Protein AF-0000000078669403 (afdb_homodimer)

Nearest PDB structures (foldseek):
  7bi7-assembly2_B  TM=6.760E-01  e=1.179E-06  Methanothermobacter thermautotrophicus str. Delta H
  7jma-assembly1_A  TM=7.023E-01  e=1.765E-05  Methanothermobacter thermautotrophicus
  6y1x-assembly2_B  TM=6.524E-01  e=2.808E-04  Methanothrix thermoacetophila PT
  8ai6-assembly1_A  TM=6.939E-01  e=4.028E-04  Bacillus subtilis
  8ai4-assembly2_B  TM=6.771E-01  e=5.123E-04  Bacillus subtilis

Foldseek 3Di:
DFQWFQFAEWAWDFAQKDFDAWQDRHPFIEIETAGAAAPWDFPQDPQNVRNDSVNRQKHWYAPEHQPPDIDIDGPGHTLVRVVVRRVRHDPPRHQAYEYHHHAVLVSLVSSQVNLVVCVVVPGAYEYEHCQQCLVSLLVRLLSHAGYEHEQEAVNRPRDPPSVNSNLSSLSSLQSNVVSPHRYAYEYEDAQPGDLVVLLVSLQSCAPRAAYEYEYRPVHHDDPVVVVSSQVSNCVRNNPNRYYYIYRVCVVVVGD/DFDWFQFAEWAWDFAQKDFDAWQDRHPFIEIETAGAAAPWDFPQDPQNVRNDSVPRQKHWYAPEHQPPDIDIDGPGHTLV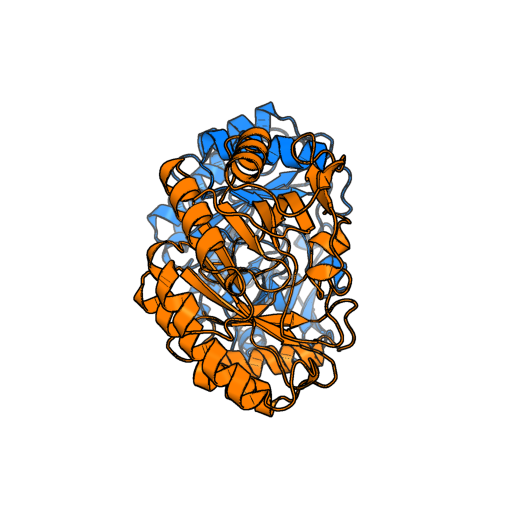RVVVRRVRHDPPRHQAYEYHHHAVLVSLVSSQVNLVVCVVVPGAYEYEHCQQCLVSLLVRLLSHAGYEHEQEAVNRPGDPPSVNSNVSSLSSLQSNVVSPHRYAYEYEDAPPGDLVVLLVSLQSCAPRAAYEYEYRPVHHDDPVVVVSSQVSNCVRNNPNRYYYIYRVCVVVVGD

Radius of gyration: 23.21 Å; Cα contacts (8 Å, |Δi|>4): 1235; chains: 2; bounding box: 50×73×51 Å

InterPro domains:
  IPR007197 Radical SAM [PF04055] (35-192)
  IPR007197 Radical SAM [PS51918] (25-255)
  IPR007197 Radical SAM [SFLDS00029] (33-204)
  IPR013785 Aldolase-type TIM barrel [G3DSA:3.20.20.70] (6-254)
  IPR024924 7-carboxy-7-deazaguanine synthase-like [MF_00917] (5-255)
  IPR058240 Radical SAM superfamily [SSF102114] (34-206)

Structure (mmCIF, N/CA/C/O backbone):
data_AF-0000000078669403-model_v1
#
loop_
_entity.id
_entity.type
_entity.pdbx_description
1 polymer '7-carboxy-7-deazaguanine synthase'
#
loop_
_atom_site.group_PDB
_atom_site.id
_atom_site.type_symbol
_atom_site.label_atom_id
_atom_site.label_alt_id
_atom_site.label_comp_id
_atom_site.label_asym_id
_atom_site.label_entity_id
_atom_site.label_seq_id
_atom_site.pdbx_PDB_ins_code
_atom_site.Cartn_x
_atom_site.Cartn_y
_atom_site.Cartn_z
_atom_site.occupancy
_atom_site.B_iso_or_equiv
_atom_site.auth_seq_id
_atom_site.auth_comp_id
_atom_site.auth_asym_id
_atom_site.auth_atom_id
_atom_site.pdbx_PDB_model_num
ATOM 1 N N . MET A 1 1 ? -7.531 29.266 27.594 1 49.31 1 MET A N 1
ATOM 2 C CA . MET A 1 1 ? -7.254 30 26.359 1 49.31 1 MET A CA 1
ATOM 3 C C . MET A 1 1 ? -7.559 29.141 25.141 1 49.31 1 MET A C 1
ATOM 5 O O . MET A 1 1 ? -7.117 27.984 25.062 1 49.31 1 MET A O 1
ATOM 9 N N . SER A 1 2 ? -8.555 29.5 24.297 1 77.75 2 SER A N 1
ATOM 10 C CA . SER A 1 2 ? -9.07 28.703 23.203 1 77.75 2 SER A CA 1
ATOM 11 C C . SER A 1 2 ? -8.062 28.594 22.062 1 77.75 2 SER A C 1
ATOM 13 O O . SER A 1 2 ? -7.566 29.609 21.578 1 77.75 2 SER A O 1
ATOM 15 N N . TYR A 1 3 ? -7.316 27.438 21.922 1 89.56 3 TYR A N 1
ATOM 16 C CA . TYR A 1 3 ? -6.324 27.234 20.875 1 89.56 3 TYR A CA 1
ATOM 17 C C . TYR A 1 3 ? -6.918 27.531 19.5 1 89.56 3 TYR A C 1
ATOM 19 O O . TYR A 1 3 ? -8.094 27.25 19.25 1 89.56 3 TYR A O 1
ATOM 27 N N . ARG A 1 4 ? -6.148 28.312 18.766 1 96.31 4 ARG A N 1
ATOM 28 C CA . ARG A 1 4 ? -6.523 28.625 17.391 1 96.31 4 ARG A CA 1
ATOM 29 C C . ARG A 1 4 ? -5.523 28.031 16.406 1 96.31 4 ARG A C 1
ATOM 31 O O . ARG A 1 4 ? -4.332 27.938 16.703 1 96.31 4 ARG A O 1
ATOM 38 N N . LEU A 1 5 ? -6.051 27.562 15.328 1 97.75 5 LEU A N 1
ATOM 39 C CA . LEU A 1 5 ? -5.254 26.906 14.297 1 97.75 5 LEU A CA 1
ATOM 40 C C . LEU A 1 5 ? -5.375 27.656 12.969 1 97.75 5 LEU A C 1
ATOM 42 O O . LEU A 1 5 ? -6.457 28.125 12.617 1 97.75 5 LEU A O 1
ATOM 46 N N . ILE A 1 6 ? -4.305 27.781 12.289 1 98.56 6 ILE A N 1
ATOM 47 C CA . ILE A 1 6 ? -4.352 28.219 10.898 1 98.56 6 ILE A CA 1
ATOM 48 C C . ILE A 1 6 ? -4.363 27 9.977 1 98.56 6 ILE A C 1
ATOM 50 O O . ILE A 1 6 ? -3.391 26.234 9.922 1 98.56 6 ILE A O 1
ATOM 54 N N . LEU A 1 7 ? -5.492 26.828 9.273 1 98.69 7 LEU A N 1
ATOM 55 C CA . LEU A 1 7 ? -5.719 25.625 8.484 1 98.69 7 LEU A CA 1
ATOM 56 C C . LEU A 1 7 ? -5.914 25.969 7.012 1 98.69 7 LEU A C 1
ATOM 58 O O . LEU A 1 7 ? -6.238 27.109 6.676 1 98.69 7 LEU A O 1
ATOM 62 N N . ALA A 1 8 ? -5.605 24.953 6.195 1 98.31 8 ALA A N 1
ATOM 63 C CA . ALA A 1 8 ? -5.969 25.031 4.785 1 98.31 8 ALA A CA 1
ATOM 64 C C . ALA A 1 8 ? -7.32 24.375 4.527 1 98.31 8 ALA A C 1
ATOM 66 O O . ALA A 1 8 ? -8.195 24.969 3.879 1 98.31 8 ALA A O 1
ATOM 67 N N . GLU A 1 9 ? -7.52 23.172 5.078 1 98.38 9 GLU A N 1
ATOM 68 C CA . GLU A 1 9 ? -8.742 22.453 4.766 1 98.38 9 GLU A CA 1
ATOM 69 C C . GLU A 1 9 ? -8.906 21.234 5.664 1 98.38 9 GLU A C 1
ATOM 71 O O . GLU A 1 9 ? -7.93 20.75 6.246 1 98.38 9 GLU A O 1
ATOM 76 N N . ILE A 1 10 ? -10.062 20.719 5.824 1 98.81 10 ILE A N 1
ATOM 77 C CA . ILE A 1 10 ? -10.414 19.453 6.457 1 98.81 10 ILE A CA 1
ATOM 78 C C . ILE A 1 10 ? -11.344 18.656 5.543 1 98.81 10 ILE A C 1
ATOM 80 O O . ILE A 1 10 ? -12.344 19.188 5.047 1 98.81 10 ILE A O 1
ATOM 84 N N . PHE A 1 11 ? -11.039 17.391 5.289 1 98.5 11 PHE A N 1
ATOM 85 C CA . PHE A 1 11 ? -11.891 16.594 4.426 1 98.5 11 PHE A CA 1
ATOM 86 C C . PHE A 1 11 ? -11.734 15.102 4.75 1 98.5 11 PHE A C 1
ATOM 88 O O . PHE A 1 11 ? -10.789 14.711 5.438 1 98.5 11 PHE A O 1
ATOM 95 N N . ASN A 1 12 ? -12.695 14.305 4.414 1 98.19 12 ASN A N 1
ATOM 96 C CA . ASN A 1 12 ? -12.719 12.844 4.531 1 98.19 12 ASN A CA 1
ATOM 97 C C . ASN A 1 12 ? -12.32 12.172 3.223 1 98.19 12 ASN A C 1
ATOM 99 O O . ASN A 1 12 ? -12.93 12.414 2.18 1 98.19 12 ASN A O 1
ATOM 103 N N . SER A 1 13 ? -11.281 11.383 3.221 1 97.69 13 SER A N 1
ATOM 104 C CA . SER A 1 13 ? -10.773 10.672 2.053 1 97.69 13 SER A CA 1
ATOM 105 C C . SER A 1 13 ? -10.031 9.406 2.459 1 97.69 13 SER A C 1
ATOM 107 O O . SER A 1 13 ? -10.398 8.758 3.443 1 97.69 13 SER A O 1
ATOM 109 N N . TRP A 1 14 ? -9.227 8.875 1.646 1 97.56 14 TRP A N 1
ATOM 110 C CA . TRP A 1 14 ? -8.352 7.762 1.974 1 97.56 14 TRP A CA 1
ATOM 111 C C . TRP A 1 14 ? -6.898 8.094 1.637 1 97.56 14 TRP A C 1
ATOM 113 O O . TRP A 1 14 ? -6.633 8.938 0.78 1 97.56 14 TRP A O 1
ATOM 123 N N . GLN A 1 15 ? -5.992 7.531 2.377 1 98.06 15 GLN A N 1
ATOM 124 C CA . GLN A 1 15 ? -4.562 7.785 2.229 1 98.06 15 GLN A CA 1
ATOM 125 C C . GLN A 1 15 ? -4.031 7.184 0.93 1 98.06 15 GLN A C 1
ATOM 127 O O . GLN A 1 15 ? -4.035 5.961 0.758 1 98.06 15 GLN A O 1
ATOM 132 N N . GLY A 1 16 ? -3.512 8.016 0.072 1 97.75 16 GLY A N 1
ATOM 133 C CA . GLY A 1 16 ? -3.068 7.574 -1.241 1 97.75 16 GLY A CA 1
ATOM 134 C C . GLY A 1 16 ? -1.573 7.332 -1.315 1 97.75 16 GLY A C 1
ATOM 135 O O . GLY A 1 16 ? -1.044 7.012 -2.381 1 97.75 16 GLY A O 1
ATOM 136 N N . GLU A 1 17 ? -0.861 7.473 -0.162 1 97.75 17 GLU A N 1
ATOM 137 C CA . GLU A 1 17 ? 0.591 7.34 -0.111 1 97.75 17 GLU A CA 1
ATOM 138 C C . GLU A 1 17 ? 1.02 6.383 0.997 1 97.75 17 GLU A C 1
ATOM 140 O O . GLU A 1 17 ? 0.198 5.961 1.812 1 97.75 17 GLU A O 1
ATOM 145 N N . GLY A 1 18 ? 2.365 5.984 1.064 1 96.12 18 GLY A N 1
ATOM 146 C CA . GLY A 1 18 ? 2.951 5.305 2.211 1 96.12 18 GLY A CA 1
ATOM 147 C C . GLY A 1 18 ? 3.389 3.887 1.905 1 96.12 18 GLY A C 1
ATOM 148 O O . GLY A 1 18 ? 4.227 3.322 2.613 1 96.12 18 GLY A O 1
ATOM 149 N N . GLY A 1 19 ? 2.807 3.154 0.898 1 94.38 19 GLY A N 1
ATOM 150 C CA . GLY A 1 19 ? 3.158 1.777 0.588 1 94.38 19 GLY A CA 1
ATOM 151 C C . GLY A 1 19 ? 2.59 0.779 1.578 1 94.38 19 GLY A C 1
ATOM 152 O O . GLY A 1 19 ? 1.473 0.952 2.07 1 94.38 19 GLY A O 1
ATOM 153 N N . SER A 1 20 ? 3.48 -0.38 1.919 1 96.62 20 SER A N 1
ATOM 154 C CA . SER A 1 20 ? 2.979 -1.456 2.768 1 96.62 20 SER A CA 1
ATOM 155 C C . SER A 1 20 ? 3.855 -1.642 4 1 96.62 20 SER A C 1
ATOM 157 O O . SER A 1 20 ? 3.801 -2.684 4.656 1 96.62 20 SER A O 1
ATOM 159 N N . VAL A 1 21 ? 4.734 -0.729 4.355 1 97.12 21 VAL A N 1
ATOM 160 C CA . VAL A 1 21 ? 5.594 -0.851 5.531 1 97.12 21 VAL A CA 1
ATOM 161 C C . VAL A 1 21 ? 4.777 -0.601 6.797 1 97.12 21 VAL A C 1
ATOM 163 O O . VAL A 1 21 ? 3.662 -0.079 6.73 1 97.12 21 VAL A O 1
ATOM 166 N N . GLU A 1 22 ? 5.359 -1.01 7.902 1 95.5 22 GLU A N 1
ATOM 167 C CA . GLU A 1 22 ? 4.695 -0.736 9.18 1 95.5 22 GLU A CA 1
ATOM 168 C C . GLU A 1 22 ? 4.461 0.759 9.367 1 95.5 22 GLU A C 1
ATOM 170 O O . GLU A 1 22 ? 5.352 1.571 9.117 1 95.5 22 GLU A O 1
ATOM 175 N N . GLY A 1 23 ? 3.262 1.128 9.719 1 96.5 23 GLY A N 1
ATOM 176 C CA . GLY A 1 23 ? 2.918 2.52 9.953 1 96.5 23 GLY A CA 1
ATOM 177 C C . GLY A 1 23 ? 2.156 3.156 8.812 1 96.5 23 GLY A C 1
ATOM 178 O O . GLY A 1 23 ? 1.53 4.203 8.977 1 96.5 23 GLY A O 1
ATOM 179 N N . SER A 1 24 ? 2.252 2.486 7.621 1 97.88 24 SER A N 1
ATOM 180 C CA . SER A 1 24 ? 1.552 3.018 6.457 1 97.88 24 SER A CA 1
ATOM 181 C C . SER A 1 24 ? 0.04 2.896 6.617 1 97.88 24 SER A C 1
ATOM 183 O O . SER A 1 24 ? -0.454 1.911 7.168 1 97.88 24 SER A O 1
ATOM 185 N N . ALA A 1 25 ? -0.675 3.879 6.113 1 98.12 25 ALA A N 1
ATOM 186 C CA . ALA A 1 25 ? -2.135 3.863 6.078 1 98.12 25 ALA A CA 1
ATOM 187 C C . ALA A 1 25 ? -2.652 3.904 4.645 1 98.12 25 ALA A C 1
ATOM 189 O O . ALA A 1 25 ? -3.762 4.375 4.391 1 98.12 25 ALA A O 1
ATOM 190 N N . PHE A 1 26 ? -1.798 3.455 3.725 1 98.62 26 PHE A N 1
ATOM 191 C CA . PHE A 1 26 ? -2.221 3.432 2.33 1 98.62 26 PHE A CA 1
ATOM 192 C C . PHE A 1 26 ? -3.535 2.678 2.176 1 98.62 26 PHE A C 1
ATOM 194 O O . PHE A 1 26 ? -3.689 1.573 2.701 1 98.62 26 PHE A O 1
ATOM 201 N N . GLY A 1 27 ? -4.453 3.359 1.527 1 97.81 27 GLY A N 1
ATOM 202 C CA . GLY A 1 27 ? -5.723 2.717 1.226 1 97.81 27 GLY A CA 1
ATOM 203 C C . GLY A 1 27 ? -6.719 2.793 2.369 1 97.81 27 GLY A C 1
ATOM 204 O O . GLY A 1 27 ? -7.844 2.301 2.256 1 97.81 27 GLY A O 1
ATOM 205 N N . ARG A 1 28 ? -6.328 3.408 3.473 1 98.19 28 ARG A N 1
ATOM 206 C CA . ARG A 1 28 ? -7.219 3.518 4.625 1 98.19 28 ARG A CA 1
ATOM 207 C C . ARG A 1 28 ? -7.977 4.84 4.609 1 98.19 28 ARG A C 1
ATOM 209 O O . ARG A 1 28 ? -7.441 5.863 4.176 1 98.19 28 ARG A O 1
ATOM 216 N N . ARG A 1 29 ? -9.188 4.816 5.129 1 97.44 29 ARG A N 1
ATOM 217 C CA . ARG A 1 29 ? -9.969 6.043 5.25 1 97.44 29 ARG A CA 1
ATOM 218 C C . ARG A 1 29 ? -9.422 6.93 6.363 1 97.44 29 ARG A C 1
ATOM 220 O O . ARG A 1 29 ? -9.117 6.449 7.461 1 97.44 29 ARG A O 1
ATOM 227 N N . GLN A 1 30 ? -9.25 8.156 6.066 1 98.38 30 GLN A N 1
ATOM 228 C CA . GLN A 1 30 ? -8.789 9.141 7.043 1 98.38 30 GLN A CA 1
ATOM 229 C C . GLN A 1 30 ? -9.547 10.453 6.902 1 98.38 30 GLN A C 1
ATOM 231 O O . GLN A 1 30 ? -10.094 10.75 5.836 1 98.38 30 GLN A O 1
ATOM 236 N N . ILE A 1 31 ? -9.664 11.156 7.949 1 98.81 31 ILE A N 1
ATOM 237 C CA . ILE A 1 31 ? -9.961 12.586 7.902 1 98.81 31 ILE A CA 1
ATOM 238 C C . ILE A 1 31 ? -8.664 13.383 7.926 1 98.81 31 ILE A C 1
ATOM 240 O O . ILE A 1 31 ? -7.832 13.203 8.82 1 98.81 31 ILE A O 1
ATOM 244 N N . PHE A 1 32 ? -8.508 14.188 6.938 1 98.81 32 PHE A N 1
ATOM 245 C CA . PHE A 1 32 ? -7.301 14.992 6.793 1 98.81 32 PHE A CA 1
ATOM 246 C C . PHE A 1 32 ? -7.504 16.391 7.363 1 98.81 32 PHE A C 1
ATOM 248 O O . PHE A 1 32 ? -8.445 17.094 6.984 1 98.81 32 PHE A O 1
ATOM 255 N N . VAL A 1 33 ? -6.684 16.703 8.281 1 98.88 33 VAL A N 1
ATOM 256 C CA . VAL A 1 33 ? -6.566 18.078 8.766 1 98.88 33 VAL A CA 1
ATOM 257 C C . VAL A 1 33 ? -5.293 18.703 8.227 1 98.88 33 VAL A C 1
ATOM 259 O O . VAL A 1 33 ? -4.191 18.406 8.695 1 98.88 33 VAL A O 1
ATOM 262 N N . ARG A 1 34 ? -5.469 19.547 7.297 1 98.5 34 ARG A N 1
ATOM 263 C CA . ARG A 1 34 ? -4.316 20.156 6.641 1 98.5 34 ARG A CA 1
ATOM 264 C C . ARG A 1 34 ? -4.027 21.547 7.215 1 98.5 34 ARG A C 1
ATOM 266 O O . ARG A 1 34 ? -4.852 22.453 7.098 1 98.5 34 ARG A O 1
ATOM 273 N N . PHE A 1 35 ? -2.893 21.656 7.758 1 98.62 35 PHE A N 1
ATOM 274 C CA . PHE A 1 35 ? -2.439 22.922 8.328 1 98.62 35 PHE A CA 1
ATOM 275 C C . PHE A 1 35 ? -1.879 23.828 7.242 1 98.62 35 PHE A C 1
ATOM 277 O O . PHE A 1 35 ? -1.538 23.375 6.152 1 98.62 35 PHE A O 1
ATOM 284 N N . ALA A 1 36 ? -1.857 25.109 7.59 1 98.25 36 ALA A N 1
ATOM 285 C CA . ALA A 1 36 ? -1.219 26.094 6.715 1 98.25 36 ALA A CA 1
ATOM 286 C C . ALA A 1 36 ? 0.084 26.609 7.328 1 98.25 36 ALA A C 1
ATOM 288 O O . ALA A 1 36 ? 0.214 26.688 8.547 1 98.25 36 ALA A O 1
ATOM 289 N N . GLY A 1 37 ? 1.01 26.906 6.422 1 98.25 37 GLY A N 1
ATOM 290 C CA . GLY A 1 37 ? 2.301 27.422 6.852 1 98.25 37 GLY A CA 1
ATOM 291 C C . GLY A 1 37 ? 3.387 26.359 6.883 1 98.25 37 GLY A C 1
ATOM 292 O O . GLY A 1 37 ? 3.172 25.25 7.387 1 98.25 37 GLY A O 1
ATOM 293 N N . CYS A 1 38 ? 4.438 26.672 6.309 1 98.12 38 CYS A N 1
ATOM 294 C CA . CYS A 1 38 ? 5.617 25.812 6.328 1 98.12 38 CYS A CA 1
ATOM 295 C C . CYS A 1 38 ? 6.898 26.641 6.309 1 98.12 38 CYS A C 1
ATOM 297 O O . CYS A 1 38 ? 6.949 27.688 5.676 1 98.12 38 CYS A O 1
ATOM 299 N N . ASP A 1 39 ? 7.875 26.172 7.016 1 97.56 39 ASP A N 1
ATOM 300 C CA . ASP A 1 39 ? 9.133 26.906 7.059 1 97.56 39 ASP A CA 1
ATOM 301 C C . ASP A 1 39 ? 10.07 26.438 5.945 1 97.56 39 ASP A C 1
ATOM 303 O O . ASP A 1 39 ? 11.086 27.094 5.672 1 97.56 39 ASP A O 1
ATOM 307 N N . LEU A 1 40 ? 9.781 25.281 5.297 1 97.75 40 LEU A N 1
ATOM 308 C CA . LEU A 1 40 ? 10.578 24.781 4.176 1 97.75 40 LEU A CA 1
ATOM 309 C C . LEU A 1 40 ? 10.023 25.297 2.852 1 97.75 40 LEU A C 1
ATOM 311 O O . LEU A 1 40 ? 8.852 25.672 2.766 1 97.75 40 LEU A O 1
ATOM 315 N N . ARG A 1 41 ? 10.844 25.406 1.891 1 95.06 41 ARG A N 1
ATOM 316 C CA . ARG A 1 41 ? 10.469 25.875 0.563 1 95.06 41 ARG A CA 1
ATOM 317 C C . ARG A 1 41 ? 10.844 24.859 -0.51 1 95.06 41 ARG A C 1
ATOM 319 O O . ARG A 1 41 ? 11.594 25.172 -1.436 1 95.06 41 ARG A O 1
ATOM 326 N N . CYS A 1 42 ? 10.234 23.75 -0.437 1 96.19 42 CYS A N 1
ATOM 327 C CA . CYS A 1 42 ? 10.555 22.672 -1.38 1 96.19 42 CYS A CA 1
ATOM 328 C C . CYS A 1 42 ? 10.109 23.047 -2.791 1 96.19 42 CYS A C 1
ATOM 330 O O . CYS A 1 42 ? 9.008 23.578 -2.984 1 96.19 42 CYS A O 1
ATOM 332 N N . VAL A 1 43 ? 10.82 22.719 -3.816 1 93.88 43 VAL A N 1
ATOM 333 C CA . VAL A 1 43 ? 10.586 23.156 -5.191 1 93.88 43 VAL A CA 1
ATOM 334 C C . VAL A 1 43 ? 9.375 22.422 -5.77 1 93.88 43 VAL A C 1
ATOM 336 O O . VAL A 1 43 ? 8.656 22.984 -6.602 1 93.88 43 VAL A O 1
ATOM 339 N N . TRP A 1 44 ? 9.023 21.297 -5.312 1 88.44 44 TRP A N 1
ATOM 340 C CA . TRP A 1 44 ? 7.926 20.516 -5.879 1 88.44 44 TRP A CA 1
ATOM 341 C C . TRP A 1 44 ? 6.801 20.344 -4.863 1 88.44 44 TRP A C 1
ATOM 343 O O . TRP A 1 44 ? 6.117 19.328 -4.855 1 88.44 44 TRP A O 1
ATOM 353 N N . CYS A 1 45 ? 6.715 21.297 -4.027 1 91 45 CYS A N 1
ATOM 354 C CA . CYS A 1 45 ? 5.676 21.219 -3.008 1 91 45 CYS A CA 1
ATOM 355 C C . CYS A 1 45 ? 4.289 21.188 -3.641 1 91 45 CYS A C 1
ATOM 357 O O . CYS A 1 45 ? 3.943 22.078 -4.418 1 91 45 CYS A O 1
ATOM 359 N N . ASP A 1 46 ? 3.482 20.25 -3.188 1 84.75 46 ASP A N 1
ATOM 360 C CA . ASP A 1 46 ? 2.145 20.094 -3.746 1 84.75 46 ASP A CA 1
ATOM 361 C C . ASP A 1 46 ? 1.152 21.047 -3.092 1 84.75 46 ASP A C 1
ATOM 363 O O . ASP A 1 46 ? -0.006 21.125 -3.504 1 84.75 46 ASP A O 1
ATOM 367 N N . SER A 1 47 ? 1.549 21.781 -2.053 1 89.25 47 SER A N 1
ATOM 368 C CA . SER A 1 47 ? 0.673 22.672 -1.302 1 89.25 47 SER A CA 1
ATOM 369 C C . SER A 1 47 ? 1.293 24.062 -1.157 1 89.25 47 SER A C 1
ATOM 371 O O . SER A 1 47 ? 1.16 24.703 -0.111 1 89.25 47 SER A O 1
ATOM 373 N N . ARG A 1 48 ? 1.949 24.609 -2.273 1 90.12 48 ARG A N 1
ATOM 374 C CA . ARG A 1 48 ? 2.684 25.875 -2.279 1 90.12 48 ARG A CA 1
ATOM 375 C C . ARG A 1 48 ? 1.781 27.031 -1.87 1 90.12 48 ARG A C 1
ATOM 377 O O . ARG A 1 48 ? 2.234 27.984 -1.227 1 90.12 48 ARG A O 1
ATOM 384 N N . GLN A 1 49 ? 0.536 26.859 -2.168 1 91.94 49 GLN A N 1
ATOM 385 C CA . GLN A 1 49 ? -0.41 27.953 -1.939 1 91.94 49 GLN A CA 1
ATOM 386 C C . GLN A 1 49 ? -0.661 28.156 -0.448 1 91.94 49 GLN A C 1
ATOM 388 O O . GLN A 1 49 ? -1.192 29.188 -0.041 1 91.94 49 GLN A O 1
ATOM 393 N N . PHE A 1 50 ? -0.233 27.203 0.364 1 95 50 PHE A N 1
ATOM 394 C CA . PHE A 1 50 ? -0.543 27.297 1.785 1 95 50 PHE A CA 1
ATOM 395 C C . PHE A 1 50 ? 0.725 27.516 2.604 1 95 50 PHE A C 1
ATOM 397 O O . PHE A 1 50 ? 0.688 27.484 3.834 1 95 50 PHE A O 1
ATOM 404 N N . ILE A 1 51 ? 1.807 27.75 1.968 1 95.81 51 ILE A N 1
ATOM 405 C CA . ILE A 1 51 ? 3.1 27.797 2.641 1 95.81 51 ILE A CA 1
ATOM 406 C C . ILE A 1 51 ? 3.152 29.016 3.568 1 95.81 51 ILE A C 1
ATOM 408 O O . ILE A 1 51 ? 3.709 28.938 4.668 1 95.81 51 ILE A O 1
ATOM 412 N N . ASP A 1 52 ? 2.621 30.125 3.121 1 96.69 52 ASP A N 1
ATOM 413 C CA . ASP A 1 52 ? 2.57 31.328 3.939 1 96.69 52 ASP A CA 1
ATOM 414 C C . ASP A 1 52 ? 1.263 31.406 4.723 1 96.69 52 ASP A C 1
ATOM 416 O O . ASP A 1 52 ? 0.241 31.859 4.191 1 96.69 52 ASP A O 1
ATOM 420 N N . ALA A 1 53 ? 1.333 31.141 5.93 1 96.75 53 ALA A N 1
ATOM 421 C CA . ALA A 1 53 ? 0.142 31.078 6.777 1 96.75 53 ALA A CA 1
ATOM 422 C C . ALA A 1 53 ? -0.589 32.406 6.793 1 96.75 53 ALA A C 1
ATOM 424 O O . ALA A 1 53 ? -1.818 32.469 6.887 1 96.75 53 ALA A O 1
ATOM 425 N N . SER A 1 54 ? 0.133 33.469 6.754 1 96.12 54 SER A N 1
ATOM 426 C CA . SER A 1 54 ? -0.451 34.812 6.852 1 96.12 54 SER A CA 1
ATOM 427 C C . SER A 1 54 ? -1.347 35.125 5.652 1 96.12 54 SER A C 1
ATOM 429 O O . SER A 1 54 ? -2.203 36 5.719 1 96.12 54 SER A O 1
ATOM 431 N N . LYS A 1 55 ? -1.164 34.406 4.559 1 97.06 55 LYS A N 1
ATOM 432 C CA . LYS A 1 55 ? -1.922 34.656 3.336 1 97.06 55 LYS A CA 1
ATOM 433 C C . LYS A 1 55 ? -3.111 33.688 3.227 1 97.06 55 LYS A C 1
ATOM 435 O O . LYS A 1 55 ? -3.895 33.781 2.279 1 97.06 55 LYS A O 1
ATOM 440 N N . VAL A 1 56 ? -3.205 32.781 4.195 1 97.75 56 VAL A N 1
ATOM 441 C CA . VAL A 1 56 ? -4.324 31.844 4.207 1 97.75 56 VAL A CA 1
ATOM 442 C C . VAL A 1 56 ? -5.441 32.375 5.102 1 97.75 56 VAL A C 1
ATOM 444 O O . VAL A 1 56 ? -5.516 32.062 6.285 1 97.75 56 VAL A O 1
ATOM 447 N N . LEU A 1 57 ? -6.332 33.094 4.527 1 98 57 LEU A N 1
ATOM 448 C CA . LEU A 1 57 ? -7.312 33.875 5.285 1 98 57 LEU A CA 1
ATOM 449 C C . LEU A 1 57 ? -8.523 33 5.637 1 98 57 LEU A C 1
ATOM 451 O O . LEU A 1 57 ? -9.297 33.344 6.535 1 98 57 LEU A O 1
ATOM 455 N N . GLN A 1 58 ? -8.703 31.969 4.824 1 98.38 58 GLN A N 1
ATOM 456 C CA . GLN A 1 58 ? -9.82 31.047 5.047 1 98.38 58 GLN A CA 1
ATOM 457 C C . GLN A 1 58 ? -9.383 29.594 4.914 1 98.38 58 GLN A C 1
ATOM 459 O O . GLN A 1 58 ? -8.375 29.312 4.266 1 98.38 58 GLN A O 1
ATOM 464 N N . TRP A 1 59 ? -10.055 28.719 5.59 1 98.31 59 TRP A N 1
ATOM 465 C CA . TRP A 1 59 ? -9.914 27.281 5.414 1 98.31 59 TRP A CA 1
ATOM 466 C C . TRP A 1 59 ? -11.227 26.672 4.93 1 98.31 59 TRP A C 1
ATOM 468 O O . TRP A 1 59 ? -12.305 27.203 5.191 1 98.31 59 TRP A O 1
ATOM 478 N N . ARG A 1 60 ? -11.125 25.609 4.176 1 98.19 60 ARG A N 1
ATOM 479 C CA . ARG A 1 60 ? -12.336 24.953 3.697 1 98.19 60 ARG A CA 1
ATOM 480 C C . ARG A 1 60 ? -12.547 23.609 4.391 1 98.19 60 ARG A C 1
ATOM 482 O O . ARG A 1 60 ? -11.586 22.984 4.84 1 98.19 60 ARG A O 1
ATOM 489 N N . TYR A 1 61 ? -13.742 23.25 4.523 1 98.69 61 TYR A N 1
ATOM 490 C CA . TYR A 1 61 ? -14.102 21.953 5.09 1 98.69 61 TYR A CA 1
ATOM 491 C C . TYR A 1 61 ? -15.156 21.266 4.234 1 98.69 61 TYR A C 1
ATOM 493 O O . TYR A 1 61 ? -16.031 21.922 3.662 1 98.69 61 TYR A O 1
ATOM 501 N N . GLU A 1 62 ? -14.984 19.984 4.09 1 98.44 62 GLU A N 1
ATOM 502 C CA . GLU A 1 62 ? -15.953 19.203 3.336 1 98.44 62 GLU A CA 1
ATOM 503 C C . GLU A 1 62 ? -17.297 19.141 4.062 1 98.44 62 GLU A C 1
ATOM 505 O O . GLU A 1 62 ? -17.344 18.953 5.281 1 98.44 62 GLU A O 1
ATOM 510 N N . ILE A 1 63 ? -18.359 19.234 3.307 1 97.38 63 ILE A N 1
ATOM 511 C CA . ILE A 1 63 ? -19.688 19.359 3.906 1 97.38 63 ILE A CA 1
ATOM 512 C C . ILE A 1 63 ? -20.203 17.969 4.309 1 97.38 63 ILE A C 1
ATOM 514 O O . ILE A 1 63 ? -20.891 17.828 5.32 1 97.38 63 ILE A O 1
ATOM 518 N N . GLU A 1 64 ? -19.922 16.984 3.432 1 96.44 64 GLU A N 1
ATOM 519 C CA . GLU A 1 64 ? -20.266 15.578 3.658 1 96.44 64 GLU A CA 1
ATOM 520 C C . GLU A 1 64 ? -19.094 14.664 3.328 1 96.44 64 GLU A C 1
ATOM 522 O O . GLU A 1 64 ? -18.328 14.938 2.395 1 96.44 64 GLU A O 1
ATOM 527 N N . PRO A 1 65 ? -19.031 13.656 4.109 1 96.38 65 PRO A N 1
ATOM 528 C CA . PRO A 1 65 ? -17.891 12.758 3.865 1 96.38 65 PRO A CA 1
ATOM 529 C C . PRO A 1 65 ? -17.812 12.297 2.412 1 96.38 65 PRO A C 1
ATOM 531 O O . PRO A 1 65 ? -18.766 11.742 1.88 1 96.38 65 PRO A O 1
ATOM 534 N N . PHE A 1 66 ? -16.688 12.625 1.826 1 92.31 66 PHE A N 1
ATOM 535 C CA . PHE A 1 66 ? -16.297 12.133 0.508 1 92.31 66 PHE A CA 1
ATOM 536 C C . PHE A 1 66 ? -17.188 12.719 -0.573 1 92.31 66 PHE A C 1
ATOM 538 O O . PHE A 1 66 ? -17.375 12.117 -1.635 1 92.31 66 PHE A O 1
ATOM 545 N N . SER A 1 67 ? -17.781 13.867 -0.361 1 92.5 67 SER A N 1
ATOM 546 C CA . SER A 1 67 ? -18.656 14.508 -1.342 1 92.5 67 SER A CA 1
ATOM 547 C C . SER A 1 67 ? -17.844 15.344 -2.326 1 92.5 67 SER A C 1
ATOM 549 O O . SER A 1 67 ? -18.281 15.586 -3.453 1 92.5 67 SER A O 1
ATOM 551 N N . GLY A 1 68 ? -16.688 15.852 -1.852 1 92.31 68 GLY A N 1
ATOM 552 C CA . GLY A 1 68 ? -15.914 16.797 -2.648 1 92.31 68 GLY A CA 1
ATOM 553 C C . GLY A 1 68 ? -16.516 18.188 -2.668 1 92.31 68 GLY A C 1
ATOM 554 O O . GLY A 1 68 ? -16.125 19.031 -3.48 1 92.31 68 GLY A O 1
ATOM 555 N N . GLU A 1 69 ? -17.531 1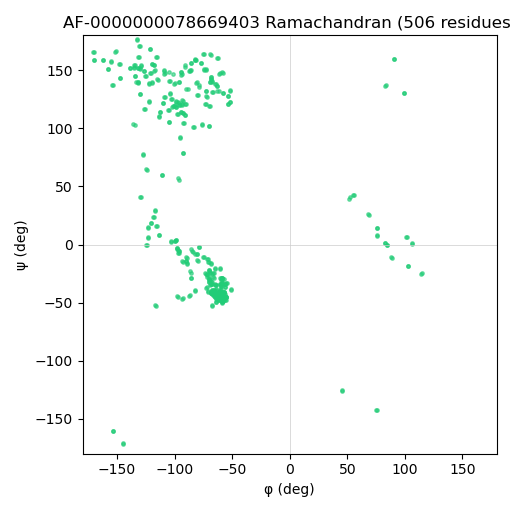8.375 -1.846 1 96.5 69 GLU A N 1
ATOM 556 C CA . GLU A 1 69 ? -18.156 19.688 -1.7 1 96.5 69 GLU A CA 1
ATOM 557 C C . GLU A 1 69 ? -17.641 20.391 -0.449 1 96.5 69 GLU A C 1
ATOM 559 O O . GLU A 1 69 ? -17.578 19.797 0.628 1 96.5 69 GLU A O 1
ATOM 564 N N . PHE A 1 70 ? -17.391 21.672 -0.586 1 98.25 70 PHE A N 1
ATOM 565 C CA . PHE A 1 70 ? -16.719 22.375 0.501 1 98.25 70 PHE A CA 1
ATOM 566 C C . PHE A 1 70 ? -17.438 23.672 0.833 1 98.25 70 PHE A C 1
ATOM 568 O O . PHE A 1 70 ? -18.109 24.25 -0.021 1 98.25 70 PHE A O 1
ATOM 575 N N . LYS A 1 71 ? -17.297 24.031 2.057 1 98.62 71 LYS A N 1
ATOM 576 C CA . LYS A 1 71 ? -17.594 25.375 2.545 1 98.62 71 LYS A CA 1
ATOM 577 C C . LYS A 1 71 ? -16.359 26.016 3.174 1 98.62 71 LYS A C 1
ATOM 579 O O . LYS A 1 71 ? -15.344 25.359 3.359 1 98.62 71 LYS A O 1
ATOM 584 N N . TYR A 1 72 ? -16.453 27.344 3.434 1 98.62 72 TYR A N 1
ATOM 585 C CA . TYR A 1 72 ? -15.297 28.094 3.902 1 98.62 72 TYR A CA 1
ATOM 586 C C . TYR A 1 72 ? -15.578 28.734 5.254 1 98.62 72 TYR A C 1
ATOM 588 O O . TYR A 1 72 ? -16.719 29.094 5.559 1 98.62 72 TYR A O 1
ATOM 596 N N . LYS A 1 73 ? -14.562 28.859 6.062 1 98.44 73 LYS A N 1
ATOM 597 C CA . LYS A 1 73 ? -14.539 29.609 7.316 1 98.44 73 LYS A CA 1
ATOM 598 C C . LYS A 1 73 ? -13.281 30.469 7.422 1 98.44 73 LYS A C 1
ATOM 600 O O . LYS A 1 73 ? -12.258 30.156 6.805 1 98.44 73 LYS A O 1
ATOM 605 N N . PRO A 1 74 ? -13.359 31.469 8.148 1 98.25 74 PRO A N 1
ATOM 606 C CA . PRO A 1 74 ? -12.172 32.312 8.289 1 98.25 74 PRO A CA 1
ATOM 607 C C . PRO A 1 74 ? -11.102 31.672 9.18 1 98.25 74 PRO A C 1
ATOM 609 O O . PRO A 1 74 ? -11.43 30.938 10.109 1 98.25 74 PRO A O 1
ATOM 612 N N . ASN A 1 75 ? -9.883 31.984 8.922 1 98.31 75 ASN A N 1
ATOM 613 C CA . ASN A 1 75 ? -8.781 31.688 9.836 1 98.31 75 ASN A CA 1
ATOM 614 C C . ASN A 1 75 ? -8.617 32.781 10.883 1 98.31 75 ASN A C 1
ATOM 616 O O . ASN A 1 75 ? -8.898 33.938 10.617 1 98.31 75 ASN A O 1
ATOM 620 N N . PRO A 1 76 ? -8.062 32.531 11.992 1 98.12 76 PRO A N 1
ATOM 621 C CA . PRO A 1 76 ? -7.75 31.188 12.492 1 98.12 76 PRO A CA 1
ATOM 622 C C . PRO A 1 76 ? -8.992 30.422 12.93 1 98.12 76 PRO A C 1
ATOM 624 O O . PRO A 1 76 ? -9.992 31.031 13.336 1 98.12 76 PRO A O 1
ATOM 627 N N . ALA A 1 77 ? -8.984 29.094 12.836 1 98.38 77 ALA A N 1
ATOM 628 C CA . ALA A 1 77 ? -10.047 28.203 13.312 1 98.38 77 ALA A CA 1
ATOM 629 C C . ALA A 1 77 ? -9.914 27.953 14.812 1 98.38 77 ALA A C 1
ATOM 631 O O . ALA A 1 77 ? -8.805 27.781 15.328 1 98.38 77 ALA A O 1
ATOM 632 N N . THR A 1 78 ? -11 27.938 15.5 1 97.81 78 THR A N 1
ATOM 633 C CA . THR A 1 78 ? -10.953 27.5 16.891 1 97.81 78 THR A CA 1
ATOM 634 C C . THR A 1 78 ? -10.859 25.969 16.984 1 97.81 78 THR A C 1
ATOM 636 O O . THR A 1 78 ? -11.281 25.266 16.062 1 97.81 78 THR A O 1
ATOM 639 N N . LEU A 1 79 ? -10.336 25.516 18.094 1 98 79 LEU A N 1
ATOM 640 C CA . LEU A 1 79 ? -10.266 24.078 18.312 1 98 79 LEU A CA 1
ATOM 641 C C . LEU A 1 79 ? -11.641 23.438 18.219 1 98 79 LEU A C 1
ATOM 643 O O . LEU A 1 79 ? -11.797 22.375 17.609 1 98 79 LEU A O 1
ATOM 647 N N . ASP A 1 80 ? -12.602 24.062 18.75 1 97.44 80 ASP A N 1
ATOM 648 C CA . ASP A 1 80 ? -13.961 23.531 18.75 1 97.44 80 ASP A CA 1
ATOM 649 C C . ASP A 1 80 ? -14.5 23.406 17.328 1 97.44 80 ASP A C 1
ATOM 651 O O . ASP A 1 80 ? -15.156 22.422 16.984 1 97.44 80 ASP A O 1
ATOM 655 N N . GLU A 1 81 ? -14.273 24.422 16.531 1 98 81 GLU A N 1
ATOM 656 C CA . GLU A 1 81 ? -14.695 24.375 15.133 1 98 81 GLU A CA 1
ATOM 657 C C . GLU A 1 81 ? -14.086 23.172 14.406 1 98 81 GLU A C 1
ATOM 659 O O . GLU A 1 81 ? -14.766 22.484 13.656 1 98 81 GLU A O 1
ATOM 664 N N . VAL A 1 82 ? -12.844 23 14.641 1 98.69 82 VAL A N 1
ATOM 665 C CA . VAL A 1 82 ? -12.109 21.922 13.992 1 98.69 82 VAL A CA 1
ATOM 666 C C . VAL A 1 82 ? -12.68 20.562 14.438 1 98.69 82 VAL A C 1
ATOM 668 O O . VAL A 1 82 ? -12.969 19.703 13.602 1 98.69 82 VAL A O 1
ATOM 671 N N . VAL A 1 83 ? -12.859 20.406 15.703 1 98.5 83 VAL A N 1
ATOM 672 C CA . VAL A 1 83 ? -13.383 19.156 16.266 1 98.5 83 VAL A CA 1
ATOM 673 C C . VAL A 1 83 ? -14.781 18.891 15.727 1 98.5 83 VAL A C 1
ATOM 675 O O . VAL A 1 83 ? -15.109 17.766 15.367 1 98.5 83 VAL A O 1
ATOM 678 N N . ASP A 1 84 ? -15.586 19.953 15.672 1 98.5 84 ASP A N 1
ATOM 679 C CA . ASP A 1 84 ? -16.938 19.812 15.141 1 98.5 84 ASP A CA 1
ATOM 680 C C . ASP A 1 84 ? -16.922 19.297 13.711 1 98.5 84 ASP A C 1
ATOM 682 O O . ASP A 1 84 ? -17.719 18.422 13.352 1 98.5 84 ASP A O 1
ATOM 686 N N . VAL A 1 85 ? -16.062 19.844 12.891 1 98.75 85 VAL A N 1
ATOM 687 C CA . VAL A 1 85 ? -15.961 19.422 11.5 1 98.75 85 VAL A CA 1
ATOM 688 C C . VAL A 1 85 ? -15.5 17.969 11.445 1 98.75 85 VAL A C 1
ATOM 690 O O . VAL A 1 85 ? -16.062 17.156 10.688 1 98.75 85 VAL A O 1
ATOM 693 N N . ILE A 1 86 ? -14.484 17.562 12.242 1 98.81 86 ILE A N 1
ATOM 694 C CA . ILE A 1 86 ? -13.992 16.188 12.281 1 98.81 86 ILE A CA 1
ATOM 695 C C . ILE A 1 86 ? -15.133 15.234 12.625 1 98.81 86 ILE A C 1
ATOM 697 O O . ILE A 1 86 ? -15.328 14.219 11.953 1 98.81 86 ILE A O 1
ATOM 701 N N . LEU A 1 87 ? -15.914 15.578 13.641 1 98.75 87 LEU A N 1
ATOM 702 C CA . LEU A 1 87 ? -17.016 14.734 14.086 1 98.75 87 LEU A CA 1
ATOM 703 C C . LEU A 1 87 ? -18.078 14.617 13 1 98.75 87 LEU A C 1
ATOM 705 O O . LEU A 1 87 ? -18.672 13.547 12.805 1 98.75 87 LEU A O 1
ATOM 709 N N . SER A 1 88 ? -18.312 15.742 12.32 1 98.56 88 SER A N 1
ATOM 710 C CA . SER A 1 88 ? -19.312 15.727 11.266 1 98.56 88 SER A CA 1
ATOM 711 C C . SER A 1 88 ? -18.875 14.859 10.094 1 98.56 88 SER A C 1
ATOM 713 O O . SER A 1 88 ? -19.703 14.367 9.336 1 98.56 88 SER A O 1
ATOM 715 N N . LEU A 1 89 ? -17.578 14.656 9.891 1 98.56 89 LEU A N 1
ATOM 716 C CA . LEU A 1 89 ? -17.047 13.922 8.75 1 98.56 89 LEU A CA 1
ATOM 717 C C . LEU A 1 89 ? -16.766 12.469 9.125 1 98.56 89 LEU A C 1
ATOM 719 O O . LEU A 1 89 ? -16.359 11.672 8.273 1 98.56 89 LEU A O 1
ATOM 723 N N . ASP A 1 90 ? -16.938 12.125 10.391 1 98.25 90 ASP A N 1
ATOM 724 C CA . ASP A 1 90 ? -16.672 10.766 10.852 1 98.25 90 ASP A CA 1
ATOM 725 C C . ASP A 1 90 ? -17.75 9.805 10.375 1 98.25 90 ASP A C 1
ATOM 727 O O . ASP A 1 90 ? -18.938 9.984 10.688 1 98.25 90 ASP A O 1
ATOM 731 N N . THR A 1 91 ? -17.344 8.82 9.648 1 97.25 91 THR A N 1
ATOM 732 C CA . THR A 1 91 ? -18.266 7.832 9.102 1 97.25 91 THR A CA 1
ATOM 733 C C . THR A 1 91 ? -18.266 6.562 9.953 1 97.25 91 THR A C 1
ATOM 735 O O . THR A 1 91 ? -18.906 5.57 9.594 1 97.25 91 THR A O 1
ATOM 738 N N . GLY A 1 92 ? -17.516 6.605 11.023 1 96.38 92 GLY A N 1
ATOM 739 C CA . GLY A 1 92 ? -17.469 5.473 11.938 1 96.38 92 GLY A CA 1
ATOM 740 C C . GLY A 1 92 ? -16.406 4.449 11.562 1 96.38 92 GLY A C 1
ATOM 741 O O . GLY A 1 92 ? -16.141 3.516 12.32 1 96.38 92 GLY A O 1
ATOM 742 N N . ASP A 1 93 ? -15.82 4.543 10.383 1 96.5 93 ASP A N 1
ATOM 743 C CA . ASP A 1 93 ? -14.836 3.582 9.891 1 96.5 93 ASP A CA 1
ATOM 744 C C . ASP A 1 93 ? -13.5 4.262 9.594 1 96.5 93 ASP A C 1
ATOM 746 O O . ASP A 1 93 ? -12.656 3.703 8.898 1 96.5 93 ASP A O 1
ATOM 750 N N . VAL A 1 94 ? -13.266 5.414 10.109 1 97.38 94 VAL A N 1
ATOM 751 C CA . VAL A 1 94 ? -12.047 6.188 9.875 1 97.38 94 VAL A CA 1
ATOM 752 C C . VAL A 1 94 ? -10.875 5.543 10.602 1 97.38 94 VAL A C 1
ATOM 754 O O . VAL A 1 94 ? -10.953 5.27 11.805 1 97.38 94 VAL A O 1
ATOM 757 N N . HIS A 1 95 ? -9.828 5.289 9.867 1 97.75 95 HIS A N 1
ATOM 758 C CA . HIS A 1 95 ? -8.633 4.684 10.445 1 97.75 95 HIS A CA 1
ATOM 759 C C . HIS A 1 95 ? -7.965 5.625 11.445 1 97.75 95 HIS A C 1
ATOM 761 O O . HIS A 1 95 ? -7.609 5.211 12.547 1 97.75 95 HIS A O 1
ATOM 767 N N . SER A 1 96 ? -7.855 6.879 11.078 1 98.62 96 SER A N 1
ATOM 768 C CA . SER A 1 96 ? -7.168 7.867 11.898 1 98.62 96 SER A CA 1
ATOM 769 C C . SER A 1 96 ? -7.387 9.281 11.367 1 98.62 96 SER A C 1
ATOM 771 O O . SER A 1 96 ? -7.902 9.461 10.258 1 98.62 96 SER A O 1
ATOM 773 N N . ILE A 1 97 ? -7.055 10.25 12.203 1 98.94 97 ILE A N 1
ATOM 774 C CA . ILE A 1 97 ? -6.996 11.641 11.773 1 98.94 97 ILE A CA 1
ATOM 775 C C . ILE A 1 97 ? -5.586 11.969 11.281 1 98.94 97 ILE A C 1
ATOM 777 O O . ILE A 1 97 ? -4.609 11.789 12.016 1 98.94 97 ILE A O 1
ATOM 781 N N . SER A 1 98 ? -5.488 12.367 10.078 1 98.88 98 SER A N 1
ATOM 782 C CA . SER A 1 98 ? -4.195 12.734 9.508 1 98.88 98 SER A CA 1
ATOM 783 C C . SER A 1 98 ? -3.918 14.227 9.656 1 98.88 98 SER A C 1
ATOM 785 O O . SER A 1 98 ? -4.645 15.055 9.109 1 98.88 98 SER A O 1
ATOM 787 N N . TYR A 1 99 ? -2.938 14.531 10.461 1 98.94 99 TYR A N 1
ATOM 788 C CA . TYR A 1 99 ? -2.469 15.906 10.586 1 98.94 99 TYR A CA 1
ATOM 789 C C . TYR A 1 99 ? -1.347 16.188 9.594 1 98.94 99 TYR A C 1
ATOM 791 O O . TYR A 1 99 ? -0.247 15.641 9.719 1 98.94 99 TYR A O 1
ATOM 799 N N . THR A 1 100 ? -1.664 17 8.664 1 98.12 100 THR A N 1
ATOM 800 C CA . THR A 1 100 ? -0.758 17.234 7.543 1 98.12 100 THR A CA 1
ATOM 801 C C . THR A 1 100 ? -0.822 18.688 7.082 1 98.12 100 THR A C 1
ATOM 803 O O . THR A 1 100 ? -1.357 19.547 7.785 1 98.12 100 THR A O 1
ATOM 806 N N . GLY A 1 101 ? -0.149 18.953 5.938 1 95.81 101 GLY A N 1
ATOM 807 C CA . GLY A 1 101 ? -0.224 20.281 5.348 1 95.81 101 GLY A CA 1
ATOM 808 C C . GLY A 1 101 ? 0.752 21.25 5.969 1 95.81 101 GLY A C 1
ATOM 809 O O . GLY A 1 101 ? 0.826 21.375 7.191 1 95.81 101 GLY A O 1
ATOM 810 N N . GLY A 1 102 ? 1.359 22.016 5.035 1 95.69 102 GLY A N 1
ATOM 811 C CA . GLY A 1 102 ? 2.455 22.781 5.602 1 95.69 102 GLY A CA 1
ATOM 812 C C . GLY A 1 102 ? 3.35 21.969 6.512 1 95.69 102 GLY A C 1
ATOM 813 O O . GLY A 1 102 ? 3.902 20.938 6.098 1 95.69 102 GLY A O 1
ATOM 814 N N . GLU A 1 103 ? 3.465 22.531 7.703 1 98.31 103 GLU A N 1
ATOM 815 C CA . GLU A 1 103 ? 4.113 21.797 8.789 1 98.31 103 GLU A CA 1
ATOM 816 C C . GLU A 1 103 ? 3.338 21.938 10.094 1 98.31 103 GLU A C 1
ATOM 818 O O . GLU A 1 103 ? 3.43 22.969 10.766 1 98.31 103 GLU A O 1
ATOM 823 N N . PRO A 1 104 ? 2.602 20.828 10.422 1 98.69 104 PRO A N 1
ATOM 824 C CA . PRO A 1 104 ? 1.734 20.906 11.602 1 98.69 104 PRO A CA 1
ATOM 825 C C . PRO A 1 104 ? 2.488 21.312 12.867 1 98.69 104 PRO A C 1
ATOM 827 O O . PRO A 1 104 ? 1.945 22.031 13.703 1 98.69 104 PRO A O 1
ATOM 830 N N . THR A 1 105 ? 3.723 20.922 12.984 1 98.75 105 THR A N 1
ATOM 831 C CA .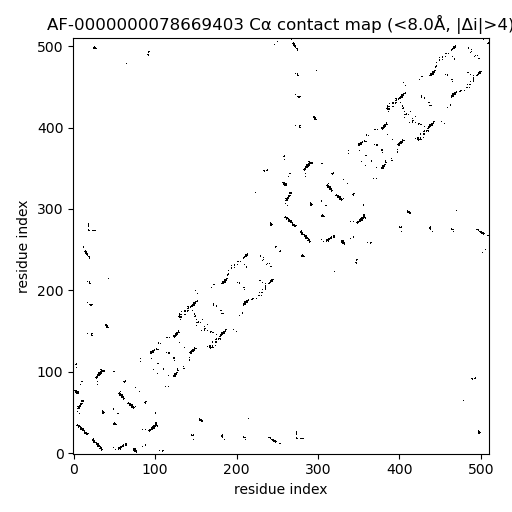 THR A 1 105 ? 4.453 21.109 14.234 1 98.75 105 THR A CA 1
ATOM 832 C C . THR A 1 105 ? 4.848 22.562 14.43 1 98.75 105 THR A C 1
ATOM 834 O O . THR A 1 105 ? 5.305 22.953 15.508 1 98.75 105 THR A O 1
ATOM 837 N N . LEU A 1 106 ? 4.68 23.375 13.383 1 98.44 106 LEU A N 1
ATOM 838 C CA . LEU A 1 106 ? 4.867 24.812 13.562 1 98.44 106 LEU A CA 1
ATOM 839 C C . LEU A 1 106 ? 3.801 25.391 14.484 1 98.44 106 LEU A C 1
ATOM 841 O O . LEU A 1 106 ? 3.984 26.469 15.055 1 98.44 106 LEU A O 1
ATOM 845 N N . GLN A 1 107 ? 2.707 24.75 14.562 1 98.25 107 GLN A N 1
ATOM 846 C CA . GLN A 1 107 ? 1.621 25.094 15.469 1 98.25 107 GLN A CA 1
ATOM 847 C C . GLN A 1 107 ? 1.465 24.047 16.578 1 98.25 107 GLN A C 1
ATOM 849 O O . GLN A 1 107 ? 0.363 23.562 16.812 1 98.25 107 GLN A O 1
ATOM 854 N N . ILE A 1 108 ? 2.527 23.875 17.344 1 98.5 108 ILE A N 1
ATOM 855 C CA . ILE A 1 108 ? 2.695 22.703 18.203 1 98.5 108 ILE A CA 1
ATOM 856 C C . ILE A 1 108 ? 1.657 22.719 19.328 1 98.5 108 ILE A C 1
ATOM 858 O O . ILE A 1 108 ? 1.103 21.688 19.688 1 98.5 108 ILE A O 1
ATOM 862 N N . LYS A 1 109 ? 1.353 23.891 19.906 1 98.06 109 LYS A N 1
ATOM 863 C CA . LYS A 1 109 ? 0.432 23.953 21.031 1 98.06 109 LYS A CA 1
ATOM 864 C C . LYS A 1 109 ? -0.987 23.594 20.609 1 98.06 109 LYS A C 1
ATOM 866 O O . LYS A 1 109 ? -1.6 22.688 21.188 1 98.06 109 LYS A O 1
ATOM 871 N N . PRO A 1 110 ? -1.506 24.25 19.562 1 98.25 110 PRO A N 1
ATOM 872 C CA . PRO A 1 110 ? -2.848 23.828 19.156 1 98.25 110 PRO A CA 1
ATOM 873 C C . PRO A 1 110 ? -2.879 22.422 18.562 1 98.25 110 PRO A C 1
ATOM 875 O O . PRO A 1 110 ? -3.883 21.719 18.688 1 98.25 110 PRO A O 1
ATOM 878 N N . LEU A 1 111 ? -1.831 21.953 17.891 1 98.81 111 LEU A N 1
ATOM 879 C CA . LEU A 1 111 ? -1.753 20.578 17.406 1 98.81 111 LEU A CA 1
ATOM 880 C C . LEU A 1 111 ? -1.868 19.594 18.562 1 98.81 111 LEU A C 1
ATOM 882 O O . LEU A 1 111 ? -2.631 18.625 18.484 1 98.81 111 LEU A O 1
ATOM 886 N N . LYS A 1 112 ? -1.103 19.859 19.594 1 98.88 112 LYS A N 1
ATOM 887 C CA . LYS A 1 112 ? -1.144 19 20.766 1 98.88 112 LYS A CA 1
ATOM 888 C C . LYS A 1 112 ? -2.555 18.922 21.344 1 98.88 112 LYS A C 1
ATOM 890 O O . LYS A 1 112 ? -3.061 17.828 21.625 1 98.88 112 LYS A O 1
ATOM 895 N N . ALA A 1 113 ? -3.162 20.078 21.516 1 98.75 113 ALA A N 1
ATOM 896 C CA . ALA A 1 113 ? -4.52 20.125 22.047 1 98.75 113 ALA A CA 1
ATOM 897 C C . ALA A 1 113 ? -5.484 19.344 21.156 1 98.75 113 ALA A C 1
ATOM 899 O O . ALA A 1 113 ? -6.344 18.609 21.672 1 98.75 113 ALA A O 1
ATOM 900 N N . LEU A 1 114 ? -5.359 19.516 19.859 1 98.81 114 LEU A N 1
ATOM 901 C CA . LEU A 1 114 ? -6.227 18.828 18.906 1 98.81 114 LEU A CA 1
ATOM 902 C C . LEU A 1 114 ? -6.016 17.312 19 1 98.81 114 LEU A C 1
ATOM 904 O O . LEU A 1 114 ? -6.98 16.547 19.016 1 98.81 114 LEU A O 1
ATOM 908 N N . MET A 1 115 ? -4.77 16.844 19.047 1 98.88 115 MET A N 1
ATOM 909 C CA . MET A 1 115 ? -4.457 15.43 19.125 1 98.88 115 MET A CA 1
ATOM 910 C C . MET A 1 115 ? -4.996 14.828 20.422 1 98.88 115 MET A C 1
ATOM 912 O O . MET A 1 115 ? -5.488 13.703 20.438 1 98.88 115 MET A O 1
ATOM 916 N N . GLU A 1 116 ? -4.824 15.562 21.516 1 98.75 116 GLU A N 1
ATOM 917 C CA . GLU A 1 116 ? -5.375 15.109 22.797 1 98.75 116 GLU A CA 1
ATOM 918 C C . GLU A 1 116 ? -6.887 14.938 22.703 1 98.75 116 GLU A C 1
ATOM 920 O O . GLU A 1 116 ? -7.422 13.906 23.125 1 98.75 116 GLU A O 1
ATOM 925 N N . LYS A 1 117 ? -7.539 15.93 22.188 1 98.5 117 LYS A N 1
ATOM 926 C CA . LYS A 1 117 ? -8.992 15.859 22.047 1 98.5 117 LYS A CA 1
ATOM 927 C C . LYS A 1 117 ? -9.398 14.695 21.141 1 98.5 117 LYS A C 1
ATOM 929 O O . LYS A 1 117 ? -10.352 13.977 21.438 1 98.5 117 LYS A O 1
ATOM 934 N N . SER A 1 118 ? -8.695 14.555 20 1 98.62 118 SER A N 1
ATOM 935 C CA . SER A 1 118 ? -8.961 13.445 19.094 1 98.62 118 SER A CA 1
ATOM 936 C C . SER A 1 118 ? -8.844 12.109 19.812 1 98.62 118 SER A C 1
ATOM 938 O O . SER A 1 118 ? -9.703 11.234 19.656 1 98.62 118 SER A O 1
ATOM 940 N N . SER A 1 119 ? -7.789 11.969 20.594 1 98.56 119 SER A N 1
ATOM 941 C CA . SER A 1 119 ? -7.586 10.742 21.359 1 98.56 119 SER A CA 1
ATOM 942 C C . SER A 1 119 ? -8.727 10.516 22.344 1 98.56 119 SER A C 1
ATOM 944 O O . SER A 1 119 ? -9.219 9.391 22.484 1 98.56 119 SER A O 1
ATOM 946 N N . GLU A 1 120 ? -9.148 11.555 23.016 1 98.38 120 GLU A N 1
ATOM 947 C CA . GLU A 1 120 ? -10.258 11.484 23.969 1 98.38 120 GLU A CA 1
ATOM 948 C C . GLU A 1 120 ? -11.531 11.008 23.297 1 98.38 120 GLU A C 1
ATOM 950 O O . GLU A 1 120 ? -12.344 10.305 23.906 1 98.38 120 GLU A O 1
ATOM 955 N N . LEU A 1 121 ? -11.68 11.383 22.094 1 98.25 121 LEU A N 1
ATOM 956 C CA . LEU A 1 121 ? -12.891 11.055 21.344 1 98.25 121 LEU A CA 1
ATOM 957 C C . LEU A 1 121 ? -12.773 9.672 20.703 1 98.25 121 LEU A C 1
ATOM 959 O O . LEU A 1 121 ? -13.688 9.227 20.016 1 98.25 121 LEU A O 1
ATOM 963 N N . GLY A 1 122 ? -11.617 9.016 20.828 1 97.69 122 GLY A N 1
ATOM 964 C CA . GLY A 1 122 ? -11.461 7.637 20.391 1 97.69 122 GLY A CA 1
ATOM 965 C C . GLY A 1 122 ? -10.758 7.512 19.047 1 97.69 122 GLY A C 1
ATOM 966 O O . GLY A 1 122 ? -10.664 6.414 18.484 1 97.69 122 GLY A O 1
ATOM 967 N N . PHE A 1 123 ? -10.258 8.625 18.5 1 98.56 123 PHE A N 1
ATOM 968 C CA . PHE A 1 123 ? -9.539 8.578 17.234 1 98.56 123 PHE A CA 1
ATOM 969 C C . PHE A 1 123 ? -8.062 8.25 17.453 1 98.56 123 PHE A C 1
ATOM 971 O O . PHE A 1 123 ? -7.516 8.531 18.516 1 98.56 123 PHE A O 1
ATOM 978 N N . LYS A 1 124 ? -7.48 7.609 16.5 1 98.69 124 LYS A N 1
ATOM 979 C CA . LYS A 1 124 ? -6.027 7.504 16.438 1 98.69 124 LYS A CA 1
ATOM 980 C C . LYS A 1 124 ? -5.422 8.695 15.703 1 98.69 124 LYS A C 1
ATOM 982 O O . LYS A 1 124 ? -6.055 9.266 14.812 1 98.69 124 LYS A O 1
ATOM 987 N N . ASN A 1 125 ? -4.215 9.062 16.094 1 98.94 125 ASN A N 1
ATOM 988 C CA . ASN A 1 125 ? -3.523 10.203 15.5 1 98.94 125 ASN A CA 1
ATOM 989 C C . ASN A 1 125 ? -2.459 9.758 14.5 1 98.94 125 ASN A C 1
ATOM 991 O O . ASN A 1 125 ? -1.59 8.945 14.828 1 98.94 125 ASN A O 1
ATOM 995 N N . PHE A 1 126 ? -2.52 10.242 13.297 1 98.94 126 PHE A N 1
ATOM 996 C CA . PHE A 1 126 ? -1.524 10.055 12.25 1 98.94 126 PHE A CA 1
ATOM 997 C C . PHE A 1 126 ? -0.837 11.375 11.914 1 98.94 126 PHE A C 1
ATOM 999 O O . PHE A 1 126 ? -1.461 12.281 11.359 1 98.94 126 PHE A O 1
ATOM 1006 N N . LEU A 1 127 ? 0.433 11.477 12.188 1 98.94 127 LEU A N 1
ATOM 1007 C CA . LEU A 1 127 ? 1.168 12.719 11.953 1 98.94 127 LEU A CA 1
ATOM 1008 C C . LEU A 1 127 ? 1.964 12.641 10.656 1 98.94 127 LEU A C 1
ATOM 1010 O O . LEU A 1 127 ? 2.775 11.727 10.469 1 98.94 127 LEU A O 1
ATOM 1014 N N . GLU A 1 128 ? 1.693 13.484 9.75 1 98.75 128 GLU A N 1
ATOM 1015 C CA . GLU A 1 128 ? 2.551 13.742 8.602 1 98.75 128 GLU A CA 1
ATOM 1016 C C . GLU A 1 128 ? 3.367 15.016 8.789 1 98.75 128 GLU A C 1
ATOM 1018 O O . GLU A 1 128 ? 2.805 16.109 8.891 1 98.75 128 GLU A O 1
ATOM 1023 N N . THR A 1 129 ? 4.684 14.883 8.789 1 98.88 129 THR A N 1
ATOM 1024 C CA . THR A 1 129 ? 5.547 16 9.156 1 98.88 129 THR A CA 1
ATOM 1025 C C . THR A 1 129 ? 6.867 15.938 8.398 1 98.88 129 THR A C 1
ATOM 1027 O O . THR A 1 129 ? 7.293 14.867 7.973 1 98.88 129 THR A O 1
ATOM 1030 N N . HIS A 1 130 ? 7.504 17.125 8.242 1 98.12 130 HIS A N 1
ATOM 1031 C CA . HIS A 1 130 ? 8.859 17.078 7.711 1 98.12 130 HIS A CA 1
ATOM 1032 C C . HIS A 1 130 ? 9.867 16.703 8.797 1 98.12 130 HIS A C 1
ATOM 1034 O O . HIS A 1 130 ? 11.016 16.375 8.492 1 98.12 130 HIS A O 1
ATOM 1040 N N . GLY A 1 131 ? 9.461 16.766 10.07 1 98.69 131 GLY A N 1
ATOM 1041 C CA . GLY A 1 131 ? 10.273 16.234 11.156 1 98.69 131 GLY A CA 1
ATOM 1042 C C . GLY A 1 131 ? 11.453 17.125 11.508 1 98.69 131 GLY A C 1
ATOM 1043 O O . GLY A 1 131 ? 12.352 16.703 12.25 1 98.69 131 GLY A O 1
ATOM 1044 N N . GLY A 1 132 ? 11.492 18.359 11.055 1 98.69 132 GLY A N 1
ATOM 1045 C CA . GLY A 1 132 ? 12.641 19.219 11.219 1 98.69 132 GLY A CA 1
ATOM 1046 C C . GLY A 1 132 ? 12.742 19.828 12.617 1 98.69 132 GLY A C 1
ATOM 1047 O O . GLY A 1 132 ? 13.711 20.516 12.93 1 98.69 132 GLY A O 1
ATOM 1048 N N . PHE A 1 133 ? 11.766 19.547 13.516 1 98.75 133 PHE A N 1
ATOM 1049 C CA . PHE A 1 133 ? 11.758 20.109 14.859 1 98.75 133 PHE A CA 1
ATOM 1050 C C . PHE A 1 133 ? 11.625 19 15.906 1 98.75 133 PHE A C 1
ATOM 1052 O O . PHE A 1 133 ? 10.586 18.875 16.562 1 98.75 133 PHE A O 1
ATOM 1059 N N . PRO A 1 134 ? 12.742 18.297 16.172 1 98.88 134 PRO A N 1
ATOM 1060 C CA . PRO A 1 134 ? 12.68 17.188 17.109 1 98.88 134 PRO A CA 1
ATOM 1061 C C . PRO A 1 134 ? 12.148 17.594 18.484 1 98.88 134 PRO A C 1
ATOM 1063 O O . PRO A 1 134 ? 11.438 16.828 19.141 1 98.88 134 PRO A O 1
ATOM 1066 N N . GLU A 1 135 ? 12.469 18.797 18.891 1 98.81 135 GLU A N 1
ATOM 1067 C CA . GLU A 1 135 ? 12.023 19.266 20.203 1 98.81 135 GLU A CA 1
ATOM 1068 C C . GLU A 1 135 ? 10.5 19.406 20.25 1 98.81 135 GLU A C 1
ATOM 1070 O O . GLU A 1 135 ? 9.883 19.156 21.281 1 98.81 135 GLU A O 1
ATOM 1075 N N . ARG A 1 136 ? 9.93 19.859 19.203 1 98.88 136 ARG A N 1
ATOM 1076 C CA . ARG A 1 136 ? 8.469 19.953 19.125 1 98.88 136 ARG A CA 1
ATOM 1077 C C . ARG A 1 136 ? 7.84 18.578 19.016 1 98.88 136 ARG A C 1
ATOM 1079 O O . ARG A 1 136 ? 6.812 18.297 19.641 1 98.88 136 ARG A O 1
ATOM 1086 N N . ILE A 1 137 ? 8.477 17.703 18.203 1 98.88 137 ILE A N 1
ATOM 1087 C CA . ILE A 1 137 ? 8 16.328 18.062 1 98.88 137 ILE A CA 1
ATOM 1088 C C . ILE A 1 137 ? 7.957 15.648 19.438 1 98.88 137 ILE A C 1
ATOM 1090 O O . ILE A 1 137 ? 6.992 14.953 19.75 1 98.88 137 ILE A O 1
ATOM 1094 N N . ALA A 1 138 ? 8.93 15.875 20.234 1 98.88 138 ALA A N 1
ATOM 1095 C CA . ALA A 1 138 ? 9.023 15.273 21.562 1 98.88 138 ALA A CA 1
ATOM 1096 C C . ALA A 1 138 ? 7.816 15.648 22.422 1 98.88 138 ALA A C 1
ATOM 1098 O O . ALA A 1 138 ? 7.379 14.867 23.266 1 98.88 138 ALA A O 1
ATOM 1099 N N . GLU A 1 139 ? 7.27 16.828 22.172 1 98.75 139 GLU A N 1
ATOM 1100 C CA . GLU A 1 139 ? 6.148 17.328 22.969 1 98.75 139 GLU A CA 1
ATOM 1101 C C . GLU A 1 139 ? 4.879 16.531 22.688 1 98.75 139 GLU A C 1
ATOM 1103 O O . GLU A 1 139 ? 3.988 16.453 23.547 1 98.75 139 GLU A O 1
ATOM 1108 N N . ILE A 1 140 ? 4.809 15.891 21.516 1 98.88 140 ILE A N 1
ATOM 1109 C CA . ILE A 1 140 ? 3.527 15.297 21.141 1 98.88 140 ILE A CA 1
ATOM 1110 C C . ILE A 1 140 ? 3.711 13.812 20.844 1 98.88 140 ILE A C 1
ATOM 1112 O O . ILE A 1 140 ? 2.744 13.109 20.531 1 98.88 140 ILE A O 1
ATOM 1116 N N . ALA A 1 141 ? 4.906 13.297 20.938 1 98.94 141 ALA A N 1
ATOM 1117 C CA . ALA A 1 141 ? 5.23 11.938 20.5 1 98.94 141 ALA A CA 1
ATOM 1118 C C . ALA A 1 141 ? 4.336 10.914 21.203 1 98.94 141 ALA A C 1
ATOM 1120 O O . ALA A 1 141 ? 3.918 9.93 20.578 1 98.94 141 ALA A O 1
ATOM 1121 N N . HIS A 1 142 ? 4.02 11.133 22.438 1 98.81 142 HIS A N 1
ATOM 1122 C CA . HIS A 1 142 ? 3.223 10.203 23.219 1 98.81 142 HIS A CA 1
ATOM 1123 C C . HIS A 1 142 ? 1.785 10.141 22.719 1 98.81 142 HIS A C 1
ATOM 1125 O O . HIS A 1 142 ? 1.038 9.227 23.062 1 98.81 142 HIS A O 1
ATOM 1131 N N . LEU A 1 143 ? 1.349 11.117 21.906 1 98.88 143 LEU A N 1
ATOM 1132 C CA . LEU A 1 143 ? -0.01 11.18 21.391 1 98.88 143 LEU A CA 1
ATOM 1133 C C . LEU A 1 143 ? -0.078 10.594 19.984 1 98.88 143 LEU A C 1
ATOM 1135 O O . LEU A 1 143 ? -1.165 10.43 19.422 1 98.88 143 LEU A O 1
ATOM 1139 N N . VAL A 1 144 ? 1.038 10.258 19.359 1 98.94 144 VAL A N 1
ATOM 1140 C CA . VAL A 1 144 ? 1.102 9.852 17.953 1 98.94 144 VAL A CA 1
ATOM 1141 C C . VAL A 1 144 ? 1.019 8.328 17.859 1 98.94 144 VAL A C 1
ATOM 1143 O O . VAL A 1 144 ? 1.829 7.621 18.453 1 98.94 144 VAL A O 1
ATOM 1146 N N . ASP A 1 145 ? 0.016 7.871 17.156 1 98.88 145 ASP A N 1
ATOM 1147 C CA . ASP A 1 145 ? -0.108 6.438 16.922 1 98.88 145 ASP A CA 1
ATOM 1148 C C . ASP A 1 145 ? 0.676 6.023 15.672 1 98.88 145 ASP A C 1
ATOM 1150 O O . ASP A 1 145 ? 1.337 4.984 15.664 1 98.88 145 ASP A O 1
ATOM 1154 N N . TYR A 1 146 ? 0.562 6.805 14.594 1 98.81 146 TYR A N 1
ATOM 1155 C CA . TYR A 1 146 ? 1.229 6.602 13.312 1 98.81 146 TYR A CA 1
ATOM 1156 C C . TYR A 1 146 ? 1.918 7.879 12.85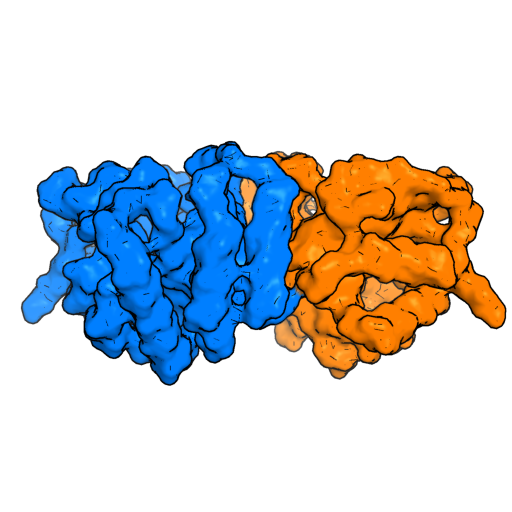2 1 98.81 146 TYR A C 1
ATOM 1158 O O . TYR A 1 146 ? 1.451 8.984 13.141 1 98.81 146 TYR A O 1
ATOM 1166 N N . ALA A 1 147 ? 2.994 7.715 12.086 1 98.94 147 ALA A N 1
ATOM 1167 C CA . ALA A 1 147 ? 3.627 8.922 11.555 1 98.94 147 ALA A CA 1
ATOM 1168 C C . ALA A 1 147 ? 4.363 8.625 10.25 1 98.94 147 ALA A C 1
ATOM 1170 O O . ALA A 1 147 ? 4.992 7.57 10.109 1 98.94 147 ALA A O 1
ATOM 1171 N N . SER A 1 148 ? 4.219 9.453 9.359 1 98.88 148 SER A N 1
ATOM 1172 C CA . SER A 1 148 ? 5.078 9.578 8.188 1 98.88 148 SER A CA 1
ATOM 1173 C C . SER A 1 148 ? 6.004 10.789 8.312 1 98.88 148 SER A C 1
ATOM 1175 O O . SER A 1 148 ? 5.535 11.93 8.375 1 98.88 148 SER A O 1
ATOM 1177 N N . VAL A 1 149 ? 7.266 10.539 8.375 1 98.94 149 VAL A N 1
ATOM 1178 C CA . VAL A 1 149 ? 8.234 11.633 8.445 1 98.94 149 VAL A CA 1
ATOM 1179 C C . VAL A 1 149 ? 8.992 11.734 7.125 1 98.94 149 VAL A C 1
ATOM 1181 O O . VAL A 1 149 ? 9.57 10.75 6.66 1 98.94 149 VAL A O 1
ATOM 1184 N N . ASP A 1 150 ? 9 12.891 6.578 1 98.19 150 ASP A N 1
ATOM 1185 C CA . ASP A 1 150 ? 9.664 13.109 5.297 1 98.19 150 ASP A CA 1
ATOM 1186 C C . ASP A 1 150 ? 11.172 13.234 5.473 1 98.19 150 ASP A C 1
ATOM 1188 O O . ASP A 1 150 ? 11.648 13.844 6.434 1 98.19 150 ASP A O 1
ATOM 1192 N N . ILE A 1 151 ? 11.859 12.617 4.617 1 98.62 151 ILE A N 1
ATOM 1193 C CA . ILE A 1 151 ? 13.258 12.961 4.391 1 98.62 151 ILE A CA 1
ATOM 1194 C C . ILE A 1 151 ? 13.375 13.883 3.18 1 98.62 151 ILE A C 1
ATOM 1196 O O . ILE A 1 151 ? 13.047 13.484 2.057 1 98.62 151 ILE A O 1
ATOM 1200 N N . LYS A 1 152 ? 13.742 15.062 3.428 1 98.5 152 LYS A N 1
ATOM 1201 C CA . LYS A 1 152 ? 13.867 16.031 2.336 1 98.5 152 LYS A CA 1
ATOM 1202 C C . LYS A 1 152 ? 15.219 15.898 1.64 1 98.5 152 LYS A C 1
ATOM 1204 O O . LYS A 1 152 ? 16.219 16.438 2.119 1 98.5 152 LYS A O 1
ATOM 1209 N N . ASP A 1 153 ? 15.164 15.266 0.538 1 98 153 ASP A N 1
ATOM 1210 C CA . ASP A 1 153 ? 16.359 15.062 -0.275 1 98 153 ASP A CA 1
ATOM 1211 C C . ASP A 1 153 ? 16.938 16.391 -0.756 1 98 153 ASP A C 1
ATOM 1213 O O . ASP A 1 153 ? 16.219 17.391 -0.823 1 98 153 ASP A O 1
ATOM 1217 N N . GLU A 1 154 ? 18.234 16.359 -1.145 1 97.81 154 GLU A N 1
ATOM 1218 C CA . GLU A 1 154 ? 18.906 17.516 -1.733 1 97.81 154 GLU A CA 1
ATOM 1219 C C . GLU A 1 154 ? 18.094 18.094 -2.885 1 97.81 154 GLU A C 1
ATOM 1221 O O . GLU A 1 154 ? 17.984 19.328 -3.018 1 97.81 154 GLU A O 1
ATOM 1226 N N . SER A 1 155 ? 17.516 17.281 -3.65 1 96.94 155 SER A N 1
ATOM 1227 C CA . SER A 1 155 ? 16.828 17.688 -4.867 1 96.94 155 SER A CA 1
ATOM 1228 C C . SER A 1 155 ? 15.547 18.453 -4.543 1 96.94 155 SER A C 1
ATOM 1230 O O . SER A 1 155 ? 14.984 19.125 -5.41 1 96.94 155 SER A O 1
ATOM 1232 N N . ALA A 1 156 ? 15.086 18.359 -3.277 1 96.56 156 ALA A N 1
ATOM 1233 C CA . ALA A 1 156 ? 13.914 19.125 -2.867 1 96.56 156 ALA A CA 1
ATOM 1234 C C . ALA A 1 156 ? 14.242 20.609 -2.756 1 96.56 156 ALA A C 1
ATOM 1236 O O . ALA A 1 156 ? 13.352 21.469 -2.818 1 96.56 156 ALA A O 1
ATOM 1237 N N . ARG A 1 157 ? 15.539 20.906 -2.51 1 97.25 157 ARG A N 1
ATOM 1238 C CA . ARG A 1 157 ? 16 22.281 -2.291 1 97.25 157 ARG A CA 1
ATOM 1239 C C . ARG A 1 157 ? 15.164 22.969 -1.221 1 97.25 157 ARG A C 1
ATOM 1241 O O . ARG A 1 157 ? 14.758 24.125 -1.39 1 97.25 157 ARG A O 1
ATOM 1248 N N . ALA A 1 158 ? 14.859 22.188 -0.22 1 96.81 158 ALA A N 1
ATOM 1249 C CA . ALA A 1 158 ? 13.984 22.672 0.847 1 96.81 158 ALA A CA 1
ATOM 1250 C C . ALA A 1 158 ? 14.664 23.766 1.659 1 96.81 158 ALA A C 1
ATOM 1252 O O . ALA A 1 158 ? 14 24.688 2.158 1 96.81 158 ALA A O 1
ATOM 1253 N N . THR A 1 159 ? 15.922 23.688 1.831 1 96.31 159 THR A N 1
ATOM 1254 C CA . THR A 1 159 ? 16.75 24.609 2.584 1 96.31 159 THR A CA 1
ATOM 1255 C C . THR A 1 159 ? 18.219 24.453 2.207 1 96.31 159 THR A C 1
ATOM 1257 O O . THR A 1 159 ? 18.625 23.406 1.682 1 96.31 159 THR A O 1
ATOM 1260 N N . GLY A 1 160 ? 19.031 25.5 2.465 1 95.69 160 GLY A N 1
ATOM 1261 C CA . GLY A 1 160 ? 20.469 25.438 2.213 1 95.69 160 GLY A CA 1
ATOM 1262 C C . GLY A 1 160 ? 21.172 24.406 3.076 1 95.69 160 GLY A C 1
ATOM 1263 O O . GLY A 1 160 ? 22.125 23.766 2.627 1 95.69 160 GLY A O 1
ATOM 1264 N N . ALA A 1 161 ? 20.734 24.234 4.262 1 97.38 161 ALA A N 1
ATOM 1265 C CA . ALA A 1 161 ? 21.328 23.297 5.207 1 97.38 161 ALA A CA 1
ATOM 1266 C C . ALA A 1 161 ? 20.562 21.969 5.203 1 97.38 161 ALA A C 1
ATOM 1268 O O . ALA A 1 161 ? 20.188 21.453 6.262 1 97.38 161 ALA A O 1
ATOM 1269 N N . TRP A 1 162 ? 20.484 21.375 4.023 1 97.44 162 TRP A N 1
ATOM 1270 C CA . TRP A 1 162 ? 19.594 20.234 3.854 1 97.44 162 TRP A CA 1
ATOM 1271 C C . TRP A 1 162 ? 20.125 19.016 4.605 1 97.44 162 TRP A C 1
ATOM 1273 O O . TRP A 1 162 ? 19.344 18.203 5.102 1 97.44 162 TRP A O 1
ATOM 1283 N N . ARG A 1 163 ? 21.469 18.828 4.789 1 98.12 163 ARG A N 1
ATOM 1284 C CA . ARG A 1 163 ? 22 17.688 5.527 1 98.12 163 ARG A CA 1
ATOM 1285 C C . ARG A 1 163 ? 21.656 17.797 7.008 1 98.12 163 ARG A C 1
ATOM 1287 O O . ARG A 1 163 ? 21.328 16.781 7.648 1 98.12 163 ARG A O 1
ATOM 1294 N N . ASP A 1 164 ? 21.766 18.984 7.516 1 98.56 164 ASP A N 1
ATOM 1295 C CA . ASP A 1 164 ? 21.375 19.219 8.898 1 98.56 164 ASP A CA 1
ATOM 1296 C C . ASP A 1 164 ? 19.891 18.906 9.102 1 98.56 164 ASP A C 1
ATOM 1298 O O . ASP A 1 164 ? 19.5 18.344 10.125 1 98.56 164 ASP A O 1
ATOM 1302 N N . LEU A 1 165 ? 19.109 19.375 8.148 1 98.69 165 LEU A N 1
ATOM 1303 C CA . LEU A 1 165 ? 17.688 19.094 8.203 1 98.69 165 LEU A CA 1
ATOM 1304 C C . LEU A 1 165 ? 17.438 17.594 8.281 1 98.69 165 LEU A C 1
ATOM 1306 O O . LEU A 1 165 ? 16.656 17.125 9.109 1 98.69 165 LEU A O 1
ATOM 1310 N N . VAL A 1 166 ? 18.125 16.797 7.465 1 98.88 166 VAL A N 1
ATOM 1311 C CA . VAL A 1 166 ? 17.953 15.352 7.445 1 98.88 166 VAL A CA 1
ATOM 1312 C C . VAL A 1 166 ? 18.297 14.773 8.82 1 98.88 166 VAL A C 1
ATOM 1314 O O . VAL A 1 166 ? 17.594 13.891 9.312 1 98.88 166 VAL A O 1
ATOM 1317 N N . MET A 1 167 ? 19.312 15.258 9.438 1 98.81 167 MET A N 1
ATOM 1318 C CA . MET A 1 167 ? 19.688 14.781 10.766 1 98.81 167 MET A CA 1
ATOM 1319 C C . MET A 1 167 ? 18.578 15.039 11.773 1 98.81 167 MET A C 1
ATOM 1321 O O . MET A 1 167 ? 18.297 14.195 12.617 1 98.81 167 MET A O 1
ATOM 1325 N N . MET A 1 168 ? 17.969 16.172 11.695 1 98.88 168 MET A N 1
ATOM 1326 C CA . MET A 1 168 ? 16.844 16.5 12.586 1 98.88 168 MET A CA 1
ATOM 1327 C C . MET A 1 168 ? 15.648 15.609 12.289 1 98.88 168 MET A C 1
ATOM 1329 O O . MET A 1 168 ? 14.953 15.18 13.211 1 98.88 168 MET A O 1
ATOM 1333 N N . GLU A 1 169 ? 15.391 15.414 11 1 98.88 169 GLU A N 1
ATOM 1334 C CA . GLU A 1 169 ? 14.305 14.531 10.594 1 98.88 169 GLU A CA 1
ATOM 1335 C C . GLU A 1 169 ? 14.477 13.133 11.172 1 98.88 169 GLU A C 1
ATOM 1337 O O . GLU A 1 169 ? 13.531 12.555 11.711 1 98.88 169 GLU A O 1
ATOM 1342 N N . VAL A 1 170 ? 15.656 12.594 11.125 1 98.88 170 VAL A N 1
ATOM 1343 C CA . VAL A 1 170 ? 15.961 11.266 11.641 1 98.88 170 VAL A CA 1
ATOM 1344 C C . VAL A 1 170 ? 15.82 11.258 13.164 1 98.88 170 VAL A C 1
ATOM 1346 O O . VAL A 1 170 ? 15.32 10.289 13.742 1 98.88 170 VAL A O 1
ATOM 1349 N N . GLU A 1 171 ? 16.281 12.305 13.789 1 98.94 171 GLU A N 1
ATOM 1350 C CA . GLU A 1 171 ? 16.094 12.422 15.234 1 98.94 171 GLU A CA 1
ATOM 1351 C C . GLU A 1 171 ? 14.617 12.375 15.609 1 98.94 171 GLU A C 1
ATOM 1353 O O . GLU A 1 171 ? 14.234 11.703 16.578 1 98.94 171 GLU A O 1
ATOM 1358 N N . SER A 1 172 ? 13.812 13.07 14.852 1 98.94 172 SER A N 1
ATOM 1359 C CA . SER A 1 172 ? 12.375 13.055 15.078 1 98.94 172 SER A CA 1
ATOM 1360 C C . SER A 1 172 ? 11.805 11.648 14.938 1 98.94 172 SER A C 1
ATOM 1362 O O . SER A 1 172 ? 10.938 11.242 15.711 1 98.94 172 SER A O 1
ATOM 1364 N N . ILE A 1 173 ? 12.289 10.922 13.961 1 98.94 173 ILE A N 1
ATOM 1365 C CA . ILE A 1 173 ? 11.859 9.547 13.742 1 98.94 173 ILE A CA 1
ATOM 1366 C C . ILE A 1 173 ? 12.18 8.703 14.977 1 98.94 173 ILE A C 1
ATOM 1368 O O . ILE A 1 173 ? 11.336 7.949 15.461 1 98.94 173 ILE A O 1
ATOM 1372 N N . LYS A 1 174 ? 13.32 8.852 15.516 1 98.88 174 LYS A N 1
ATOM 1373 C CA . LYS A 1 174 ? 13.742 8.086 16.688 1 98.88 174 LYS A CA 1
ATOM 1374 C C . LYS A 1 174 ? 12.891 8.43 17.906 1 98.88 174 LYS A C 1
ATOM 1376 O O . LYS A 1 174 ? 12.523 7.543 18.672 1 98.88 174 LYS A O 1
ATOM 1381 N N . ILE A 1 175 ? 12.594 9.688 18.062 1 98.94 175 ILE A N 1
ATOM 1382 C CA . ILE A 1 175 ? 11.758 10.141 19.156 1 98.94 175 ILE A CA 1
ATOM 1383 C C . ILE A 1 175 ? 10.375 9.5 19.062 1 98.94 175 ILE A C 1
ATOM 1385 O O . ILE A 1 175 ? 9.852 8.977 20.047 1 98.94 175 ILE A O 1
ATOM 1389 N N . LEU A 1 176 ? 9.789 9.531 17.891 1 98.94 176 LEU A N 1
ATOM 1390 C CA . LEU A 1 176 ? 8.469 8.953 17.672 1 98.94 176 LEU A CA 1
ATOM 1391 C C . LEU A 1 176 ? 8.484 7.453 17.938 1 98.94 176 LEU A C 1
ATOM 1393 O O . LEU A 1 176 ? 7.59 6.934 18.609 1 98.94 176 LEU A O 1
ATOM 1397 N N . ARG A 1 177 ? 9.484 6.824 17.422 1 98.75 177 ARG A N 1
ATOM 1398 C CA . ARG A 1 177 ? 9.609 5.383 17.609 1 98.75 177 ARG A CA 1
ATOM 1399 C C . ARG A 1 177 ? 9.727 5.035 19.078 1 98.75 177 ARG A C 1
ATOM 1401 O O . ARG A 1 177 ? 9.062 4.117 19.562 1 98.75 177 ARG A O 1
ATOM 1408 N N . LYS A 1 178 ? 10.57 5.715 19.75 1 98.62 178 LYS A N 1
ATOM 1409 C CA . LYS A 1 178 ? 10.789 5.473 21.172 1 98.62 178 LYS A CA 1
ATOM 1410 C C . LYS A 1 178 ? 9.492 5.645 21.969 1 98.62 178 LYS A C 1
ATOM 1412 O O . LYS A 1 178 ? 9.258 4.934 22.953 1 98.62 178 LYS A O 1
ATOM 1417 N N . ALA A 1 179 ? 8.641 6.543 21.531 1 98.81 179 ALA A N 1
ATOM 1418 C CA . ALA A 1 179 ? 7.383 6.824 22.219 1 98.81 179 ALA A CA 1
ATOM 1419 C C . ALA A 1 179 ? 6.32 5.785 21.875 1 98.81 179 ALA A C 1
ATOM 1421 O O . ALA A 1 179 ? 5.219 5.805 22.422 1 98.81 179 ALA A O 1
ATOM 1422 N N . GLY A 1 180 ? 6.625 4.902 20.906 1 98.5 180 GLY A N 1
ATOM 1423 C CA . GLY A 1 180 ? 5.719 3.805 20.609 1 98.5 180 GLY A CA 1
ATOM 1424 C C . GLY A 1 180 ? 4.949 4.004 19.312 1 98.5 180 GLY A C 1
ATOM 1425 O O . GLY A 1 180 ? 4.129 3.164 18.938 1 98.5 180 GLY A O 1
ATOM 1426 N N . ALA A 1 181 ? 5.168 5.117 18.578 1 98.81 181 ALA A N 1
ATOM 1427 C CA . ALA A 1 181 ? 4.488 5.352 17.312 1 98.81 181 ALA A CA 1
ATOM 1428 C C . ALA A 1 181 ? 4.977 4.379 16.234 1 98.81 181 ALA A C 1
ATOM 1430 O O . ALA A 1 181 ? 6.152 4.016 16.219 1 98.81 181 ALA A O 1
ATOM 1431 N N . LYS A 1 182 ? 4.082 3.893 15.422 1 98.56 182 LYS A N 1
ATOM 1432 C CA . LYS A 1 182 ? 4.477 3.238 14.18 1 98.56 182 LYS A CA 1
ATOM 1433 C C . LYS A 1 182 ? 4.883 4.262 13.125 1 98.56 182 LYS A C 1
ATOM 1435 O O . LYS A 1 182 ? 4.027 4.895 12.5 1 98.56 182 LYS A O 1
ATOM 1440 N N . VAL A 1 183 ? 6.152 4.426 12.898 1 98.81 183 VAL A N 1
ATOM 1441 C CA . VAL A 1 183 ? 6.664 5.531 12.094 1 98.81 183 VAL A CA 1
ATOM 1442 C C . VAL A 1 183 ? 7.477 4.98 10.922 1 98.81 183 VAL A C 1
ATOM 1444 O O . VAL A 1 183 ? 8.227 4.012 11.078 1 98.81 183 VAL A O 1
ATOM 1447 N N . TYR A 1 184 ? 7.312 5.559 9.758 1 98.88 184 TYR A N 1
ATOM 1448 C CA . TYR A 1 184 ? 8.172 5.301 8.609 1 98.88 184 TYR A CA 1
ATOM 1449 C C . TYR A 1 184 ? 8.68 6.605 8 1 98.88 184 TYR A C 1
ATOM 1451 O O . TYR A 1 184 ? 8.086 7.664 8.211 1 98.88 184 TYR A O 1
ATOM 1459 N N . ALA A 1 185 ? 9.82 6.543 7.355 1 98.94 185 ALA A N 1
ATOM 1460 C CA . ALA A 1 185 ? 10.383 7.66 6.602 1 98.94 185 ALA A CA 1
ATOM 1461 C C . ALA A 1 185 ? 9.883 7.652 5.16 1 98.94 185 ALA A C 1
ATOM 1463 O O . ALA A 1 185 ? 9.844 6.602 4.512 1 98.94 185 ALA A O 1
ATOM 1464 N N . LYS A 1 186 ? 9.484 8.75 4.703 1 98.81 186 LYS A N 1
ATOM 1465 C CA . LYS A 1 186 ? 9.102 8.914 3.303 1 98.81 186 LYS A CA 1
ATOM 1466 C C . LYS A 1 186 ? 10.102 9.781 2.551 1 98.81 186 LYS A C 1
ATOM 1468 O O . LYS A 1 186 ? 10.336 10.93 2.926 1 98.81 186 LYS A O 1
ATOM 1473 N N . LEU A 1 187 ? 10.648 9.258 1.559 1 98.75 187 LEU A N 1
ATOM 1474 C CA . LEU A 1 187 ? 11.641 9.938 0.732 1 98.75 187 LEU A CA 1
ATOM 1475 C C . LEU A 1 187 ? 11.102 10.195 -0.669 1 98.75 187 LEU A C 1
ATOM 1477 O O . LEU A 1 187 ? 10.883 9.258 -1.438 1 98.75 187 LEU A O 1
ATOM 1481 N N . VAL A 1 188 ? 10.844 11.406 -0.986 1 98.44 188 VAL A N 1
ATOM 1482 C CA . VAL A 1 188 ? 10.492 11.758 -2.355 1 98.44 188 VAL A CA 1
ATOM 1483 C C . VAL A 1 188 ? 11.75 11.852 -3.213 1 98.44 188 VAL A C 1
ATOM 1485 O O . VAL A 1 188 ? 12.703 12.539 -2.846 1 98.44 188 VAL A O 1
ATOM 1488 N N . VAL A 1 189 ? 11.75 11.164 -4.332 1 98.56 189 VAL A N 1
ATOM 1489 C CA . VAL A 1 189 ? 12.93 11.133 -5.184 1 98.56 189 VAL A CA 1
ATOM 1490 C C . VAL A 1 189 ? 12.594 11.734 -6.551 1 98.56 189 VAL A C 1
ATOM 1492 O O . VAL A 1 189 ? 11.438 11.742 -6.965 1 98.56 189 VAL A O 1
ATOM 1495 N N . THR A 1 190 ? 13.617 12.234 -7.176 1 98.06 190 THR A N 1
ATOM 1496 C CA . THR A 1 190 ? 13.562 12.82 -8.508 1 98.06 190 THR A CA 1
ATOM 1497 C C . THR A 1 190 ? 14.703 12.281 -9.375 1 98.06 190 THR A C 1
ATOM 1499 O O . THR A 1 190 ? 15.531 11.5 -8.906 1 98.06 190 THR A O 1
ATOM 1502 N N . LYS A 1 191 ? 14.703 12.711 -10.656 1 97.69 191 LYS A N 1
ATOM 1503 C CA . LYS A 1 191 ? 15.781 12.336 -11.562 1 97.69 191 LYS A CA 1
ATOM 1504 C C . LYS A 1 191 ? 17.125 12.844 -11.047 1 97.69 191 LYS A C 1
ATOM 1506 O O . LYS A 1 191 ? 18.172 12.312 -11.406 1 97.69 191 LYS A O 1
ATOM 1511 N N . ASP A 1 192 ? 17.109 13.883 -10.156 1 98.12 192 ASP A N 1
ATOM 1512 C CA . ASP A 1 192 ? 18.344 14.531 -9.688 1 98.12 192 ASP A CA 1
ATOM 1513 C C . ASP A 1 192 ? 18.797 13.945 -8.359 1 98.12 192 ASP A C 1
ATOM 1515 O O . ASP A 1 192 ? 19.859 14.312 -7.848 1 98.12 192 ASP A O 1
ATOM 1519 N N . THR A 1 193 ? 18 13.047 -7.758 1 98.62 193 THR A N 1
ATOM 1520 C CA . THR A 1 193 ? 18.422 12.391 -6.523 1 98.62 193 THR A CA 1
ATOM 1521 C C . THR A 1 193 ? 19.672 11.547 -6.754 1 98.62 193 THR A C 1
ATOM 1523 O O . THR A 1 193 ? 19.766 10.844 -7.762 1 98.62 193 THR A O 1
ATOM 1526 N N . LYS A 1 194 ? 20.594 11.656 -5.812 1 98.69 194 LYS A N 1
ATOM 1527 C CA . LYS A 1 194 ? 21.859 10.93 -5.949 1 98.69 194 LYS A CA 1
ATOM 1528 C C . LYS A 1 194 ? 21.812 9.609 -5.184 1 98.69 194 LYS A C 1
ATOM 1530 O O . LYS A 1 194 ? 21.312 9.547 -4.062 1 98.69 194 LYS A O 1
ATOM 1535 N N . LEU A 1 195 ? 22.359 8.641 -5.793 1 98.44 195 LEU A N 1
ATOM 1536 C CA . LEU A 1 195 ? 22.422 7.312 -5.188 1 98.44 195 LEU A CA 1
ATOM 1537 C C . LEU A 1 195 ? 23.125 7.363 -3.834 1 98.44 195 LEU A C 1
ATOM 1539 O O . LEU A 1 195 ? 22.703 6.711 -2.881 1 98.44 195 LEU A O 1
ATOM 1543 N N . GLU A 1 196 ? 24.203 8.117 -3.758 1 98.56 196 GLU A N 1
ATOM 1544 C CA . GLU A 1 196 ? 24.953 8.234 -2.512 1 98.56 196 GLU A CA 1
ATOM 1545 C C . GLU A 1 196 ? 24.078 8.812 -1.396 1 98.56 196 GLU A C 1
ATOM 1547 O O . GLU A 1 196 ? 24.266 8.469 -0.225 1 98.56 196 GLU A O 1
ATOM 1552 N N . ASN A 1 197 ? 23.172 9.703 -1.747 1 98.81 197 ASN A N 1
ATOM 1553 C CA . ASN A 1 197 ? 22.25 10.242 -0.76 1 98.81 197 ASN A CA 1
ATOM 1554 C C . ASN A 1 197 ? 21.297 9.172 -0.234 1 98.81 197 ASN A C 1
ATOM 1556 O O . ASN A 1 197 ? 21.031 9.102 0.969 1 98.81 197 ASN A O 1
ATOM 1560 N N . ILE A 1 198 ? 20.844 8.328 -1.128 1 98.81 198 ILE A N 1
ATOM 1561 C CA . ILE A 1 198 ? 19.969 7.227 -0.733 1 98.81 198 ILE A CA 1
ATOM 1562 C C . ILE A 1 198 ? 20.688 6.348 0.294 1 98.81 198 ILE A C 1
ATOM 1564 O O . ILE A 1 198 ? 20.109 5.996 1.326 1 98.81 198 ILE A O 1
ATOM 1568 N N . GLU A 1 199 ? 21.875 6.016 -0.007 1 98.81 199 GLU A N 1
ATOM 1569 C CA . GLU A 1 199 ? 22.672 5.184 0.896 1 98.81 199 GLU A CA 1
ATOM 1570 C C . GLU A 1 199 ? 22.859 5.863 2.248 1 98.81 199 GLU A C 1
ATOM 1572 O O . GLU A 1 199 ? 22.766 5.215 3.293 1 98.81 199 GLU A O 1
ATOM 1577 N N . TRP A 1 200 ? 23.094 7.141 2.178 1 98.88 200 TRP A N 1
ATOM 1578 C CA . TRP A 1 200 ? 23.266 7.902 3.408 1 98.88 200 TRP A CA 1
ATOM 1579 C C . TRP A 1 200 ? 21.984 7.898 4.242 1 98.88 200 TRP A C 1
ATOM 1581 O O . TRP A 1 200 ? 22.031 7.605 5.441 1 98.88 200 TRP A O 1
ATOM 1591 N N . TYR A 1 201 ? 20.844 8.211 3.631 1 98.88 201 TYR A N 1
ATOM 1592 C CA . TYR A 1 201 ? 19.562 8.195 4.344 1 98.88 201 TYR A CA 1
ATOM 1593 C C . TYR A 1 201 ? 19.312 6.832 4.98 1 98.88 201 TYR A C 1
ATOM 1595 O O . TYR A 1 201 ? 18.938 6.746 6.152 1 98.88 201 TYR A O 1
ATOM 1603 N N . ALA A 1 202 ? 19.516 5.793 4.191 1 98.88 202 ALA A N 1
ATOM 1604 C CA . ALA A 1 202 ? 19.297 4.434 4.668 1 98.88 202 ALA A CA 1
ATOM 1605 C C . ALA A 1 202 ? 20.172 4.125 5.883 1 98.88 202 ALA A C 1
ATOM 1607 O O . ALA A 1 202 ? 19.703 3.516 6.852 1 98.88 202 ALA A O 1
ATOM 1608 N N . SER A 1 203 ? 21.391 4.555 5.82 1 98.81 203 SER A N 1
ATOM 1609 C CA . SER A 1 203 ? 22.312 4.301 6.926 1 98.81 203 SER A CA 1
ATOM 1610 C C . SER A 1 203 ? 21.859 4.996 8.203 1 98.81 203 SER A C 1
ATOM 1612 O O . SER A 1 203 ? 22.016 4.461 9.305 1 98.81 203 SER A O 1
ATOM 1614 N N . LEU A 1 204 ? 21.281 6.148 8.094 1 98.81 204 LEU A N 1
ATOM 1615 C CA . LEU A 1 204 ? 20.797 6.898 9.242 1 98.81 204 LEU A CA 1
ATOM 1616 C C . LEU A 1 204 ? 19.562 6.238 9.836 1 98.81 204 LEU A C 1
ATOM 1618 O O . LEU A 1 204 ? 19.312 6.332 11.039 1 98.81 204 LEU A O 1
ATOM 1622 N N . LEU A 1 205 ? 18.812 5.547 9.023 1 98.75 205 LEU A N 1
ATOM 1623 C CA . LEU A 1 205 ? 17.531 4.988 9.43 1 98.75 205 LEU A CA 1
ATOM 1624 C C . LEU A 1 205 ? 17.688 3.559 9.93 1 98.75 205 LEU A C 1
ATOM 1626 O O . LEU A 1 205 ? 16.766 2.992 10.508 1 98.75 205 LEU A O 1
ATOM 1630 N N . GLU A 1 206 ? 18.828 2.982 9.641 1 97.94 206 GLU A N 1
ATOM 1631 C CA . GLU A 1 206 ? 19.062 1.583 9.992 1 97.94 206 GLU A CA 1
ATOM 1632 C C . GLU A 1 206 ? 18.75 1.325 11.469 1 97.94 206 GLU A C 1
ATOM 1634 O O . GLU A 1 206 ? 19.25 2.023 12.344 1 97.94 206 GLU A O 1
ATOM 1639 N N . GLY A 1 207 ? 17.828 0.367 11.688 1 95.94 207 GLY A N 1
ATOM 1640 C CA . GLY A 1 207 ? 17.453 0.01 13.055 1 95.94 207 GLY A CA 1
ATOM 1641 C C . GLY A 1 207 ? 16.422 0.945 13.656 1 95.94 207 GLY A C 1
ATOM 1642 O O . GLY A 1 207 ? 16.016 0.762 14.805 1 95.94 207 GLY A O 1
ATOM 1643 N N . SER A 1 208 ? 15.945 1.944 12.906 1 96.75 208 SER A N 1
ATOM 1644 C CA . SER A 1 208 ? 15.039 2.945 13.461 1 96.75 208 SER A CA 1
ATOM 1645 C C . SER A 1 208 ? 13.68 2.893 12.773 1 96.75 208 SER A C 1
ATOM 1647 O O . SER A 1 208 ? 12.648 2.754 13.445 1 96.75 208 SER A O 1
ATOM 1649 N N . ALA A 1 209 ? 13.617 2.938 11.555 1 98.31 209 ALA A 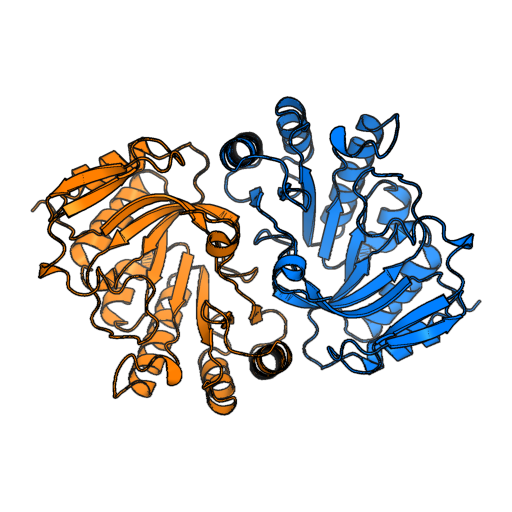N 1
ATOM 1650 C CA . ALA A 1 209 ? 12.344 2.99 10.852 1 98.31 209 ALA A CA 1
ATOM 1651 C C . ALA A 1 209 ? 12.492 2.506 9.406 1 98.31 209 ALA A C 1
ATOM 1653 O O . ALA A 1 209 ? 13.57 2.627 8.82 1 98.31 209 ALA A O 1
ATOM 1654 N N . PRO A 1 210 ? 11.422 1.954 8.867 1 98.62 210 PRO A N 1
ATOM 1655 C CA . PRO A 1 210 ? 11.445 1.65 7.434 1 98.62 210 PRO A CA 1
ATOM 1656 C C . PRO A 1 210 ? 11.445 2.906 6.562 1 98.62 210 PRO A C 1
ATOM 1658 O O . PRO A 1 210 ? 11.188 4.004 7.059 1 98.62 210 PRO A O 1
ATOM 1661 N N . LEU A 1 211 ? 11.812 2.688 5.312 1 98.81 211 LEU A N 1
ATOM 1662 C CA . LEU A 1 211 ? 11.898 3.754 4.324 1 98.81 211 LEU A CA 1
ATOM 1663 C C . LEU A 1 211 ? 10.992 3.457 3.131 1 98.81 211 LEU A C 1
ATOM 1665 O O . LEU A 1 211 ? 11.07 2.377 2.543 1 98.81 211 LEU A O 1
ATOM 1669 N N . VAL A 1 212 ? 10.07 4.367 2.836 1 98.81 212 VAL A N 1
ATOM 1670 C CA . VAL A 1 212 ? 9.336 4.266 1.584 1 98.81 212 VAL A CA 1
ATOM 1671 C C . VAL A 1 212 ? 9.867 5.285 0.582 1 98.81 212 VAL A C 1
ATOM 1673 O O . VAL A 1 212 ? 10.102 6.445 0.932 1 98.81 212 VAL A O 1
ATOM 1676 N N . ILE A 1 213 ? 10.164 4.84 -0.588 1 98.88 213 ILE A N 1
ATOM 1677 C CA . ILE A 1 213 ? 10.672 5.668 -1.673 1 98.88 213 ILE A CA 1
ATOM 1678 C C . ILE A 1 213 ? 9.539 6.047 -2.619 1 98.88 213 ILE A C 1
ATOM 1680 O O . ILE A 1 213 ? 8.859 5.172 -3.16 1 98.88 213 ILE A O 1
ATOM 1684 N N . GLN A 1 214 ? 9.344 7.324 -2.807 1 98.5 214 GLN A N 1
ATOM 1685 C CA . GLN A 1 214 ? 8.227 7.84 -3.584 1 98.5 214 GLN A CA 1
ATOM 1686 C C . GLN A 1 214 ? 8.703 8.773 -4.691 1 98.5 214 GLN A C 1
ATOM 1688 O O . GLN A 1 214 ? 9.258 9.844 -4.414 1 98.5 214 GLN A O 1
ATOM 1693 N N . PRO A 1 215 ? 8.484 8.43 -5.953 1 98 215 PRO A N 1
ATOM 1694 C CA . PRO A 1 215 ? 8.781 9.406 -7.008 1 98 215 PRO A CA 1
ATOM 1695 C C . PRO A 1 215 ? 7.898 10.648 -6.922 1 98 215 PRO A C 1
ATOM 1697 O O . PRO A 1 215 ? 6.711 10.555 -6.602 1 98 215 PRO A O 1
ATOM 1700 N N . LYS A 1 216 ? 8.508 11.734 -7.117 1 96.25 216 LYS A N 1
ATOM 1701 C CA . LYS A 1 216 ? 7.711 12.961 -7.23 1 96.25 216 LYS A CA 1
ATOM 1702 C C . LYS A 1 216 ? 6.707 12.859 -8.375 1 96.25 216 LYS A C 1
ATOM 1704 O O . LYS A 1 216 ? 6.953 12.164 -9.359 1 96.25 216 LYS A O 1
ATOM 1709 N N . GLU A 1 217 ? 5.555 13.516 -8.234 1 93.81 217 GLU A N 1
ATOM 1710 C CA . GLU A 1 217 ? 4.578 13.586 -9.32 1 93.81 217 GLU A CA 1
ATOM 1711 C C . GLU A 1 217 ? 4.59 14.961 -9.984 1 93.81 217 GLU A C 1
ATOM 1713 O O . GLU A 1 217 ? 4.629 15.984 -9.297 1 93.81 217 GLU A O 1
ATOM 1718 N N . PRO A 1 218 ? 4.477 15.125 -11.211 1 95 218 PRO A N 1
ATOM 1719 C CA . PRO A 1 218 ? 4.594 14.023 -12.172 1 95 218 PRO A CA 1
ATOM 1720 C C . PRO A 1 218 ? 5.961 13.352 -12.133 1 95 218 PRO A C 1
ATOM 1722 O O . PRO A 1 218 ? 6.977 14.016 -11.914 1 95 218 PRO A O 1
ATOM 1725 N N . ILE A 1 219 ? 6.008 12.078 -12.367 1 96.88 219 ILE A N 1
ATOM 1726 C CA . ILE A 1 219 ? 7.227 11.281 -12.273 1 96.88 219 ILE A CA 1
ATOM 1727 C C . ILE A 1 219 ? 8.211 11.711 -13.359 1 96.88 219 ILE A C 1
ATOM 1729 O O . ILE A 1 219 ? 7.84 11.836 -14.531 1 96.88 219 ILE A O 1
ATOM 1733 N N . ASP A 1 220 ? 9.414 11.953 -13.016 1 97.19 220 ASP A N 1
ATOM 1734 C CA . ASP A 1 220 ? 10.398 12.438 -13.977 1 97.19 220 ASP A CA 1
ATOM 1735 C C . ASP A 1 220 ? 11.609 11.508 -14.039 1 97.19 220 ASP A C 1
ATOM 1737 O O . ASP A 1 220 ? 12.648 11.867 -14.609 1 97.19 220 ASP A O 1
ATOM 1741 N N . LEU A 1 221 ? 11.57 10.398 -13.375 1 97 221 LEU A N 1
ATOM 1742 C CA . LEU A 1 221 ? 12.656 9.422 -13.43 1 97 221 LEU A CA 1
ATOM 1743 C C . LEU A 1 221 ? 12.18 8.109 -14.039 1 97 221 LEU A C 1
ATOM 1745 O O . LEU A 1 221 ? 10.977 7.852 -14.109 1 97 221 LEU A O 1
ATOM 1749 N N . THR A 1 222 ? 13.117 7.293 -14.5 1 95 222 THR A N 1
ATOM 1750 C CA . THR A 1 222 ? 12.797 6.004 -15.094 1 95 222 THR A CA 1
ATOM 1751 C C . THR A 1 222 ? 12.562 4.949 -14.016 1 95 222 THR A C 1
ATOM 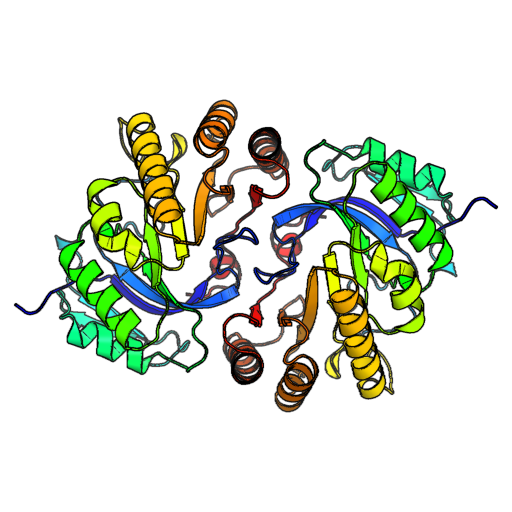1753 O O . THR A 1 222 ? 13.008 5.105 -12.883 1 95 222 THR A O 1
ATOM 1756 N N . GLN A 1 223 ? 11.883 3.926 -14.352 1 94.12 223 GLN A N 1
ATOM 1757 C CA . GLN A 1 223 ? 11.703 2.801 -13.445 1 94.12 223 GLN A CA 1
ATOM 1758 C C . GLN A 1 223 ? 13.039 2.174 -13.062 1 94.12 223 GLN A C 1
ATOM 1760 O O . GLN A 1 223 ? 13.219 1.706 -11.938 1 94.12 223 GLN A O 1
ATOM 1765 N N . LYS A 1 224 ? 13.953 2.105 -14.016 1 94.12 224 LYS A N 1
ATOM 1766 C CA . LYS A 1 224 ? 15.281 1.565 -13.75 1 94.12 224 LYS A CA 1
ATOM 1767 C C . LYS A 1 224 ? 15.984 2.344 -12.641 1 94.12 224 LYS A C 1
ATOM 1769 O O . LYS A 1 224 ? 16.531 1.75 -11.711 1 94.12 224 LYS A O 1
ATOM 1774 N N . GLN A 1 225 ? 15.938 3.672 -12.742 1 97 225 GLN A N 1
ATOM 1775 C CA . GLN A 1 225 ? 16.531 4.512 -11.711 1 97 225 GLN A CA 1
ATOM 1776 C C . GLN A 1 225 ? 15.844 4.301 -10.367 1 97 225 GLN A C 1
ATOM 1778 O O . GLN A 1 225 ? 16.516 4.223 -9.328 1 97 225 GLN A O 1
ATOM 1783 N N . LEU A 1 226 ? 14.586 4.199 -10.383 1 97.75 226 LEU A N 1
ATOM 1784 C CA . LEU A 1 226 ? 13.82 3.955 -9.164 1 97.75 226 LEU A CA 1
ATOM 1785 C C . LEU A 1 226 ? 14.25 2.648 -8.508 1 97.75 226 LEU A C 1
ATOM 1787 O O . LEU A 1 226 ? 14.422 2.592 -7.285 1 97.75 226 LEU A O 1
ATOM 1791 N N . MET A 1 227 ? 14.461 1.62 -9.32 1 96.81 227 MET A N 1
ATOM 1792 C CA . MET A 1 227 ? 14.852 0.316 -8.789 1 96.81 227 MET A CA 1
ATOM 1793 C C . MET A 1 227 ? 16.281 0.354 -8.242 1 96.81 227 MET A C 1
ATOM 1795 O O . MET A 1 227 ? 16.594 -0.363 -7.293 1 96.81 227 MET A O 1
ATOM 1799 N N . GLU A 1 228 ? 17.109 1.212 -8.82 1 97.56 228 GLU A N 1
ATOM 1800 C CA . GLU A 1 228 ? 18.438 1.402 -8.273 1 97.56 228 GLU A CA 1
ATOM 1801 C C . GLU A 1 228 ? 18.391 2.012 -6.871 1 97.56 228 GLU A C 1
ATOM 1803 O O . GLU A 1 228 ? 19.125 1.589 -5.977 1 97.56 228 GLU A O 1
ATOM 1808 N N . PHE A 1 229 ? 17.547 3.037 -6.711 1 98.75 229 PHE A N 1
ATOM 1809 C CA . PHE A 1 229 ? 17.359 3.645 -5.398 1 98.75 229 PHE A CA 1
ATOM 1810 C C . PHE A 1 229 ? 16.844 2.619 -4.395 1 98.75 229 PHE A C 1
ATOM 1812 O O . PHE A 1 229 ? 17.344 2.521 -3.279 1 98.75 229 PHE A O 1
ATOM 1819 N N . TYR A 1 230 ? 15.867 1.83 -4.836 1 98.62 230 TYR A N 1
ATOM 1820 C CA . TYR A 1 230 ? 15.273 0.795 -3.996 1 98.62 230 TYR A CA 1
ATOM 1821 C C . TYR A 1 230 ? 16.328 -0.199 -3.531 1 98.62 230 TYR A C 1
ATOM 1823 O O . TYR A 1 230 ? 16.422 -0.501 -2.338 1 98.62 230 TYR A O 1
ATOM 1831 N N . LYS A 1 231 ? 17.078 -0.678 -4.449 1 97.94 231 LYS A N 1
ATOM 1832 C CA . LYS A 1 231 ? 18.109 -1.673 -4.164 1 97.94 231 LYS A CA 1
ATOM 1833 C C . LYS A 1 231 ? 19.141 -1.133 -3.17 1 97.94 231 LYS A C 1
ATOM 1835 O O . LYS A 1 231 ? 19.516 -1.82 -2.217 1 97.94 231 LYS A O 1
ATOM 1840 N N . ALA A 1 232 ? 19.578 0.103 -3.391 1 98.38 232 ALA A N 1
ATOM 1841 C CA . ALA A 1 232 ? 20.562 0.723 -2.508 1 98.38 232 ALA A CA 1
ATOM 1842 C C . ALA A 1 232 ? 20.047 0.801 -1.075 1 98.38 232 ALA A C 1
ATOM 1844 O O . ALA A 1 232 ? 20.766 0.473 -0.129 1 98.38 232 ALA A O 1
ATOM 1845 N N . ALA A 1 233 ? 18.812 1.193 -0.922 1 98.75 233 ALA A N 1
ATOM 1846 C CA . ALA A 1 233 ? 18.219 1.304 0.404 1 98.75 233 ALA A CA 1
ATOM 1847 C C . ALA A 1 233 ? 18.031 -0.071 1.041 1 98.75 233 ALA A C 1
ATOM 1849 O O . ALA A 1 233 ? 18.344 -0.262 2.219 1 98.75 233 ALA A O 1
ATOM 1850 N N . ALA A 1 234 ? 17.594 -1.017 0.25 1 98.19 234 ALA A N 1
ATOM 1851 C CA . ALA A 1 234 ? 17.266 -2.348 0.758 1 98.19 234 ALA A CA 1
ATOM 1852 C C . ALA A 1 234 ? 18.531 -3.078 1.213 1 98.19 234 ALA A C 1
ATOM 1854 O O . ALA A 1 234 ? 18.484 -3.861 2.164 1 98.19 234 ALA A O 1
ATOM 1855 N N . LYS A 1 235 ? 19.609 -2.846 0.553 1 97.19 235 LYS A N 1
ATOM 1856 C CA . LYS A 1 235 ? 20.875 -3.467 0.944 1 97.19 235 LYS A CA 1
ATOM 1857 C C . LYS A 1 235 ? 21.266 -3.068 2.363 1 97.19 235 LYS A C 1
ATOM 1859 O O . LYS A 1 235 ? 21.891 -3.846 3.08 1 97.19 235 LYS A O 1
ATOM 1864 N N . ILE A 1 236 ? 20.844 -1.914 2.768 1 98.44 236 ILE A N 1
ATOM 1865 C CA . ILE A 1 236 ? 21.25 -1.381 4.062 1 98.44 236 ILE A CA 1
ATOM 1866 C C . ILE A 1 236 ? 20.156 -1.656 5.098 1 98.44 236 ILE A C 1
ATOM 1868 O O . ILE A 1 236 ? 20.438 -2.162 6.188 1 98.44 236 ILE A O 1
ATOM 1872 N N . LEU A 1 237 ? 18.922 -1.425 4.746 1 98.38 237 LEU A N 1
ATOM 1873 C CA . LEU A 1 237 ? 17.828 -1.478 5.703 1 98.38 237 LEU A CA 1
ATOM 1874 C C . LEU A 1 237 ? 17.25 -2.889 5.797 1 98.38 237 LEU A C 1
ATOM 1876 O O . LEU A 1 237 ? 16.516 -3.205 6.734 1 98.38 237 LEU A O 1
ATOM 1880 N N . GLY A 1 238 ? 17.578 -3.709 4.789 1 96.75 238 GLY A N 1
ATOM 1881 C CA . GLY A 1 238 ? 16.953 -5.023 4.703 1 96.75 238 GLY A CA 1
ATOM 1882 C C . GLY A 1 238 ? 15.688 -5.031 3.881 1 96.75 238 GLY A C 1
ATOM 1883 O O . GLY A 1 238 ? 14.992 -4.016 3.787 1 96.75 238 GLY A O 1
ATOM 1884 N N . ARG A 1 239 ? 15.273 -6.188 3.406 1 94.75 239 ARG A N 1
ATOM 1885 C CA . ARG A 1 239 ? 14.203 -6.371 2.439 1 94.75 239 ARG A CA 1
ATOM 1886 C C . ARG A 1 239 ? 12.844 -6.043 3.061 1 94.75 239 ARG A C 1
ATOM 1888 O O . ARG A 1 239 ? 11.906 -5.676 2.354 1 94.75 239 ARG A O 1
ATOM 1895 N N . GLU A 1 240 ? 12.758 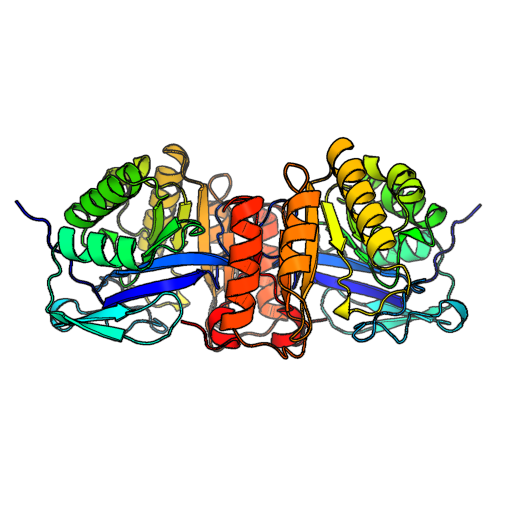-6.098 4.324 1 94.06 240 GLU A N 1
ATOM 1896 C CA . GLU A 1 240 ? 11.469 -5.91 4.984 1 94.06 240 GLU A CA 1
ATOM 1897 C C . GLU A 1 240 ? 11.227 -4.438 5.312 1 94.06 240 GLU A C 1
ATOM 1899 O O . GLU A 1 240 ? 10.109 -4.051 5.664 1 94.06 240 GLU A O 1
ATOM 1904 N N . ASN A 1 241 ? 12.234 -3.58 5.176 1 97.12 241 ASN A N 1
ATOM 1905 C CA . ASN A 1 241 ? 12.133 -2.223 5.703 1 97.12 241 ASN A CA 1
ATOM 1906 C C . ASN A 1 241 ? 12.195 -1.182 4.59 1 97.12 241 ASN A C 1
ATOM 1908 O O . ASN A 1 241 ? 12.469 -0.009 4.844 1 97.12 241 ASN A O 1
ATOM 1912 N N . VAL A 1 242 ? 12 -1.647 3.35 1 98.25 242 VAL A N 1
ATOM 1913 C CA . VAL A 1 242 ? 11.961 -0.726 2.221 1 98.25 242 VAL A CA 1
ATOM 1914 C C . VAL A 1 242 ? 10.742 -1.028 1.351 1 98.25 242 VAL A C 1
ATOM 1916 O O . VAL A 1 242 ? 10.383 -2.193 1.158 1 98.25 242 VAL A O 1
ATOM 1919 N N . GLY A 1 243 ? 10.102 -0.052 0.896 1 98.06 243 GLY A N 1
ATOM 1920 C CA . GLY A 1 243 ? 8.992 -0.172 -0.04 1 98.06 243 GLY A CA 1
ATOM 1921 C C . GLY A 1 243 ? 8.844 1.037 -0.945 1 98.06 243 GLY A C 1
ATOM 1922 O O . GLY A 1 243 ? 9.477 2.072 -0.716 1 98.06 243 GLY A O 1
ATOM 1923 N N . LEU A 1 244 ? 8.07 0.875 -1.964 1 98.5 244 LEU A N 1
ATOM 1924 C CA . LEU A 1 244 ? 7.73 1.996 -2.834 1 98.5 244 LEU A CA 1
ATOM 1925 C C . LEU A 1 244 ? 6.414 2.641 -2.402 1 98.5 244 LEU A C 1
ATOM 1927 O O . LEU A 1 244 ? 5.543 1.969 -1.845 1 98.5 244 LEU A O 1
ATOM 1931 N N . SER A 1 245 ? 6.336 3.848 -2.566 1 98.25 245 SER A N 1
ATOM 1932 C CA . SER A 1 245 ? 5.109 4.629 -2.426 1 98.25 245 SER A CA 1
ATOM 1933 C C . SER A 1 245 ? 4.824 5.438 -3.686 1 98.25 245 SER A C 1
ATOM 1935 O O . SER A 1 245 ? 5.746 5.902 -4.355 1 98.25 245 SER A O 1
ATOM 1937 N N . PHE A 1 246 ? 3.602 5.586 -4.008 1 97.75 246 PHE A N 1
ATOM 1938 C CA . PHE A 1 246 ? 3.115 6.422 -5.102 1 97.75 246 PHE A CA 1
ATOM 1939 C C . PHE A 1 246 ? 1.975 7.316 -4.629 1 97.75 246 PHE A C 1
ATOM 1941 O O . PHE A 1 246 ? 1.425 7.113 -3.545 1 97.75 246 PHE A O 1
ATOM 1948 N N . GLN A 1 247 ? 1.731 8.328 -5.391 1 96.81 247 GLN A N 1
ATOM 1949 C CA . GLN A 1 247 ? 0.581 9.172 -5.082 1 96.81 247 GLN A CA 1
ATOM 1950 C C . GLN A 1 247 ? -0.658 8.711 -5.848 1 96.81 247 GLN A C 1
ATOM 1952 O O . GLN A 1 247 ? -1.115 9.391 -6.766 1 96.81 247 GLN A O 1
ATOM 1957 N N . VAL A 1 248 ? -1.258 7.672 -5.336 1 97.44 248 VAL A N 1
ATOM 1958 C CA . VAL A 1 248 ? -2.305 6.957 -6.055 1 97.44 248 VAL A CA 1
ATOM 1959 C C . VAL A 1 248 ? -3.564 7.816 -6.125 1 97.44 248 VAL A C 1
ATOM 1961 O O . VAL A 1 248 ? -4.305 7.766 -7.113 1 97.44 248 VAL A O 1
ATOM 1964 N N . HIS A 1 249 ? -3.789 8.633 -5.09 1 95.81 249 HIS A N 1
ATOM 1965 C CA . HIS A 1 249 ? -4.945 9.516 -5.082 1 95.81 249 HIS A CA 1
ATOM 1966 C C . HIS A 1 249 ? -4.922 10.461 -6.277 1 95.81 249 HIS A C 1
ATOM 1968 O O . HIS A 1 249 ? -5.977 10.859 -6.781 1 95.81 249 HIS A O 1
ATOM 1974 N N . LYS A 1 250 ? -3.74 10.805 -6.781 1 94.62 250 LYS A N 1
ATOM 1975 C CA . LYS A 1 250 ? -3.633 11.672 -7.953 1 94.62 250 LYS A CA 1
ATOM 1976 C C . LYS A 1 250 ? -4.051 10.938 -9.219 1 94.62 250 LYS A C 1
ATOM 1978 O O . LYS A 1 250 ? -4.711 11.508 -10.094 1 94.62 250 LYS A O 1
ATOM 1983 N N . TYR A 1 251 ? -3.705 9.609 -9.289 1 93.88 251 TYR A N 1
ATOM 1984 C CA . TYR A 1 251 ? -4.082 8.805 -10.453 1 93.88 251 TYR A CA 1
ATOM 1985 C C . TYR A 1 251 ? -5.594 8.641 -10.531 1 93.88 251 TYR A C 1
ATOM 1987 O O . TYR A 1 251 ? -6.152 8.508 -11.625 1 93.88 251 TYR A O 1
ATOM 1995 N N . LEU A 1 252 ? -6.238 8.688 -9.352 1 94.75 252 LEU A N 1
ATOM 1996 C CA . LEU A 1 252 ? -7.672 8.43 -9.289 1 94.75 252 LEU A CA 1
ATOM 1997 C C . LEU A 1 252 ? -8.453 9.727 -9.133 1 94.75 252 LEU A C 1
ATOM 1999 O O . LEU A 1 252 ? -9.68 9.703 -8.969 1 94.75 252 LEU A O 1
ATOM 2003 N N . ASN A 1 253 ? -7.758 10.875 -9.125 1 91.94 253 ASN A N 1
ATOM 2004 C CA . ASN A 1 253 ? -8.352 12.203 -8.984 1 91.94 253 ASN A CA 1
ATOM 2005 C C . ASN A 1 253 ? -9.195 12.305 -7.719 1 91.94 253 ASN A C 1
ATOM 2007 O O . ASN A 1 253 ? -10.336 12.773 -7.77 1 91.94 253 ASN A O 1
ATOM 2011 N N . VAL A 1 254 ? -8.664 11.773 -6.691 1 91.12 254 VAL A N 1
ATOM 2012 C CA . VAL A 1 254 ? -9.305 11.859 -5.383 1 91.12 254 VAL A CA 1
ATOM 2013 C C . VAL A 1 254 ? -8.57 12.867 -4.508 1 91.12 254 VAL A C 1
ATOM 2015 O O . VAL A 1 254 ? -7.359 13.062 -4.656 1 91.12 254 VAL A O 1
ATOM 2018 N N . LEU A 1 255 ? -9.359 13.477 -3.656 1 81.69 255 LEU A N 1
ATOM 2019 C CA . LEU A 1 255 ? -8.797 14.477 -2.758 1 81.69 255 LEU A CA 1
ATOM 2020 C C . LEU A 1 255 ? -7.75 13.859 -1.842 1 81.69 255 LEU A C 1
ATOM 2022 O O . LEU A 1 255 ? -7.836 12.68 -1.498 1 81.69 255 LEU A O 1
ATOM 2026 N N . MET B 1 1 ? 11.82 -38.281 -8.914 1 49.59 1 MET B N 1
ATOM 2027 C CA . MET B 1 1 ? 11.047 -37.875 -10.078 1 49.59 1 MET B CA 1
ATOM 2028 C C . MET B 1 1 ? 11.062 -36.344 -10.234 1 49.59 1 MET B C 1
ATOM 2030 O O . MET B 1 1 ? 10.805 -35.625 -9.273 1 49.59 1 MET B O 1
ATOM 2034 N N . SER B 1 2 ? 11.664 -35.812 -11.312 1 77.69 2 SER B N 1
ATOM 2035 C CA . SER B 1 2 ? 11.914 -34.375 -11.5 1 77.69 2 SER B CA 1
ATOM 2036 C C . SER B 1 2 ? 10.609 -33.625 -11.75 1 77.69 2 SER B C 1
ATOM 2038 O O . SER B 1 2 ? 9.828 -34 -12.633 1 77.69 2 SER B O 1
ATOM 2040 N N . TYR B 1 3 ? 10.047 -32.906 -10.711 1 89.5 3 TYR B N 1
ATOM 2041 C CA . TYR B 1 3 ? 8.805 -32.156 -10.836 1 89.5 3 TYR B CA 1
ATOM 2042 C C . TYR B 1 3 ? 8.859 -31.219 -12.031 1 89.5 3 TYR B C 1
ATOM 2044 O O . TYR B 1 3 ? 9.914 -30.656 -12.352 1 89.5 3 TYR B O 1
ATOM 2052 N N . ARG B 1 4 ? 7.766 -31.281 -12.781 1 96.31 4 ARG B N 1
ATOM 2053 C CA . ARG B 1 4 ? 7.613 -30.375 -13.914 1 96.31 4 ARG B CA 1
ATOM 2054 C C . ARG B 1 4 ? 6.445 -29.422 -13.695 1 96.31 4 ARG B C 1
ATOM 2056 O O . ARG B 1 4 ? 5.457 -29.781 -13.055 1 96.31 4 ARG B O 1
ATOM 2063 N N . LEU B 1 5 ? 6.641 -28.219 -14.133 1 97.75 5 LEU B N 1
ATOM 2064 C CA . LEU B 1 5 ? 5.656 -27.156 -13.969 1 97.75 5 LEU B CA 1
ATOM 2065 C C . LEU B 1 5 ? 5.207 -26.625 -15.32 1 97.75 5 LEU B C 1
ATOM 2067 O O . LEU B 1 5 ? 6.016 -26.484 -16.234 1 97.75 5 LEU B O 1
ATOM 2071 N N . ILE B 1 6 ? 3.969 -26.359 -15.453 1 98.56 6 ILE B N 1
ATOM 2072 C CA . ILE B 1 6 ? 3.477 -25.578 -16.578 1 98.56 6 ILE B CA 1
ATOM 2073 C C . ILE B 1 6 ? 3.377 -24.109 -16.188 1 98.56 6 ILE B C 1
ATOM 2075 O O . ILE B 1 6 ? 2.576 -23.734 -15.328 1 98.56 6 ILE B O 1
ATOM 2079 N N . LEU B 1 7 ? 4.219 -23.281 -16.828 1 98.69 7 LEU B N 1
ATOM 2080 C CA . LEU B 1 7 ? 4.355 -21.875 -16.453 1 98.69 7 LEU B CA 1
ATOM 2081 C C . LEU B 1 7 ? 3.988 -20.953 -17.609 1 98.69 7 LEU B C 1
ATOM 2083 O O . LEU B 1 7 ? 4 -21.375 -18.766 1 98.69 7 LEU B O 1
ATOM 2087 N N . ALA B 1 8 ? 3.59 -19.75 -17.219 1 98.31 8 ALA B N 1
ATOM 2088 C CA . ALA B 1 8 ? 3.445 -18.672 -18.203 1 98.31 8 ALA B CA 1
ATOM 2089 C C . ALA B 1 8 ? 4.723 -17.844 -18.297 1 98.31 8 ALA B C 1
ATOM 2091 O O . ALA B 1 8 ? 5.223 -17.594 -19.406 1 98.31 8 ALA B O 1
ATOM 2092 N N . GLU B 1 9 ? 5.285 -17.469 -17.156 1 98.31 9 GLU B N 1
ATOM 2093 C CA . GLU B 1 9 ? 6.434 -16.562 -17.188 1 98.31 9 GLU B CA 1
ATOM 2094 C C . GLU B 1 9 ? 7.082 -16.453 -15.812 1 98.31 9 GLU B C 1
ATOM 2096 O O . GLU B 1 9 ? 6.449 -16.734 -14.789 1 98.31 9 GLU B O 1
ATOM 2101 N N . ILE B 1 10 ? 8.297 -16.062 -15.719 1 98.81 10 ILE B N 1
ATOM 2102 C CA . ILE B 1 10 ? 9.039 -15.672 -14.523 1 98.81 10 ILE B CA 1
ATOM 2103 C C . ILE B 1 10 ? 9.727 -14.328 -14.758 1 98.81 10 ILE B C 1
ATOM 2105 O O . ILE B 1 10 ? 10.406 -14.133 -15.766 1 98.81 10 ILE B O 1
ATOM 2109 N N . PHE B 1 11 ? 9.562 -13.367 -13.844 1 98.5 11 PHE B N 1
ATOM 2110 C CA . PHE B 1 11 ? 10.188 -12.062 -14.008 1 98.5 11 PHE B CA 1
ATOM 2111 C C . PHE B 1 11 ? 10.391 -11.383 -12.664 1 98.5 11 PHE B C 1
ATOM 2113 O O . PHE B 1 11 ? 9.797 -11.797 -11.664 1 98.5 11 PHE B O 1
ATOM 2120 N N . ASN B 1 12 ? 11.297 -10.477 -12.562 1 98.12 12 ASN B N 1
ATOM 2121 C CA . ASN B 1 12 ? 11.594 -9.633 -11.414 1 98.12 12 ASN B CA 1
ATOM 2122 C C . ASN B 1 12 ? 10.898 -8.281 -11.516 1 98.12 12 ASN B C 1
ATOM 2124 O O . ASN B 1 12 ? 11.086 -7.551 -12.492 1 98.12 12 ASN B O 1
ATOM 2128 N N . SER B 1 13 ? 10.062 -7.934 -10.586 1 97.62 13 SER B N 1
ATOM 2129 C CA . SER B 1 13 ? 9.305 -6.684 -10.547 1 97.62 13 SER B CA 1
ATOM 2130 C C . SER B 1 13 ? 8.961 -6.297 -9.109 1 97.62 13 SER B C 1
ATOM 2132 O O . SER B 1 13 ? 9.727 -6.562 -8.188 1 97.62 13 SER B O 1
ATOM 2134 N N . TRP B 1 14 ? 8.016 -5.48 -8.914 1 97.56 14 TRP B N 1
ATOM 2135 C CA . TRP B 1 14 ? 7.488 -5.152 -7.594 1 97.56 14 TRP B CA 1
ATOM 2136 C C . TRP B 1 14 ? 5.977 -5.344 -7.551 1 97.56 14 TRP B C 1
ATOM 2138 O O . TRP B 1 14 ? 5.309 -5.285 -8.586 1 97.56 14 TRP B O 1
ATOM 2148 N N . GLN B 1 15 ? 5.469 -5.684 -6.406 1 98 15 GLN B N 1
ATOM 2149 C CA . GLN B 1 15 ? 4.051 -5.957 -6.207 1 98 15 GLN B CA 1
ATOM 2150 C C . GLN B 1 15 ? 3.221 -4.684 -6.32 1 98 15 GLN B C 1
ATOM 2152 O O . GLN B 1 15 ? 3.369 -3.766 -5.508 1 98 15 GLN B O 1
ATOM 2157 N N . GLY B 1 16 ? 2.312 -4.656 -7.262 1 97.69 16 GLY B N 1
ATOM 2158 C CA . GLY B 1 16 ? 1.534 -3.459 -7.543 1 97.69 16 GLY B CA 1
ATOM 2159 C C . GLY B 1 16 ? 0.16 -3.479 -6.902 1 97.69 16 GLY B C 1
ATOM 2160 O O . GLY B 1 16 ? -0.636 -2.559 -7.098 1 97.69 16 GLY B O 1
ATOM 2161 N N . GLU B 1 17 ? -0.137 -4.547 -6.098 1 97.62 17 GLU B N 1
ATOM 2162 C CA . GLU B 1 17 ? -1.448 -4.727 -5.48 1 97.62 17 GLU B CA 1
ATOM 2163 C C . GLU B 1 17 ? -1.32 -5.023 -3.99 1 97.62 17 GLU B C 1
ATOM 2165 O O . GLU B 1 17 ? -0.217 -5.254 -3.49 1 97.62 17 GLU B O 1
ATOM 2170 N N . GLY B 1 18 ? -2.479 -5.027 -3.197 1 96.06 18 GLY B N 1
ATOM 2171 C CA . GLY B 1 18 ? -2.527 -5.559 -1.845 1 96.06 18 GLY B CA 1
ATOM 2172 C C . GLY B 1 18 ? -2.812 -4.5 -0.797 1 96.06 18 GLY B C 1
ATOM 2173 O O . GLY B 1 18 ? -3.238 -4.816 0.315 1 96.06 18 GLY B O 1
ATOM 2174 N N . GLY B 1 19 ? -2.518 -3.176 -1.007 1 94.31 19 GLY B N 1
ATOM 2175 C CA . GLY B 1 19 ? -2.732 -2.127 -0.024 1 94.31 19 GLY B CA 1
ATOM 2176 C C . GLY B 1 19 ? -1.708 -2.139 1.096 1 94.31 19 GLY B C 1
ATOM 2177 O O . GLY B 1 19 ? -0.534 -2.438 0.867 1 94.31 19 GLY B O 1
ATOM 2178 N N . SER B 1 20 ? -2.23 -1.806 2.457 1 96.69 20 SER B N 1
ATOM 2179 C CA . SER B 1 20 ? -1.307 -1.679 3.578 1 96.69 20 SER B CA 1
ATOM 2180 C C . SER B 1 20 ? -1.678 -2.629 4.711 1 96.69 20 SER B C 1
ATOM 2182 O O . SER B 1 20 ? -1.246 -2.443 5.852 1 96.69 20 SER B O 1
ATOM 2184 N N . VAL B 1 21 ? -2.508 -3.619 4.523 1 97.12 21 VAL B N 1
ATOM 2185 C CA . VAL B 1 21 ? -2.896 -4.566 5.562 1 97.12 21 VAL B CA 1
ATOM 2186 C C . VAL B 1 21 ? -1.756 -5.547 5.82 1 97.12 21 VAL B C 1
ATOM 2188 O O . VAL B 1 21 ? -0.823 -5.648 5.02 1 97.12 21 VAL B O 1
ATOM 2191 N N . GLU B 1 22 ? -1.863 -6.227 6.945 1 95.62 22 GLU B N 1
ATOM 2192 C CA . GLU B 1 22 ? -0.869 -7.254 7.238 1 95.62 22 GLU B CA 1
ATOM 2193 C C . GLU B 1 22 ? -0.823 -8.305 6.137 1 95.62 22 GLU B C 1
ATOM 2195 O O . GLU B 1 22 ? -1.865 -8.781 5.68 1 95.62 22 GLU B O 1
ATOM 2200 N N . GLY B 1 23 ? 0.346 -8.602 5.664 1 96.56 23 GLY B N 1
ATOM 2201 C CA . GLY B 1 23 ? 0.525 -9.617 4.633 1 96.56 23 GLY B CA 1
ATOM 2202 C C . GLY B 1 23 ? 0.747 -9.023 3.254 1 96.56 23 GLY B C 1
ATOM 2203 O O . GLY B 1 23 ? 1.22 -9.719 2.348 1 96.56 23 GLY B O 1
ATOM 2204 N N . SER B 1 24 ? 0.369 -7.73 3.121 1 97.88 24 SER B N 1
ATOM 2205 C CA . SER B 1 24 ? 0.542 -7.074 1.829 1 97.88 24 SER B CA 1
ATOM 2206 C C . SER B 1 24 ? 2.018 -6.871 1.505 1 97.88 24 SER B C 1
ATOM 2208 O O . SER B 1 24 ? 2.82 -6.582 2.395 1 97.88 24 SER B O 1
ATOM 2210 N N . ALA B 1 25 ? 2.357 -6.992 0.241 1 98.06 25 ALA B N 1
ATOM 2211 C CA . ALA B 1 25 ? 3.703 -6.723 -0.257 1 98.06 25 ALA B CA 1
ATOM 2212 C C . ALA B 1 25 ? 3.693 -5.59 -1.281 1 98.06 25 ALA B C 1
ATOM 2214 O O . ALA B 1 25 ? 4.555 -5.531 -2.16 1 98.06 25 ALA B O 1
ATOM 2215 N N . PHE B 1 26 ? 2.664 -4.75 -1.182 1 98.62 26 PHE B N 1
ATOM 2216 C CA . PHE B 1 26 ? 2.594 -3.621 -2.102 1 98.62 26 PHE B CA 1
ATOM 2217 C C . PHE B 1 26 ? 3.885 -2.811 -2.062 1 98.62 26 PHE B C 1
ATOM 2219 O O . PHE B 1 26 ? 4.379 -2.471 -0.986 1 98.62 26 PHE B O 1
ATOM 2226 N N . GLY B 1 27 ? 4.41 -2.617 -3.248 1 97.81 27 GLY B N 1
ATOM 2227 C CA . GLY B 1 27 ? 5.59 -1.775 -3.363 1 97.81 27 GLY B CA 1
ATOM 2228 C C . GLY B 1 27 ? 6.883 -2.523 -3.1 1 97.81 27 GLY B C 1
ATOM 2229 O O . GLY B 1 27 ? 7.969 -1.945 -3.178 1 97.81 27 GLY B O 1
ATOM 2230 N N . ARG B 1 28 ? 6.793 -3.811 -2.801 1 98.19 28 ARG B N 1
ATOM 2231 C CA . ARG B 1 28 ? 7.984 -4.605 -2.521 1 98.19 28 ARG B CA 1
ATOM 2232 C C . ARG B 1 28 ? 8.477 -5.316 -3.777 1 98.19 28 ARG B C 1
ATOM 2234 O O . ARG B 1 28 ? 7.672 -5.73 -4.617 1 98.19 28 ARG B O 1
ATOM 2241 N N . ARG B 1 29 ? 9.773 -5.496 -3.861 1 97.38 29 ARG B N 1
ATOM 2242 C CA . ARG B 1 29 ? 10.352 -6.25 -4.973 1 97.38 29 ARG B CA 1
ATOM 2243 C C . ARG B 1 29 ? 10.07 -7.742 -4.824 1 97.38 29 ARG B C 1
ATOM 2245 O O . ARG B 1 29 ? 10.227 -8.305 -3.74 1 97.38 29 ARG B O 1
ATOM 2252 N N . GLN B 1 30 ? 9.617 -8.336 -5.863 1 98.31 30 GLN B N 1
ATOM 2253 C CA . GLN B 1 30 ? 9.367 -9.766 -5.895 1 98.31 30 GLN B CA 1
ATOM 2254 C C . GLN B 1 30 ? 9.812 -10.383 -7.219 1 98.31 30 GLN B C 1
ATOM 2256 O O . GLN B 1 30 ? 9.922 -9.68 -8.227 1 98.31 30 GLN B O 1
ATOM 2261 N N . ILE B 1 31 ? 10.156 -11.602 -7.188 1 98.81 31 ILE B N 1
ATOM 2262 C CA . ILE B 1 31 ? 10.188 -12.43 -8.391 1 98.81 31 ILE B CA 1
ATOM 2263 C C . ILE B 1 31 ? 8.859 -13.172 -8.539 1 98.81 31 ILE B C 1
ATOM 2265 O O . ILE B 1 31 ? 8.422 -13.859 -7.621 1 98.81 31 ILE B O 1
ATOM 2269 N N . PHE B 1 32 ? 8.266 -12.969 -9.664 1 98.81 32 PHE B N 1
ATOM 2270 C CA . PHE B 1 32 ? 6.961 -13.57 -9.945 1 98.81 32 PHE B CA 1
ATOM 2271 C C . PHE B 1 32 ? 7.117 -14.859 -10.742 1 98.81 32 PHE B C 1
ATOM 2273 O O . PHE B 1 32 ? 7.758 -14.867 -11.797 1 98.81 32 PHE B O 1
ATOM 2280 N N . VAL B 1 33 ? 6.613 -15.875 -10.188 1 98.88 33 VAL B N 1
ATOM 2281 C CA . VAL B 1 33 ? 6.449 -17.141 -10.898 1 98.88 33 VAL B CA 1
ATOM 2282 C C . VAL B 1 33 ? 4.977 -17.344 -11.258 1 98.88 33 VAL B C 1
ATOM 2284 O O . VAL B 1 33 ? 4.16 -17.688 -10.398 1 98.88 33 VAL B O 1
ATOM 2287 N N . ARG B 1 34 ? 4.699 -17.156 -12.484 1 98.5 34 ARG B N 1
ATOM 2288 C CA . ARG B 1 34 ? 3.312 -17.234 -12.93 1 98.5 34 ARG B CA 1
ATOM 2289 C C . ARG B 1 34 ? 3.016 -18.594 -13.539 1 98.5 34 ARG B C 1
ATOM 2291 O O . ARG B 1 34 ? 3.588 -18.953 -14.57 1 98.5 34 ARG B O 1
ATOM 2298 N N . PHE B 1 35 ? 2.123 -19.266 -12.938 1 98.56 35 PHE B N 1
ATOM 2299 C CA . PHE B 1 35 ? 1.688 -20.562 -13.406 1 98.56 35 PHE B CA 1
ATOM 2300 C C . PHE B 1 35 ? 0.655 -20.422 -14.523 1 98.56 35 PHE B C 1
ATOM 2302 O O . PHE B 1 35 ? 0.039 -19.375 -14.672 1 98.56 35 PHE B O 1
ATOM 2309 N N . ALA B 1 36 ? 0.555 -21.5 -15.281 1 98.31 36 ALA B N 1
ATOM 2310 C CA . ALA B 1 36 ? -0.489 -21.578 -16.297 1 98.31 36 ALA B CA 1
ATOM 2311 C C . ALA B 1 36 ? -1.576 -22.562 -15.898 1 98.31 36 ALA B C 1
ATOM 2313 O O . ALA B 1 36 ? -1.302 -23.562 -15.219 1 98.31 36 ALA B O 1
ATOM 2314 N N . GLY B 1 37 ? -2.781 -22.234 -16.328 1 98.25 37 GLY B N 1
ATOM 2315 C CA . GLY B 1 37 ? -3.918 -23.094 -16.047 1 98.25 37 GLY B CA 1
ATOM 2316 C C . GLY B 1 37 ? -4.746 -22.609 -14.867 1 98.25 37 GLY B C 1
ATOM 2317 O O . GLY B 1 37 ? -4.203 -22.25 -13.828 1 98.25 37 GLY B O 1
ATOM 2318 N N . CYS B 1 38 ? -5.973 -22.547 -15.07 1 98.12 38 CYS B N 1
ATOM 2319 C CA . CYS B 1 38 ? -6.922 -22.203 -14.016 1 98.12 38 CYS B CA 1
ATOM 2320 C C . CYS B 1 38 ? -8.25 -22.922 -14.227 1 98.12 38 CYS B C 1
ATOM 2322 O O . CYS B 1 38 ? -8.672 -23.141 -15.359 1 98.12 38 CYS B O 1
ATOM 2324 N N . ASP B 1 39 ? -8.844 -23.312 -13.148 1 97.56 39 ASP B N 1
ATOM 2325 C CA . ASP B 1 39 ? -10.117 -24.016 -13.258 1 97.56 39 ASP B CA 1
ATOM 2326 C C . ASP B 1 39 ? -11.289 -23.031 -13.227 1 97.56 39 ASP B C 1
ATOM 2328 O O . ASP B 1 39 ? -12.422 -23.406 -13.523 1 97.56 39 ASP B O 1
ATOM 2332 N N . LEU B 1 40 ? -11.055 -21.75 -12.828 1 97.75 40 LEU B N 1
ATOM 2333 C CA . LEU B 1 40 ? -12.094 -20.734 -12.828 1 97.75 40 LEU B CA 1
ATOM 2334 C C . LEU B 1 40 ? -12.117 -19.984 -14.156 1 97.75 40 LEU B C 1
ATOM 2336 O O . LEU B 1 40 ? -11.117 -19.969 -14.875 1 97.75 40 LEU B O 1
ATOM 2340 N N . ARG B 1 41 ? -13.211 -19.453 -14.5 1 95.12 41 ARG B N 1
ATOM 2341 C CA . ARG B 1 41 ? -13.391 -18.703 -15.734 1 95.12 41 ARG B CA 1
ATOM 2342 C C . ARG B 1 41 ? -13.93 -17.312 -15.453 1 95.12 41 ARG B C 1
ATOM 2344 O O . ARG B 1 41 ? -15 -16.938 -15.953 1 95.12 41 ARG B O 1
ATOM 2351 N N . CYS B 1 42 ? -13.164 -16.531 -14.789 1 96.25 42 CYS B N 1
ATOM 2352 C CA . CYS B 1 42 ? -13.602 -15.195 -14.414 1 96.25 42 CYS B CA 1
ATOM 2353 C C . CYS B 1 42 ? -13.727 -14.297 -15.633 1 96.25 42 CYS B C 1
ATOM 2355 O O . CYS B 1 42 ? -12.859 -14.305 -16.516 1 96.25 42 CYS B O 1
ATOM 2357 N N . VAL B 1 43 ? -14.68 -13.438 -15.734 1 93.81 43 VAL B N 1
ATOM 2358 C CA . VAL B 1 43 ? -14.992 -12.641 -16.906 1 93.81 43 VAL B CA 1
ATOM 2359 C C . VAL B 1 43 ? -13.945 -11.547 -17.094 1 93.81 43 VAL B C 1
ATOM 2361 O O . VAL B 1 43 ? -13.641 -11.148 -18.219 1 93.81 43 VAL B O 1
ATOM 2364 N N . TRP B 1 44 ? -13.273 -11.109 -16.109 1 88.06 44 TRP B N 1
ATOM 2365 C CA . TRP B 1 44 ? -12.32 -10.016 -16.203 1 88.06 44 TRP B CA 1
ATOM 2366 C C . TRP B 1 44 ? -10.906 -10.492 -15.867 1 88.06 44 TRP B C 1
ATOM 2368 O O . TRP B 1 44 ? -10.117 -9.742 -15.297 1 88.06 44 TRP B O 1
ATOM 2378 N N . CYS B 1 45 ? -10.695 -11.711 -16.156 1 90.88 45 CYS B N 1
ATOM 2379 C CA . CYS B 1 45 ? -9.375 -12.258 -15.852 1 90.88 45 CYS B CA 1
ATOM 2380 C C . CYS B 1 45 ? -8.289 -11.547 -16.656 1 90.88 45 CYS B C 1
ATOM 2382 O O . CYS B 1 45 ? -8.367 -11.469 -17.875 1 90.88 45 CYS B O 1
ATOM 2384 N N . ASP B 1 46 ? -7.246 -11.156 -15.945 1 84.62 46 ASP B N 1
ATOM 2385 C CA . ASP B 1 46 ? -6.156 -10.414 -16.562 1 84.62 46 ASP B CA 1
ATOM 2386 C C . ASP B 1 46 ? -5.176 -11.359 -17.266 1 84.62 46 ASP B C 1
ATOM 2388 O O . ASP B 1 46 ? -4.25 -10.906 -17.938 1 84.62 46 ASP B O 1
ATOM 2392 N N . SER B 1 47 ? -5.316 -12.672 -17.094 1 89.06 47 SER B N 1
ATOM 2393 C CA . SER B 1 47 ? -4.395 -13.664 -17.641 1 89.06 47 SER B CA 1
ATOM 2394 C C . SER B 1 47 ? -5.141 -14.758 -18.406 1 89.06 47 SER B C 1
ATOM 2396 O O . SER B 1 47 ? -4.77 -15.93 -18.328 1 89.06 47 SER B O 1
ATOM 2398 N N . ARG B 1 48 ? -6.219 -14.375 -19.219 1 90.06 48 ARG B N 1
ATOM 2399 C CA . ARG B 1 48 ? -7.102 -15.289 -19.938 1 90.06 48 ARG B CA 1
ATOM 2400 C C . ARG B 1 48 ? -6.309 -16.188 -20.875 1 90.06 48 ARG B C 1
ATOM 2402 O O . ARG B 1 48 ? -6.664 -17.359 -21.078 1 90.06 48 ARG B O 1
ATOM 2409 N N . GLN B 1 49 ? -5.223 -15.648 -21.328 1 91.88 49 GLN B N 1
ATOM 2410 C CA . GLN B 1 49 ? -4.441 -16.359 -22.344 1 91.88 49 GLN B CA 1
ATOM 2411 C C . GLN B 1 49 ? -3.74 -17.578 -21.734 1 91.88 49 GLN B C 1
ATOM 2413 O O . GLN B 1 49 ? -3.271 -18.453 -22.469 1 91.88 49 GLN B O 1
ATOM 2418 N N . PHE B 1 50 ? -3.719 -17.656 -20.422 1 94.94 50 PHE B N 1
ATOM 2419 C CA . PHE B 1 50 ? -2.969 -18.734 -19.781 1 94.94 50 PHE B CA 1
ATOM 2420 C C . PHE B 1 50 ? -3.906 -19.688 -19.062 1 94.94 50 PHE B C 1
ATOM 2422 O O . PHE B 1 50 ? -3.453 -20.594 -18.359 1 94.94 50 PHE B O 1
ATOM 2429 N N . ILE B 1 51 ? -5.16 -19.547 -19.219 1 95.75 51 ILE B N 1
ATOM 2430 C CA . ILE B 1 51 ? -6.145 -20.281 -18.438 1 95.75 51 ILE B CA 1
ATOM 2431 C C . ILE B 1 51 ? -6.074 -21.766 -18.812 1 95.75 51 ILE B C 1
ATOM 2433 O O . ILE B 1 51 ? -6.207 -22.641 -17.938 1 95.75 51 ILE B O 1
ATOM 2437 N N . ASP B 1 52 ? -5.91 -22.062 -20.094 1 96.62 52 ASP B N 1
ATOM 2438 C CA . ASP B 1 52 ? -5.785 -23.438 -20.547 1 96.62 52 ASP B CA 1
ATOM 2439 C C . ASP B 1 52 ? -4.32 -23.859 -20.609 1 96.62 52 ASP B C 1
ATOM 2441 O O . ASP B 1 52 ? -3.619 -23.578 -21.578 1 96.62 52 ASP B O 1
ATOM 2445 N N . ALA B 1 53 ? -3.938 -24.609 -19.688 1 96.75 53 ALA B N 1
ATOM 2446 C CA . ALA B 1 53 ? -2.541 -25.016 -19.562 1 96.75 53 ALA B CA 1
ATOM 2447 C C . ALA B 1 53 ? -2.07 -25.766 -20.797 1 96.75 53 ALA B C 1
ATOM 2449 O O . ALA B 1 53 ? -0.904 -25.672 -21.188 1 96.75 53 ALA B O 1
ATOM 2450 N N . SER B 1 54 ? -2.916 -26.531 -21.375 1 96.12 54 SER B N 1
ATOM 2451 C CA . SER B 1 54 ? -2.557 -27.359 -22.516 1 96.12 54 SER B CA 1
ATOM 2452 C C . SER B 1 54 ? -2.174 -26.5 -23.719 1 96.12 54 SER B C 1
ATOM 2454 O O . SER B 1 54 ? -1.501 -26.969 -24.641 1 96.12 54 SER B O 1
ATOM 2456 N N . LYS B 1 55 ? -2.6 -25.25 -23.734 1 97.06 55 LYS B N 1
ATOM 2457 C CA . LYS B 1 55 ? -2.346 -24.375 -24.875 1 97.06 55 LYS B CA 1
ATOM 2458 C C . LYS B 1 55 ? -1.126 -23.484 -24.609 1 97.06 55 LYS B C 1
ATOM 2460 O O . LYS B 1 55 ? -0.726 -22.703 -25.484 1 97.06 55 LYS B O 1
ATOM 2465 N N . VAL B 1 56 ? -0.57 -23.609 -23.422 1 97.75 56 VAL B N 1
ATOM 2466 C CA . VAL B 1 56 ? 0.627 -22.844 -23.094 1 97.75 56 VAL B CA 1
ATOM 2467 C C . VAL B 1 56 ? 1.872 -23.688 -23.359 1 97.75 56 VAL B C 1
ATOM 2469 O O . VAL B 1 56 ? 2.389 -24.359 -22.469 1 97.75 56 VAL B O 1
ATOM 2472 N N . LEU B 1 57 ? 2.393 -23.562 -24.531 1 97.94 57 LEU B N 1
ATOM 2473 C CA . LEU B 1 57 ? 3.436 -24.469 -25 1 97.94 57 LEU B CA 1
ATOM 2474 C C . LEU B 1 57 ? 4.812 -23.984 -24.562 1 97.94 57 LEU B C 1
ATOM 2476 O O . LEU B 1 57 ? 5.773 -24.766 -24.562 1 97.94 57 LEU B O 1
ATOM 2480 N N . GLN B 1 58 ? 4.883 -22.688 -24.297 1 98.38 58 GLN B N 1
ATOM 2481 C CA . GLN B 1 58 ? 6.145 -22.094 -23.859 1 98.38 58 GLN B CA 1
ATOM 2482 C C . GLN B 1 58 ? 5.926 -21.141 -22.688 1 98.38 58 GLN B C 1
ATOM 2484 O O . GLN B 1 58 ? 4.824 -20.609 -22.516 1 98.38 58 GLN B O 1
ATOM 2489 N N . TRP B 1 59 ? 6.914 -20.984 -21.891 1 98.31 59 TRP B N 1
ATOM 2490 C CA . TRP B 1 59 ? 6.961 -19.953 -20.844 1 98.31 59 TRP B CA 1
ATOM 2491 C C . TRP B 1 59 ? 8.117 -18.984 -21.094 1 98.31 59 TRP B C 1
ATOM 2493 O O . TRP B 1 59 ? 9.117 -19.344 -21.719 1 98.31 59 TRP B O 1
ATOM 2503 N N . ARG B 1 60 ? 7.945 -17.75 -20.688 1 98.12 60 ARG B N 1
ATOM 2504 C CA . ARG B 1 60 ? 9.016 -16.781 -20.875 1 98.12 60 ARG B CA 1
ATOM 2505 C C . ARG B 1 60 ? 9.664 -16.406 -19.547 1 98.12 60 ARG B C 1
ATOM 2507 O O . ARG B 1 60 ? 9.023 -16.5 -18.5 1 98.12 60 ARG B O 1
ATOM 2514 N N . TYR B 1 61 ? 10.867 -16.109 -19.594 1 98.62 61 TYR B N 1
ATOM 2515 C CA . TYR B 1 61 ? 11.602 -15.648 -18.422 1 98.62 61 TYR B CA 1
ATOM 2516 C C . TYR B 1 61 ? 12.406 -14.391 -18.734 1 98.62 61 TYR B C 1
ATOM 2518 O O . TYR B 1 61 ? 12.922 -14.234 -19.844 1 98.62 61 TYR B O 1
ATOM 2526 N N . GLU B 1 62 ? 12.406 -13.484 -17.797 1 98.44 62 GLU B N 1
ATOM 2527 C CA . GLU B 1 62 ? 13.188 -12.266 -17.969 1 98.44 62 GLU B CA 1
ATOM 2528 C C . GLU B 1 62 ? 14.688 -12.562 -17.953 1 98.44 62 GLU B C 1
ATOM 2530 O O . GLU B 1 62 ? 15.164 -13.344 -17.125 1 98.44 62 GLU B O 1
ATOM 2535 N N . ILE B 1 63 ? 15.414 -11.883 -18.797 1 97.44 63 ILE B N 1
ATOM 2536 C CA . ILE B 1 63 ? 16.828 -12.203 -19 1 97.44 63 ILE B CA 1
ATOM 2537 C C . ILE B 1 63 ? 17.656 -11.539 -17.906 1 97.44 63 ILE B C 1
ATOM 2539 O O . ILE B 1 63 ? 18.656 -12.102 -17.453 1 97.44 63 ILE B O 1
ATOM 2543 N N . GLU B 1 64 ? 17.266 -10.297 -17.547 1 96.5 64 GLU B N 1
ATOM 2544 C CA . GLU B 1 64 ? 17.891 -9.523 -16.484 1 96.5 64 GLU B CA 1
ATOM 2545 C C . GLU B 1 64 ? 16.828 -8.883 -15.586 1 96.5 64 GLU B C 1
ATOM 2547 O O . GLU B 1 64 ? 15.766 -8.477 -16.062 1 96.5 64 GLU B O 1
ATOM 2552 N N . PRO B 1 65 ? 17.188 -8.82 -14.359 1 96.38 65 PRO B N 1
ATOM 2553 C CA . PRO B 1 65 ? 16.203 -8.25 -13.445 1 96.38 65 PRO B CA 1
ATOM 2554 C C . PRO B 1 65 ? 15.703 -6.875 -13.898 1 96.38 65 PRO B C 1
ATOM 2556 O O . PRO B 1 65 ? 16.5 -5.965 -14.102 1 96.38 65 PRO B O 1
ATOM 2559 N N . PHE B 1 66 ? 14.406 -6.832 -14.094 1 92.56 66 PHE B N 1
ATOM 2560 C CA . PHE B 1 66 ? 13.688 -5.586 -14.344 1 92.56 66 PHE B CA 1
ATOM 2561 C C . PHE B 1 66 ? 14.078 -5 -15.695 1 92.56 66 PHE B C 1
ATOM 2563 O O . PHE B 1 66 ? 14 -3.787 -15.898 1 92.56 66 PHE B O 1
ATOM 2570 N N . SER B 1 67 ? 14.508 -5.781 -16.641 1 92.69 67 SER B N 1
ATOM 2571 C CA . SER B 1 67 ? 14.891 -5.312 -17.969 1 92.69 67 SER B CA 1
ATOM 2572 C C . SER B 1 67 ? 13.688 -5.227 -18.891 1 92.69 67 SER B C 1
ATOM 2574 O O . SER B 1 67 ? 13.695 -4.461 -19.859 1 92.69 67 SER B O 1
ATOM 2576 N N . GLY B 1 68 ? 12.672 -6.094 -18.625 1 92.5 68 GLY B N 1
ATOM 2577 C CA . GLY B 1 68 ? 11.547 -6.207 -19.547 1 92.5 68 GLY B CA 1
ATOM 2578 C C . GLY B 1 68 ? 11.883 -6.988 -20.797 1 92.5 68 GLY B C 1
ATOM 2579 O O . GLY B 1 68 ? 11.125 -6.957 -21.766 1 92.5 68 GLY B O 1
ATOM 2580 N N . GLU B 1 69 ? 13.055 -7.57 -20.797 1 96.5 69 GLU B N 1
ATOM 2581 C CA . GLU B 1 69 ? 13.469 -8.422 -21.906 1 96.5 69 GLU B CA 1
ATOM 2582 C C . GLU B 1 69 ? 13.305 -9.898 -21.562 1 96.5 69 GLU B C 1
ATOM 2584 O O . GLU B 1 69 ? 13.703 -10.336 -20.484 1 96.5 69 GLU B O 1
ATOM 2589 N N . PHE B 1 70 ? 12.82 -10.656 -22.516 1 98.25 70 PHE B N 1
ATOM 2590 C CA . PHE B 1 70 ? 12.445 -12.031 -22.203 1 98.25 70 PHE B CA 1
ATOM 2591 C C . PHE B 1 70 ? 13.016 -12.992 -23.234 1 98.25 70 PHE B C 1
ATOM 2593 O O . PHE B 1 70 ? 13.258 -12.609 -24.391 1 98.25 70 PHE B O 1
ATOM 2600 N N . LYS B 1 71 ? 13.227 -14.164 -22.766 1 98.62 71 LYS B N 1
ATOM 2601 C CA . LYS B 1 71 ? 13.445 -15.344 -23.609 1 98.62 71 LYS B CA 1
ATOM 2602 C C . LYS B 1 71 ? 12.406 -16.422 -23.312 1 98.62 71 LYS B C 1
ATOM 2604 O O . LYS B 1 71 ? 11.625 -16.312 -22.375 1 98.62 71 LYS B O 1
ATOM 2609 N N . TYR B 1 72 ? 12.359 -17.453 -24.188 1 98.62 72 TYR B N 1
ATOM 2610 C CA . TYR B 1 72 ? 11.32 -18.469 -24.109 1 98.62 72 TYR B CA 1
ATOM 2611 C C . TYR B 1 72 ? 11.93 -19.859 -23.922 1 98.62 72 TYR B C 1
ATOM 2613 O O . TYR B 1 72 ? 13.031 -20.125 -24.391 1 98.62 72 TYR B O 1
ATOM 2621 N N . LYS B 1 73 ? 11.234 -20.703 -23.219 1 98.44 73 LYS B N 1
ATOM 2622 C CA . LYS B 1 73 ? 11.516 -22.125 -23.062 1 98.44 73 LYS B CA 1
ATOM 2623 C C . LYS B 1 73 ? 10.242 -22.953 -23.219 1 98.44 73 LYS B C 1
ATOM 2625 O O . LYS B 1 73 ? 9.141 -22.453 -22.984 1 98.44 73 LYS B O 1
ATOM 2630 N N . PRO B 1 74 ? 10.398 -24.141 -23.594 1 98.25 74 PRO B N 1
ATOM 2631 C CA . PRO B 1 74 ? 9.203 -24.969 -23.75 1 98.25 74 PRO B CA 1
ATOM 2632 C C . PRO B 1 74 ? 8.609 -25.406 -22.406 1 98.25 74 PRO B C 1
ATOM 2634 O O . PRO B 1 74 ? 9.344 -25.578 -21.422 1 98.25 74 PRO B O 1
ATOM 2637 N N . ASN B 1 75 ? 7.348 -25.609 -22.375 1 98.31 75 ASN B N 1
ATOM 2638 C CA . ASN B 1 75 ? 6.676 -26.281 -21.266 1 98.31 75 ASN B CA 1
ATOM 2639 C C . ASN B 1 75 ? 6.703 -27.797 -21.438 1 98.31 75 ASN B C 1
ATOM 2641 O O . ASN B 1 75 ? 6.688 -28.297 -22.562 1 98.31 75 ASN B O 1
ATOM 2645 N N . PRO B 1 76 ? 6.598 -28.562 -20.438 1 98.12 76 PRO B N 1
ATOM 2646 C CA . PRO B 1 76 ? 6.691 -28.125 -19.031 1 98.12 76 PRO B CA 1
ATOM 2647 C C . PRO B 1 76 ? 8.117 -27.766 -18.625 1 98.12 76 PRO B C 1
ATOM 2649 O O . PRO B 1 76 ? 9.078 -28.312 -19.172 1 98.12 76 PRO B O 1
ATOM 2652 N N . ALA B 1 77 ? 8.297 -26.844 -17.688 1 98.38 77 ALA B N 1
ATOM 2653 C CA . ALA B 1 77 ? 9.586 -26.469 -17.094 1 98.38 77 ALA B CA 1
ATOM 2654 C C . ALA B 1 77 ? 10 -27.453 -16.016 1 98.38 77 ALA B C 1
ATOM 2656 O O . ALA B 1 77 ? 9.172 -27.906 -15.227 1 98.38 77 ALA B O 1
ATOM 2657 N N . THR B 1 78 ? 11.242 -27.781 -15.977 1 97.81 78 THR B N 1
ATOM 2658 C CA . THR B 1 78 ? 11.734 -28.562 -14.844 1 97.81 78 THR B CA 1
ATOM 2659 C C . THR B 1 78 ? 11.914 -27.672 -13.617 1 97.81 78 THR B C 1
ATOM 2661 O O . THR B 1 78 ? 12.117 -26.453 -13.742 1 97.81 78 THR B O 1
ATOM 2664 N N . LEU B 1 79 ? 11.875 -28.312 -12.469 1 98 79 LEU B N 1
ATOM 2665 C CA . LEU B 1 79 ? 12.109 -27.578 -11.227 1 98 79 LEU B CA 1
ATOM 2666 C C . LEU B 1 79 ? 13.461 -26.859 -11.266 1 98 79 LEU B C 1
ATOM 2668 O O . LEU B 1 79 ? 13.57 -25.703 -10.859 1 98 79 LEU B O 1
ATOM 2672 N N . ASP B 1 80 ? 14.43 -27.5 -11.742 1 97.44 80 ASP B N 1
ATOM 2673 C CA . ASP B 1 80 ? 15.781 -26.953 -11.805 1 97.44 80 ASP B CA 1
ATOM 2674 C C . ASP B 1 80 ? 15.828 -25.703 -12.695 1 97.44 80 ASP B C 1
ATOM 2676 O O . ASP B 1 80 ? 16.484 -24.719 -12.359 1 97.44 80 ASP B O 1
ATOM 2680 N N . GLU B 1 81 ? 15.18 -25.797 -13.844 1 98 81 GLU B N 1
ATOM 2681 C CA . GLU B 1 81 ? 15.125 -24.641 -14.734 1 98 81 GLU B CA 1
ATOM 2682 C C . GLU B 1 81 ? 14.5 -23.438 -14.039 1 98 81 GLU B C 1
ATOM 2684 O O . GLU B 1 81 ? 15 -22.312 -14.172 1 98 81 GLU B O 1
ATOM 2689 N N . VAL B 1 82 ? 13.453 -23.703 -13.359 1 98.69 82 VAL B N 1
ATOM 2690 C CA . VAL B 1 82 ? 12.734 -22.625 -12.672 1 98.69 82 VAL B CA 1
ATOM 2691 C C . VAL B 1 82 ? 13.617 -22.016 -11.594 1 98.69 82 VAL B C 1
ATOM 2693 O O . VAL B 1 82 ? 13.75 -20.797 -11.516 1 98.69 82 VAL B O 1
ATOM 2696 N N . VAL B 1 83 ? 14.242 -22.828 -10.812 1 98.5 83 VAL B N 1
ATOM 2697 C CA . VAL B 1 83 ? 15.109 -22.375 -9.734 1 98.5 83 VAL B CA 1
ATOM 2698 C C . VAL B 1 83 ? 16.281 -21.578 -10.305 1 98.5 83 VAL B C 1
ATOM 2700 O O . VAL B 1 83 ? 16.641 -20.531 -9.766 1 98.5 83 VAL B O 1
ATOM 2703 N N . ASP B 1 84 ? 16.828 -22.094 -11.398 1 98.5 84 ASP B N 1
ATOM 2704 C CA . ASP B 1 84 ? 17.938 -21.391 -12.047 1 98.5 84 ASP B CA 1
ATOM 2705 C C . ASP B 1 84 ? 17.516 -19.969 -12.453 1 98.5 84 ASP B C 1
ATOM 2707 O O . ASP B 1 84 ? 18.281 -19.016 -12.266 1 98.5 84 ASP B O 1
ATOM 2711 N N . VAL B 1 85 ? 16.375 -19.844 -13.055 1 98.75 85 VAL B N 1
ATOM 2712 C CA . VAL B 1 85 ? 15.883 -18.531 -13.484 1 98.75 85 VAL B CA 1
ATOM 2713 C C . VAL B 1 85 ? 15.672 -17.641 -12.273 1 98.75 85 VAL B C 1
ATOM 2715 O O . VAL B 1 85 ? 16.062 -16.469 -12.281 1 98.75 85 VAL B O 1
ATOM 2718 N N . ILE B 1 86 ? 15.055 -18.141 -11.18 1 98.81 86 ILE B N 1
ATOM 2719 C CA . ILE B 1 86 ? 14.828 -17.375 -9.953 1 98.81 86 ILE B CA 1
ATOM 2720 C C . ILE B 1 86 ? 16.156 -16.859 -9.422 1 98.81 86 ILE B C 1
ATOM 2722 O O . ILE B 1 86 ? 16.281 -15.664 -9.102 1 98.81 86 ILE B O 1
ATOM 2726 N N . LEU B 1 87 ? 17.172 -17.703 -9.359 1 98.75 87 LEU B N 1
ATOM 2727 C CA . LEU B 1 87 ? 18.484 -17.328 -8.844 1 98.75 87 LEU B CA 1
ATOM 2728 C C . LEU B 1 87 ? 19.125 -16.266 -9.727 1 98.75 87 LEU B C 1
ATOM 2730 O O . LEU B 1 87 ? 19.766 -15.336 -9.227 1 98.75 87 LEU B O 1
ATOM 2734 N N . SER B 1 88 ? 18.922 -16.422 -11.039 1 98.56 88 SER B N 1
ATOM 2735 C CA . SER B 1 88 ? 19.516 -15.461 -11.961 1 98.56 88 SER B CA 1
ATOM 2736 C C . SER B 1 88 ? 18.844 -14.094 -11.828 1 98.56 88 SER B C 1
ATOM 2738 O O . SER B 1 88 ? 19.438 -13.078 -12.172 1 98.56 88 SER B O 1
ATOM 2740 N N . LEU B 1 89 ? 17.609 -14.023 -11.352 1 98.56 89 LEU B N 1
ATOM 2741 C CA . LEU B 1 89 ? 16.859 -12.781 -11.273 1 98.56 89 LEU B CA 1
ATOM 2742 C C . LEU B 1 89 ? 16.938 -12.188 -9.867 1 98.56 89 LEU B C 1
ATOM 2744 O O . LEU B 1 89 ? 16.422 -11.102 -9.617 1 98.56 89 LEU B O 1
ATOM 2748 N N . ASP B 1 90 ? 17.578 -12.883 -8.945 1 98.25 90 ASP B N 1
ATOM 2749 C CA . ASP B 1 90 ? 17.703 -12.406 -7.574 1 98.25 90 ASP B CA 1
ATOM 2750 C C . ASP B 1 90 ? 18.703 -11.258 -7.484 1 98.25 90 ASP B C 1
ATOM 2752 O O . ASP B 1 90 ? 19.875 -11.422 -7.828 1 98.25 90 ASP B O 1
ATOM 2756 N N . THR B 1 91 ? 18.25 -10.141 -7.023 1 97.19 91 THR B N 1
ATOM 2757 C CA . THR B 1 91 ? 19.078 -8.961 -6.898 1 97.19 91 THR B CA 1
ATOM 2758 C C . THR B 1 91 ? 19.562 -8.789 -5.461 1 97.19 91 THR B C 1
ATOM 2760 O O . THR B 1 91 ? 20.188 -7.781 -5.125 1 97.19 91 THR B O 1
ATOM 2763 N N . GLY B 1 92 ? 19.219 -9.742 -4.629 1 96.31 92 GLY B N 1
ATOM 2764 C CA . GLY B 1 92 ? 19.656 -9.719 -3.244 1 96.31 92 GLY B CA 1
ATOM 2765 C C . GLY B 1 92 ? 18.703 -8.953 -2.336 1 96.31 92 GLY B C 1
ATOM 2766 O O . GLY B 1 92 ? 18.859 -8.969 -1.114 1 96.31 92 GLY B O 1
ATOM 2767 N N . ASP B 1 93 ? 17.75 -8.227 -2.887 1 96.38 93 ASP B N 1
ATOM 2768 C CA . ASP B 1 93 ? 16.828 -7.402 -2.111 1 96.38 93 ASP B CA 1
ATOM 2769 C C . ASP B 1 93 ? 15.375 -7.832 -2.344 1 96.38 93 ASP B C 1
ATOM 2771 O O . ASP B 1 93 ? 14.445 -7.082 -2.035 1 96.38 93 ASP B O 1
ATOM 2775 N N . VAL B 1 94 ? 15.148 -8.992 -2.832 1 97.31 94 VAL B N 1
ATOM 2776 C CA . VAL B 1 94 ? 13.812 -9.5 -3.146 1 97.31 94 VAL B CA 1
ATOM 2777 C C . VAL B 1 94 ? 13.07 -9.82 -1.855 1 97.31 94 VAL B C 1
ATOM 2779 O O . VAL B 1 94 ? 13.586 -10.539 -0.992 1 97.31 94 VAL B O 1
ATOM 2782 N N . HIS B 1 95 ? 11.883 -9.273 -1.737 1 97.75 95 HIS B N 1
ATOM 2783 C CA . HIS B 1 95 ? 11.062 -9.516 -0.558 1 97.75 95 HIS B CA 1
ATOM 2784 C C . HIS B 1 95 ? 10.625 -10.969 -0.477 1 97.75 95 HIS B C 1
ATOM 2786 O O . HIS B 1 95 ? 10.727 -11.594 0.579 1 97.75 95 HIS B O 1
ATOM 2792 N N . SER B 1 96 ? 10.211 -11.516 -1.587 1 98.62 96 SER B N 1
ATOM 2793 C CA . SER B 1 96 ? 9.688 -12.875 -1.637 1 98.62 96 SER B CA 1
ATOM 2794 C C . SER B 1 96 ? 9.492 -13.336 -3.076 1 98.62 96 SER B C 1
ATOM 2796 O O . SER B 1 96 ? 9.578 -12.539 -4.008 1 98.62 96 SER B O 1
ATOM 2798 N N . ILE B 1 97 ? 9.312 -14.648 -3.219 1 98.94 97 ILE B N 1
ATOM 2799 C CA . ILE B 1 97 ? 8.891 -15.227 -4.488 1 98.94 97 ILE B CA 1
ATOM 2800 C C . ILE B 1 97 ? 7.363 -15.289 -4.543 1 98.94 97 ILE B C 1
ATOM 2802 O O . ILE B 1 97 ? 6.73 -15.891 -3.666 1 98.94 97 ILE B O 1
ATOM 2806 N N . SER B 1 98 ? 6.793 -14.656 -5.504 1 98.88 98 SER B N 1
ATOM 2807 C CA . SER B 1 98 ? 5.344 -14.664 -5.664 1 98.88 98 SER B CA 1
ATOM 2808 C C . SER B 1 98 ? 4.898 -15.781 -6.609 1 98.88 98 SER B C 1
ATOM 2810 O O . SER B 1 98 ? 5.266 -15.781 -7.785 1 98.88 98 SER B O 1
ATOM 2812 N N . TYR B 1 99 ? 4.215 -16.734 -6.055 1 98.94 99 TYR B N 1
ATOM 2813 C CA . TYR B 1 99 ? 3.6 -17.781 -6.867 1 98.94 99 TYR B CA 1
ATOM 2814 C C . TYR B 1 99 ? 2.18 -17.391 -7.266 1 98.94 99 TYR B C 1
ATOM 2816 O O . TYR B 1 99 ? 1.287 -17.312 -6.418 1 98.94 99 TYR B O 1
ATOM 2824 N N . THR B 1 100 ? 2.031 -17.156 -8.516 1 98.12 100 THR B N 1
ATOM 2825 C CA . THR B 1 100 ? 0.779 -16.609 -9.016 1 98.12 100 THR B CA 1
ATOM 2826 C C . THR B 1 100 ? 0.448 -17.172 -10.391 1 98.12 100 THR B C 1
ATOM 2828 O O . THR B 1 100 ? 1.031 -18.172 -10.812 1 98.12 100 THR B O 1
ATOM 2831 N N . GLY B 1 101 ? -0.594 -16.578 -11.023 1 95.69 101 GLY B N 1
ATOM 2832 C CA . GLY B 1 101 ? -0.936 -16.984 -12.383 1 95.69 101 GLY B CA 1
ATOM 2833 C C . GLY B 1 101 ? -1.798 -18.219 -12.438 1 95.69 101 GLY B C 1
ATOM 2834 O O . GLY B 1 101 ? -1.49 -19.234 -11.789 1 95.69 101 GLY B O 1
ATOM 2835 N N . GLY B 1 102 ? -2.793 -18.109 -13.328 1 95.56 102 GLY B N 1
ATOM 2836 C CA . GLY B 1 102 ? -3.752 -19.203 -13.219 1 95.56 102 GLY B CA 1
ATOM 2837 C C . GLY B 1 102 ? -4.145 -19.516 -11.789 1 95.56 102 GLY B C 1
ATOM 2838 O O . GLY B 1 102 ? -4.629 -18.641 -11.07 1 95.56 102 GLY B O 1
ATOM 2839 N N . GLU B 1 103 ? -3.967 -20.797 -11.5 1 98.31 103 GLU B N 1
ATOM 2840 C CA . GLU B 1 103 ? -4.09 -21.25 -10.117 1 98.31 103 GLU B CA 1
ATOM 2841 C C . GLU B 1 103 ? -2.953 -22.188 -9.742 1 98.31 103 GLU B C 1
ATOM 2843 O O . GLU B 1 103 ? -2.975 -23.375 -10.102 1 98.31 103 GLU B O 1
ATOM 2848 N N . PRO B 1 104 ? -1.971 -21.625 -8.969 1 98.69 104 PRO B N 1
ATOM 2849 C CA . PRO B 1 104 ? -0.782 -22.406 -8.641 1 98.69 104 PRO B CA 1
ATOM 2850 C C . PRO B 1 104 ? -1.124 -23.75 -7.977 1 98.69 104 PRO B C 1
ATOM 2852 O O . PRO B 1 104 ? -0.456 -24.75 -8.227 1 98.69 104 PRO B O 1
ATOM 2855 N N . THR B 1 105 ? -2.174 -23.797 -7.207 1 98.75 105 THR B N 1
ATOM 2856 C CA . THR B 1 105 ? -2.459 -24.969 -6.387 1 98.75 105 THR B CA 1
ATOM 2857 C C . THR B 1 105 ? -2.994 -26.109 -7.246 1 98.75 105 THR B C 1
ATOM 2859 O O . THR B 1 105 ? -3.121 -27.234 -6.773 1 98.75 105 THR B O 1
ATOM 2862 N N . LEU B 1 106 ? -3.314 -25.812 -8.5 1 98.38 106 LEU B N 1
ATOM 2863 C CA . LEU B 1 106 ? -3.66 -26.891 -9.414 1 98.38 106 LEU B CA 1
ATOM 2864 C C . LEU B 1 106 ? -2.455 -27.781 -9.688 1 98.38 106 LEU B C 1
ATOM 2866 O O . LEU B 1 106 ? -2.607 -28.922 -10.117 1 98.38 106 LEU B O 1
ATOM 2870 N N . GLN B 1 107 ? -1.31 -27.25 -9.523 1 98.25 107 GLN B N 1
ATOM 2871 C CA . GLN B 1 107 ? -0.054 -27.984 -9.641 1 98.25 107 GLN B CA 1
ATOM 2872 C C . GLN B 1 107 ? 0.628 -28.125 -8.281 1 98.25 107 GLN B C 1
ATOM 2874 O O . GLN B 1 107 ? 1.812 -27.797 -8.141 1 98.25 107 GLN B O 1
ATOM 2879 N N . ILE B 1 108 ? -0.062 -28.766 -7.359 1 98.5 108 ILE B N 1
ATOM 2880 C CA . ILE B 1 108 ? 0.256 -28.688 -5.938 1 98.5 108 ILE B CA 1
ATOM 2881 C C . ILE B 1 108 ? 1.591 -29.375 -5.664 1 98.5 108 ILE B C 1
ATOM 2883 O O . ILE B 1 108 ? 2.393 -28.891 -4.863 1 98.5 108 ILE B O 1
ATOM 2887 N N . LYS B 1 109 ? 1.879 -30.5 -6.312 1 98.06 109 LYS B N 1
ATOM 2888 C CA . LYS B 1 109 ? 3.102 -31.25 -6.031 1 98.06 109 LYS B CA 1
ATOM 2889 C C . LYS B 1 109 ? 4.336 -30.469 -6.465 1 98.06 109 LYS B C 1
ATOM 2891 O O . LYS B 1 109 ? 5.242 -30.234 -5.664 1 98.06 109 LYS B O 1
ATOM 2896 N N . PRO B 1 110 ? 4.371 -30.016 -7.727 1 98.25 110 PRO B N 1
ATOM 2897 C CA . PRO B 1 110 ? 5.543 -29.219 -8.102 1 98.25 110 PRO B CA 1
ATOM 2898 C C . PRO B 1 110 ? 5.602 -27.875 -7.379 1 98.25 110 PRO B C 1
ATOM 2900 O O . PRO B 1 110 ? 6.691 -27.359 -7.109 1 98.25 110 PRO B O 1
ATOM 2903 N N . LEU B 1 111 ? 4.473 -27.25 -7.066 1 98.81 111 LEU B N 1
ATOM 2904 C CA . LEU B 1 111 ? 4.461 -26.016 -6.277 1 98.81 111 LEU B CA 1
ATOM 2905 C C . LEU B 1 111 ? 5.109 -26.25 -4.918 1 98.81 111 LEU B C 1
ATOM 2907 O O . LEU B 1 111 ? 5.949 -25.453 -4.488 1 98.81 111 LEU B O 1
ATOM 2911 N N . LYS B 1 112 ? 4.703 -27.297 -4.27 1 98.88 112 LYS B N 1
ATOM 2912 C CA . LYS B 1 112 ? 5.273 -27.625 -2.967 1 98.88 112 LYS B CA 1
ATOM 2913 C C . LYS B 1 112 ? 6.789 -27.797 -3.055 1 98.88 112 LYS B C 1
ATOM 2915 O O . LYS B 1 112 ? 7.523 -27.219 -2.246 1 98.88 112 LYS B O 1
ATOM 2920 N N . ALA B 1 113 ? 7.227 -28.562 -4.023 1 98.75 113 ALA B N 1
ATOM 2921 C CA . ALA B 1 113 ? 8.656 -28.766 -4.211 1 98.75 113 ALA B CA 1
ATOM 2922 C C . ALA B 1 113 ? 9.383 -27.453 -4.445 1 98.75 113 ALA B C 1
ATOM 2924 O O . ALA B 1 113 ? 10.469 -27.219 -3.9 1 98.75 113 ALA B O 1
ATOM 2925 N N . LEU B 1 114 ? 8.805 -26.609 -5.285 1 98.81 114 LEU B N 1
ATOM 2926 C CA . LEU B 1 114 ? 9.406 -25.312 -5.586 1 98.81 114 LEU B CA 1
ATOM 2927 C C . LEU B 1 114 ? 9.477 -24.438 -4.336 1 98.81 114 LEU B C 1
ATOM 2929 O O . LEU B 1 114 ? 10.508 -23.812 -4.07 1 98.81 114 LEU B O 1
ATOM 2933 N N . MET B 1 115 ? 8.414 -24.375 -3.541 1 98.88 115 MET B N 1
ATOM 2934 C CA . MET B 1 115 ? 8.383 -23.594 -2.316 1 98.88 115 MET B CA 1
ATOM 2935 C C . MET B 1 115 ? 9.414 -24.094 -1.311 1 98.88 115 MET B C 1
ATOM 2937 O O . MET B 1 115 ? 10.055 -23.297 -0.62 1 98.88 115 MET B O 1
ATOM 2941 N N . GLU B 1 116 ? 9.5 -25.406 -1.188 1 98.75 116 GLU B N 1
ATOM 2942 C CA . GLU B 1 116 ? 10.508 -25.984 -0.31 1 98.75 116 GLU B CA 1
ATOM 2943 C C . GLU B 1 116 ? 11.914 -25.578 -0.728 1 98.75 116 GLU B C 1
ATOM 2945 O O . GLU B 1 116 ? 12.719 -25.156 0.109 1 98.75 116 GLU B O 1
ATOM 2950 N N . LYS B 1 117 ? 12.195 -25.719 -1.983 1 98.5 117 LYS B N 1
ATOM 2951 C CA . LYS B 1 117 ? 13.5 -25.328 -2.496 1 98.5 117 LYS B CA 1
ATOM 2952 C C . LYS B 1 117 ? 13.766 -23.844 -2.268 1 98.5 117 LYS B C 1
ATOM 2954 O O . LYS B 1 117 ? 14.867 -23.453 -1.884 1 98.5 117 LYS B O 1
ATOM 2959 N N . SER B 1 118 ? 12.75 -23 -2.58 1 98.62 118 SER B N 1
ATOM 2960 C CA . SER B 1 118 ? 12.867 -21.562 -2.352 1 98.62 118 SER B CA 1
ATOM 2961 C C . SER B 1 118 ? 13.211 -21.266 -0.897 1 98.62 118 SER B C 1
ATOM 2963 O O . SER B 1 118 ? 14.094 -20.453 -0.617 1 98.62 118 SER B O 1
ATOM 2965 N N . SER B 1 119 ? 12.523 -21.938 0.003 1 98.56 119 SER B N 1
ATOM 2966 C CA . SER B 1 119 ? 12.789 -21.766 1.428 1 98.56 119 SER B CA 1
ATOM 2967 C C . SER B 1 119 ? 14.219 -22.188 1.778 1 98.56 119 SER B C 1
ATOM 2969 O O . SER B 1 119 ? 14.898 -21.5 2.535 1 98.56 119 SER B O 1
ATOM 2971 N N . GLU B 1 120 ? 14.664 -23.281 1.235 1 98.38 120 GLU B N 1
ATOM 2972 C CA . GLU B 1 120 ? 16.016 -23.766 1.458 1 98.38 120 GLU B CA 1
ATOM 2973 C C . GLU B 1 120 ? 17.062 -22.75 1.005 1 98.38 120 GLU B C 1
ATOM 2975 O O . GLU B 1 120 ? 18.125 -22.625 1.608 1 98.38 120 GLU B O 1
ATOM 2980 N N . LEU B 1 121 ? 16.75 -22.062 -0.002 1 98.25 121 LEU B N 1
ATOM 2981 C CA . LEU B 1 121 ? 17.656 -21.094 -0.585 1 98.25 121 LEU B CA 1
ATOM 2982 C C . LEU B 1 121 ? 17.562 -19.75 0.129 1 98.25 121 LEU B C 1
ATOM 2984 O O . LEU B 1 121 ? 18.25 -18.797 -0.237 1 98.25 121 LEU B O 1
ATOM 2988 N N . GLY B 1 122 ? 16.625 -19.609 1.078 1 97.69 122 GLY B N 1
ATOM 2989 C CA . GLY B 1 122 ? 16.562 -18.422 1.915 1 97.69 122 GLY B CA 1
ATOM 2990 C C . GLY B 1 122 ? 15.477 -17.453 1.481 1 97.69 122 GLY B C 1
ATOM 2991 O O . GLY B 1 122 ? 15.383 -16.344 2.02 1 97.69 122 GLY B O 1
ATOM 2992 N N . PHE B 1 123 ? 14.648 -17.844 0.512 1 98.56 123 PHE B N 1
ATOM 2993 C CA . PHE B 1 123 ? 13.562 -16.969 0.061 1 98.56 123 PHE B CA 1
ATOM 2994 C C . PHE B 1 123 ? 12.328 -17.156 0.925 1 98.56 123 PHE B C 1
ATOM 2996 O O . PHE B 1 123 ? 12.125 -18.234 1.508 1 98.56 123 PHE B O 1
ATOM 3003 N N . LYS B 1 124 ? 11.562 -16.141 1.065 1 98.69 124 LYS B N 1
ATOM 3004 C CA . LYS B 1 124 ? 10.211 -16.25 1.591 1 98.69 124 LYS B CA 1
ATOM 3005 C C . LYS B 1 124 ? 9.211 -16.562 0.477 1 98.69 124 LYS B C 1
ATOM 3007 O O . LYS B 1 124 ? 9.406 -16.141 -0.668 1 98.69 124 LYS B O 1
ATOM 3012 N N . ASN B 1 125 ? 8.164 -17.266 0.819 1 98.94 125 ASN B N 1
ATOM 3013 C CA . ASN B 1 125 ? 7.141 -17.656 -0.145 1 98.94 125 ASN B CA 1
ATOM 3014 C C . ASN B 1 125 ? 5.887 -16.797 -0.019 1 98.94 125 ASN B C 1
ATOM 3016 O O . ASN B 1 125 ? 5.324 -16.672 1.069 1 98.94 125 ASN B O 1
ATOM 3020 N N . PHE B 1 126 ? 5.461 -16.188 -1.082 1 98.94 126 PHE B N 1
ATOM 3021 C CA . PHE B 1 126 ? 4.215 -15.445 -1.2 1 98.94 126 PHE B CA 1
ATOM 3022 C C . PHE B 1 126 ? 3.254 -16.141 -2.154 1 98.94 126 PHE B C 1
ATOM 3024 O O . PHE B 1 126 ? 3.498 -16.203 -3.361 1 98.94 126 PHE B O 1
ATOM 3031 N N . LEU B 1 127 ? 2.158 -16.625 -1.652 1 98.94 127 LEU B N 1
ATOM 3032 C CA . LEU B 1 127 ? 1.197 -17.359 -2.473 1 98.94 127 LEU B CA 1
ATOM 3033 C C . LEU B 1 127 ? 0.036 -16.453 -2.881 1 98.94 127 LEU B C 1
ATOM 3035 O O . LEU B 1 127 ? -0.629 -15.859 -2.027 1 98.94 127 LEU B O 1
ATOM 3039 N N . GLU B 1 128 ? -0.157 -16.281 -4.125 1 98.75 128 GLU B N 1
ATOM 3040 C CA . GLU B 1 128 ? -1.381 -15.711 -4.68 1 98.75 128 GLU B CA 1
ATOM 3041 C C . GLU B 1 128 ? -2.279 -16.797 -5.262 1 98.75 128 GLU B C 1
ATOM 3043 O O . GLU B 1 128 ? -1.898 -17.484 -6.211 1 98.75 128 GLU B O 1
ATOM 3048 N N . THR B 1 129 ? -3.477 -16.938 -4.723 1 98.88 129 THR B N 1
ATOM 3049 C CA . THR B 1 129 ? -4.332 -18.062 -5.066 1 98.88 129 THR B CA 1
ATOM 3050 C C . THR B 1 129 ? -5.805 -17.656 -5.012 1 98.88 129 THR B C 1
ATOM 3052 O O . THR B 1 129 ? -6.172 -16.719 -4.301 1 98.88 129 THR B O 1
ATOM 3055 N N . HIS B 1 130 ? -6.641 -18.406 -5.777 1 98.12 130 HIS B N 1
ATOM 3056 C CA . HIS B 1 130 ? -8.07 -18.188 -5.594 1 98.12 130 HIS B CA 1
ATOM 3057 C C . HIS B 1 130 ? -8.586 -18.938 -4.363 1 98.12 130 HIS B C 1
ATOM 3059 O O . HIS B 1 130 ? -9.703 -18.672 -3.902 1 98.12 130 HIS B O 1
ATOM 3065 N N . GLY B 1 131 ? -7.809 -19.859 -3.82 1 98.69 131 GLY B N 1
ATOM 3066 C CA . GLY B 1 131 ? -8.117 -20.469 -2.533 1 98.69 131 GLY B CA 1
ATOM 3067 C C . GLY B 1 131 ? -9.234 -21.5 -2.605 1 98.69 131 GLY B C 1
ATOM 3068 O O . GLY B 1 131 ? -9.75 -21.922 -1.574 1 98.69 131 GLY B O 1
ATOM 3069 N N . GLY B 1 132 ? -9.609 -21.953 -3.789 1 98.69 132 GLY B N 1
ATOM 3070 C CA . GLY B 1 132 ? -10.758 -22.812 -3.969 1 98.69 132 GLY B CA 1
ATOM 3071 C C . GLY B 1 132 ? -10.477 -24.266 -3.6 1 98.69 132 GLY B C 1
ATOM 3072 O O . GLY B 1 132 ? -11.383 -25.109 -3.627 1 98.69 132 GLY B O 1
ATOM 3073 N N . PHE B 1 133 ? -9.234 -24.609 -3.201 1 98.75 133 PHE B N 1
ATOM 3074 C CA . PHE B 1 133 ? -8.859 -25.969 -2.855 1 98.75 133 PHE B CA 1
ATOM 3075 C C . PHE B 1 133 ? -8.211 -26.031 -1.478 1 98.75 133 PHE B C 1
ATOM 3077 O O . PHE B 1 133 ? -7.008 -26.266 -1.359 1 98.75 133 PHE B O 1
ATOM 3084 N N . PRO B 1 134 ? -9.039 -25.953 -0.424 1 98.88 134 PRO B N 1
ATOM 3085 C CA . PRO B 1 134 ? -8.484 -25.938 0.932 1 98.88 134 PRO B CA 1
ATOM 3086 C C . PRO B 1 134 ? -7.602 -27.156 1.222 1 98.88 134 PRO B C 1
ATOM 3088 O O . PRO B 1 134 ? -6.602 -27.031 1.938 1 98.88 134 PRO B O 1
ATOM 3091 N N . GLU B 1 135 ? -7.961 -28.281 0.652 1 98.81 135 GLU B N 1
ATOM 3092 C CA . GLU B 1 135 ? -7.18 -29.484 0.898 1 98.81 135 GLU B CA 1
ATOM 3093 C C . GLU B 1 135 ? -5.777 -29.359 0.313 1 98.81 135 GLU B C 1
ATOM 3095 O O . GLU B 1 135 ? -4.812 -29.875 0.886 1 98.81 135 GLU B O 1
ATOM 3100 N N . ARG B 1 136 ? -5.668 -28.781 -0.813 1 98.88 136 ARG B N 1
ATOM 3101 C CA . ARG B 1 136 ? -4.359 -28.547 -1.416 1 98.88 136 ARG B CA 1
ATOM 3102 C C . ARG B 1 136 ? -3.588 -27.469 -0.658 1 98.88 136 ARG B C 1
ATOM 3104 O O . ARG B 1 136 ? -2.381 -27.609 -0.443 1 98.88 136 ARG B O 1
ATOM 3111 N N . ILE B 1 137 ? -4.309 -26.406 -0.236 1 98.88 137 ILE B N 1
ATOM 3112 C CA . ILE B 1 137 ? -3.697 -25.344 0.559 1 98.88 137 ILE B CA 1
ATOM 3113 C C . ILE B 1 137 ? -3.09 -25.938 1.828 1 98.88 137 ILE B C 1
ATOM 3115 O O . ILE B 1 137 ? -1.974 -25.578 2.215 1 98.88 137 ILE B O 1
ATOM 3119 N N . ALA B 1 138 ? -3.76 -26.844 2.439 1 98.88 138 ALA B N 1
ATOM 3120 C CA . ALA B 1 138 ? -3.303 -27.469 3.678 1 98.88 138 ALA B CA 1
ATOM 3121 C C . ALA B 1 138 ? -1.959 -28.172 3.477 1 98.88 138 ALA B C 1
ATOM 3123 O O . ALA B 1 138 ? -1.141 -28.234 4.398 1 98.88 138 ALA B O 1
ATOM 3124 N N . GLU B 1 139 ? -1.723 -28.656 2.275 1 98.75 139 GLU B N 1
ATOM 3125 C CA . GLU B 1 139 ? -0.497 -29.391 1.975 1 98.75 139 GLU B CA 1
ATOM 3126 C C . GLU B 1 139 ? 0.719 -28.469 2 1 98.75 139 GLU B C 1
ATOM 3128 O O . GLU B 1 139 ? 1.841 -28.922 2.238 1 98.75 139 GLU B O 1
ATOM 3133 N N . ILE B 1 140 ? 0.496 -27.156 1.78 1 98.88 140 ILE B N 1
ATOM 3134 C CA . ILE B 1 140 ? 1.66 -26.297 1.591 1 98.88 140 ILE B CA 1
ATOM 3135 C C . ILE B 1 140 ? 1.627 -25.156 2.6 1 98.88 140 ILE B C 1
ATOM 3137 O O . ILE B 1 140 ? 2.533 -24.312 2.631 1 98.88 140 ILE B O 1
ATOM 3141 N N . ALA B 1 141 ? 0.628 -25.094 3.434 1 98.94 141 ALA B N 1
ATOM 3142 C CA . ALA B 1 141 ? 0.398 -23.953 4.316 1 98.94 141 ALA B CA 1
ATOM 3143 C C . ALA B 1 141 ? 1.622 -23.672 5.184 1 98.94 141 ALA B C 1
ATOM 3145 O O . ALA B 1 141 ? 1.963 -22.516 5.438 1 98.94 141 ALA B O 1
ATOM 3146 N N . HIS B 1 142 ? 2.299 -24.688 5.613 1 98.81 142 HIS B N 1
ATOM 3147 C CA . HIS B 1 142 ? 3.451 -24.562 6.5 1 98.81 142 HIS B CA 1
ATOM 3148 C C . HIS B 1 142 ? 4.625 -23.906 5.781 1 98.81 142 HIS B C 1
ATOM 3150 O O . HIS B 1 142 ? 5.586 -23.469 6.418 1 98.81 142 HIS B O 1
ATOM 3156 N N . LEU B 1 143 ? 4.609 -23.859 4.441 1 98.88 143 LEU B N 1
ATOM 3157 C CA . LEU B 1 143 ? 5.684 -23.281 3.641 1 98.88 143 LEU B CA 1
ATOM 3158 C C . LEU B 1 143 ? 5.375 -21.844 3.264 1 98.88 143 LEU B C 1
ATOM 3160 O O . LEU B 1 143 ? 6.223 -21.141 2.707 1 98.88 143 LEU B O 1
ATOM 3164 N N . VAL B 1 144 ? 4.188 -21.344 3.535 1 98.94 144 VAL B N 1
ATOM 3165 C CA . VAL B 1 144 ? 3.725 -20.031 3.068 1 98.94 144 VAL B CA 1
ATOM 3166 C C . VAL B 1 144 ? 4.016 -18.969 4.129 1 98.94 144 VAL B C 1
ATOM 3168 O O . VAL B 1 144 ? 3.574 -19.094 5.273 1 98.94 144 VAL B O 1
ATOM 3171 N N . ASP B 1 145 ? 4.785 -18 3.746 1 98.88 145 ASP B N 1
ATOM 3172 C CA . ASP B 1 145 ? 5.047 -16.875 4.645 1 98.88 145 ASP B CA 1
ATOM 3173 C C . ASP B 1 145 ? 3.971 -15.797 4.512 1 98.88 145 ASP B C 1
ATOM 3175 O O . ASP B 1 145 ? 3.523 -15.234 5.512 1 98.88 145 ASP B O 1
ATOM 3179 N N . TYR B 1 146 ? 3.588 -15.477 3.268 1 98.81 146 TYR B N 1
ATOM 3180 C CA . TYR B 1 146 ? 2.57 -14.492 2.914 1 98.81 146 TYR B CA 1
ATOM 3181 C C . TYR B 1 146 ? 1.569 -15.07 1.923 1 98.81 146 TYR B C 1
ATOM 3183 O O . TYR B 1 146 ? 1.919 -15.922 1.105 1 98.81 146 TYR B O 1
ATOM 3191 N N . ALA B 1 147 ? 0.346 -14.547 1.965 1 98.94 147 ALA B N 1
ATOM 3192 C CA . ALA B 1 147 ? -0.614 -15.023 0.971 1 98.94 147 ALA B CA 1
ATOM 3193 C C . ALA B 1 147 ? -1.688 -13.977 0.702 1 98.94 147 ALA B C 1
ATOM 3195 O O . ALA B 1 147 ? -2.141 -13.289 1.623 1 98.94 147 ALA B O 1
ATOM 3196 N N . SER B 1 148 ? -1.991 -13.82 -0.473 1 98.88 148 SER B N 1
ATOM 3197 C CA . SER B 1 148 ? -3.205 -13.164 -0.946 1 98.88 148 SER B CA 1
ATOM 3198 C C . SER B 1 148 ? -4.215 -14.172 -1.476 1 98.88 148 SER B C 1
ATOM 3200 O O . SER B 1 148 ? -3.938 -14.883 -2.445 1 98.88 148 SER B O 1
ATOM 3202 N N . VAL B 1 149 ? -5.332 -14.258 -0.836 1 98.94 149 VAL B N 1
ATOM 3203 C CA . VAL B 1 149 ? -6.383 -15.156 -1.296 1 98.94 149 VAL B CA 1
ATOM 3204 C C . VAL B 1 149 ? -7.543 -14.344 -1.868 1 98.94 149 VAL B C 1
ATOM 3206 O O . VAL B 1 149 ? -8.078 -13.461 -1.198 1 98.94 149 VAL B O 1
ATOM 3209 N N . ASP B 1 150 ? -7.914 -14.68 -3.049 1 98.12 150 ASP B N 1
ATOM 3210 C CA . ASP B 1 150 ? -8.992 -13.961 -3.725 1 98.12 150 ASP B CA 1
ATOM 3211 C C . ASP B 1 150 ? -10.359 -14.414 -3.221 1 98.12 150 ASP B C 1
ATOM 3213 O O . ASP B 1 150 ? -10.578 -15.609 -2.996 1 98.12 150 ASP B O 1
ATOM 3217 N N . ILE B 1 151 ? -11.172 -13.484 -2.99 1 98.62 151 ILE B N 1
ATOM 3218 C CA . ILE B 1 151 ? -12.609 -13.758 -2.91 1 98.62 151 ILE B CA 1
ATOM 3219 C C . ILE B 1 151 ? -13.266 -13.453 -4.254 1 98.62 151 ILE B C 1
ATOM 3221 O O . ILE B 1 151 ? -13.281 -12.305 -4.703 1 98.62 151 ILE B O 1
ATOM 3225 N N . LYS B 1 152 ? -13.711 -14.461 -4.887 1 98.5 152 LYS B N 1
ATOM 3226 C CA . LYS B 1 152 ? -14.344 -14.273 -6.191 1 98.5 152 LYS B CA 1
ATOM 3227 C C . LYS B 1 152 ? -15.812 -13.891 -6.035 1 98.5 152 LYS B C 1
ATOM 3229 O O . LYS B 1 152 ? -16.672 -14.75 -5.844 1 98.5 152 LYS B O 1
ATOM 3234 N N . ASP B 1 153 ? -16.031 -12.633 -6.188 1 97.88 153 ASP B N 1
ATOM 3235 C CA . ASP B 1 153 ? -17.375 -12.086 -6.09 1 97.88 153 ASP B CA 1
ATOM 3236 C C . ASP B 1 153 ? -18.281 -12.664 -7.168 1 97.88 153 ASP B C 1
ATOM 3238 O O . ASP B 1 153 ? -17.812 -13.141 -8.195 1 97.88 153 ASP B O 1
ATOM 3242 N N . GLU B 1 154 ? -19.625 -12.555 -6.926 1 97.81 154 GLU B N 1
ATOM 3243 C CA . GLU B 1 154 ? -20.625 -12.961 -7.902 1 97.81 154 GLU B CA 1
ATOM 3244 C C . GLU B 1 154 ? -20.359 -12.336 -9.266 1 97.81 154 GLU B C 1
ATOM 3246 O O . GLU B 1 154 ? -20.5 -13 -10.297 1 97.81 154 GLU B O 1
ATOM 3251 N N . SER B 1 155 ? -19.938 -11.148 -9.273 1 96.94 155 SER B N 1
ATOM 3252 C CA . SER B 1 155 ? -19.781 -10.383 -10.508 1 96.94 155 SER B CA 1
ATOM 3253 C C . SER B 1 155 ? -18.609 -10.922 -11.328 1 96.94 155 SER B C 1
ATOM 3255 O O . SER B 1 155 ? -18.484 -10.602 -12.516 1 96.94 155 SER B O 1
ATOM 3257 N N . ALA B 1 156 ? -17.75 -11.734 -10.703 1 96.62 156 ALA B N 1
ATOM 3258 C CA . ALA B 1 156 ? -16.641 -12.344 -11.438 1 96.62 156 ALA B CA 1
ATOM 3259 C C . ALA B 1 156 ? -17.156 -13.43 -12.383 1 96.62 156 ALA B C 1
ATOM 3261 O O . ALA B 1 156 ? -16.484 -13.781 -13.352 1 96.62 156 ALA B O 1
ATOM 3262 N N . ARG B 1 157 ? -18.312 -14.016 -12.031 1 97.31 157 ARG B N 1
ATOM 3263 C CA . ARG B 1 157 ? -18.891 -15.125 -12.781 1 97.31 157 ARG B CA 1
ATOM 3264 C C . ARG B 1 157 ? -17.859 -16.234 -12.977 1 97.31 157 ARG B C 1
ATOM 3266 O O . ARG B 1 157 ? -17.734 -16.781 -14.078 1 97.31 157 ARG B O 1
ATOM 3273 N N . ALA B 1 158 ? -17.141 -16.453 -11.922 1 96.88 158 ALA B N 1
ATOM 3274 C CA . ALA B 1 158 ? -16.047 -17.422 -11.969 1 96.88 158 ALA B CA 1
ATOM 3275 C C . ALA B 1 158 ? -16.578 -18.844 -12.109 1 96.88 158 ALA B C 1
ATOM 3277 O O . ALA B 1 158 ? -15.938 -19.688 -12.734 1 96.88 158 ALA B O 1
ATOM 3278 N N . THR B 1 159 ? -17.656 -19.125 -11.539 1 96.44 159 THR B N 1
ATOM 3279 C CA . THR B 1 159 ? -18.328 -20.422 -11.531 1 96.44 159 THR B CA 1
ATOM 3280 C C . THR B 1 159 ? -19.797 -20.266 -11.125 1 96.44 159 THR B C 1
ATOM 3282 O O . THR B 1 159 ? -20.172 -19.266 -10.5 1 96.44 159 THR B O 1
ATOM 3285 N N . GLY B 1 160 ? -20.625 -21.266 -11.492 1 95.81 160 GLY B N 1
ATOM 3286 C CA . GLY B 1 160 ? -22.031 -21.25 -11.109 1 95.81 160 GLY B CA 1
ATOM 3287 C C . GLY B 1 160 ? -22.234 -21.359 -9.609 1 95.81 160 GLY B C 1
ATOM 3288 O O . GLY B 1 160 ? -23.156 -20.75 -9.062 1 95.81 160 GLY B O 1
ATOM 3289 N N . ALA B 1 161 ? -21.406 -22.078 -8.953 1 97.44 161 ALA B N 1
ATOM 3290 C CA . ALA B 1 161 ? -21.484 -22.281 -7.508 1 97.44 161 ALA B CA 1
ATOM 3291 C C . ALA B 1 161 ? -20.562 -21.312 -6.766 1 97.44 161 ALA B C 1
ATOM 3293 O O . ALA B 1 161 ? -19.781 -21.719 -5.91 1 97.44 161 ALA B O 1
ATOM 3294 N N . TRP B 1 162 ? -20.781 -20.031 -7.039 1 97.56 162 TRP B N 1
ATOM 3295 C CA . TRP B 1 162 ? -19.828 -19.031 -6.57 1 97.56 162 TRP B CA 1
ATOM 3296 C C . TRP B 1 162 ? -19.875 -18.906 -5.055 1 97.56 162 TRP B C 1
ATOM 3298 O O . TRP B 1 162 ? -18.859 -18.625 -4.414 1 97.56 162 TRP B O 1
ATOM 3308 N N . ARG B 1 163 ? -21.031 -19.141 -4.359 1 98.19 163 ARG B N 1
ATOM 3309 C CA . ARG B 1 163 ? -21.094 -19.047 -2.904 1 98.19 163 ARG B CA 1
ATOM 3310 C C . ARG B 1 163 ? -20.297 -20.172 -2.25 1 98.19 163 ARG B C 1
ATOM 3312 O O . ARG B 1 163 ? -19.625 -19.953 -1.238 1 98.19 163 ARG B O 1
ATOM 3319 N N . ASP B 1 164 ? -20.438 -21.344 -2.828 1 98.56 164 ASP B N 1
ATOM 3320 C CA . ASP B 1 164 ? -19.641 -22.453 -2.344 1 98.56 164 ASP B CA 1
ATOM 3321 C C . ASP B 1 164 ? -18.141 -22.172 -2.498 1 98.56 164 ASP B C 1
ATOM 3323 O O . ASP B 1 164 ? -17.344 -22.516 -1.621 1 98.56 164 ASP B O 1
ATOM 3327 N N . LEU B 1 165 ? -17.812 -21.625 -3.648 1 98.69 165 LEU B N 1
ATOM 3328 C CA . LEU B 1 165 ? -16.422 -21.25 -3.879 1 98.69 165 LEU B CA 1
ATOM 3329 C C . LEU B 1 165 ? -15.93 -20.312 -2.785 1 98.69 165 LEU B C 1
ATOM 3331 O O . LEU B 1 165 ? -14.844 -20.516 -2.232 1 98.69 165 LEU B O 1
ATOM 3335 N N . VAL B 1 166 ? -16.719 -19.312 -2.428 1 98.88 166 VAL B N 1
ATOM 3336 C CA . VAL B 1 166 ? -16.328 -18.344 -1.407 1 98.88 166 VAL B CA 1
ATOM 3337 C C . VAL B 1 166 ? -16.094 -19.047 -0.08 1 98.88 166 VAL B C 1
ATOM 3339 O O . VAL B 1 166 ? -15.125 -18.75 0.628 1 98.88 166 VAL B O 1
ATOM 3342 N N . MET B 1 167 ? -16.906 -20 0.246 1 98.81 167 MET B N 1
ATOM 3343 C CA . MET B 1 167 ? -16.734 -20.75 1.483 1 98.81 167 MET B CA 1
ATOM 3344 C C . MET B 1 167 ? -15.406 -21.5 1.489 1 98.81 167 MET B C 1
ATOM 3346 O O . MET B 1 167 ? -14.719 -21.547 2.512 1 98.81 167 MET B O 1
ATOM 3350 N N . MET B 1 168 ? -15.047 -22.062 0.388 1 98.88 168 MET B N 1
ATOM 3351 C CA . MET B 1 168 ? -13.773 -22.766 0.271 1 98.88 168 MET B CA 1
ATOM 3352 C C . MET B 1 168 ? -12.609 -21.781 0.371 1 98.88 168 MET B C 1
ATOM 3354 O O . MET B 1 168 ? -11.586 -22.094 0.988 1 98.88 168 MET B O 1
ATOM 3358 N N . GLU B 1 169 ? -12.773 -20.641 -0.302 1 98.88 169 GLU B N 1
ATOM 3359 C CA . GLU B 1 169 ? -11.758 -19.594 -0.233 1 98.88 169 GLU B CA 1
ATOM 3360 C C . GLU B 1 169 ? -11.5 -19.172 1.209 1 98.88 169 GLU B C 1
ATOM 3362 O O . GLU B 1 169 ? -10.352 -19.062 1.633 1 98.88 169 GLU B O 1
ATOM 3367 N N . VAL B 1 170 ? -12.531 -18.984 1.979 1 98.88 170 VAL B N 1
ATOM 3368 C CA . VAL B 1 170 ? -12.43 -18.562 3.375 1 98.88 170 VAL B CA 1
ATOM 3369 C C . VAL B 1 170 ? -11.789 -19.688 4.199 1 98.88 170 VAL B C 1
ATOM 3371 O O . VAL B 1 170 ? -10.977 -19.422 5.09 1 98.88 170 VAL B O 1
ATOM 3374 N N . GLU B 1 171 ? -12.164 -20.891 3.922 1 98.94 171 GLU B N 1
ATOM 3375 C CA . GLU B 1 171 ? -11.531 -22.031 4.594 1 98.94 171 GLU B CA 1
ATOM 3376 C C . GLU B 1 171 ? -10.023 -22.047 4.348 1 98.94 171 GLU B C 1
ATOM 3378 O O . GLU B 1 171 ? -9.25 -22.281 5.273 1 98.94 171 GLU B O 1
ATOM 3383 N N . SER B 1 172 ? -9.656 -21.797 3.133 1 98.94 172 SER B N 1
ATOM 3384 C CA . SER B 1 172 ? -8.242 -21.719 2.793 1 98.94 172 SER B CA 1
ATOM 3385 C C . SER B 1 172 ? -7.535 -20.625 3.582 1 98.94 172 SER B C 1
ATOM 3387 O O . SER B 1 172 ? -6.402 -20.812 4.035 1 98.94 172 SER B O 1
ATOM 3389 N N . ILE B 1 173 ? -8.188 -19.5 3.729 1 98.94 173 ILE B N 1
ATOM 3390 C CA . ILE B 1 173 ? -7.637 -18.391 4.5 1 98.94 173 ILE B CA 1
ATOM 3391 C C . ILE B 1 173 ? -7.391 -18.828 5.941 1 98.94 173 ILE B C 1
ATOM 3393 O O . ILE B 1 173 ? -6.324 -18.578 6.5 1 98.94 173 ILE B O 1
ATOM 3397 N N . LYS B 1 174 ? -8.297 -19.516 6.508 1 98.88 174 LYS B N 1
ATOM 3398 C CA . LYS B 1 174 ? -8.172 -19.984 7.887 1 98.88 174 LYS B CA 1
ATOM 3399 C C . LYS B 1 174 ? -7.027 -20.969 8.039 1 98.88 174 LYS B C 1
ATOM 3401 O O . LYS B 1 174 ? -6.285 -20.938 9.023 1 98.88 174 LYS B O 1
ATOM 3406 N N . ILE B 1 175 ? -6.902 -21.844 7.082 1 98.94 175 ILE B N 1
ATOM 3407 C CA . ILE B 1 175 ? -5.828 -22.828 7.094 1 98.94 175 ILE B CA 1
ATOM 3408 C C . ILE B 1 175 ? -4.477 -22.125 7.055 1 98.94 175 ILE B C 1
ATOM 3410 O O . ILE B 1 175 ? -3.576 -22.453 7.836 1 98.94 175 ILE B O 1
ATOM 3414 N N . LEU B 1 176 ? -4.328 -21.172 6.168 1 98.94 176 LEU B N 1
ATOM 3415 C CA . LEU B 1 176 ? -3.088 -20.422 6.031 1 98.94 176 LEU B CA 1
ATOM 3416 C C . LEU B 1 176 ? -2.77 -19.656 7.316 1 98.94 176 LEU B C 1
ATOM 3418 O O . LEU B 1 176 ? -1.632 -19.688 7.793 1 98.94 176 LEU B O 1
ATOM 3422 N N . ARG B 1 177 ? -3.773 -19.031 7.832 1 98.81 177 ARG B N 1
ATOM 3423 C CA . ARG B 1 177 ? -3.592 -18.266 9.062 1 98.81 177 ARG B CA 1
ATOM 3424 C C . ARG B 1 177 ? -3.152 -19.188 10.211 1 98.81 177 ARG B C 1
ATOM 3426 O O . ARG B 1 177 ? -2.223 -18.859 10.945 1 98.81 177 ARG B O 1
ATOM 3433 N N . LYS B 1 178 ? -3.812 -20.266 10.359 1 98.62 178 LYS B N 1
ATOM 3434 C CA . LYS B 1 178 ? -3.5 -21.219 11.422 1 98.62 178 LYS B CA 1
ATOM 3435 C C . LYS B 1 178 ? -2.062 -21.703 11.305 1 98.62 178 LYS B C 1
ATOM 3437 O O . LYS B 1 178 ? -1.404 -21.953 12.32 1 98.62 178 LYS B O 1
ATOM 3442 N N . ALA B 1 179 ? -1.562 -21.812 10.094 1 98.81 179 ALA B N 1
ATOM 3443 C CA . ALA B 1 179 ? -0.21 -22.312 9.852 1 98.81 179 ALA B CA 1
ATOM 3444 C C . ALA B 1 179 ? 0.827 -21.219 10.086 1 98.81 179 ALA B C 1
ATOM 3446 O O . ALA B 1 179 ? 2.031 -21.469 10.016 1 98.81 179 ALA B O 1
ATOM 3447 N N . GLY B 1 180 ? 0.363 -19.969 10.297 1 98.56 180 GLY B N 1
ATOM 3448 C CA . GLY B 1 180 ? 1.279 -18.906 10.648 1 98.56 180 GLY B CA 1
ATOM 3449 C C . GLY B 1 180 ? 1.533 -17.938 9.508 1 98.56 180 GLY B C 1
ATOM 3450 O O . GLY B 1 180 ? 2.309 -16.984 9.656 1 98.56 180 GLY B O 1
ATOM 3451 N N . ALA B 1 181 ? 0.905 -18.125 8.344 1 98.81 181 ALA B N 1
ATOM 3452 C CA . ALA B 1 181 ? 1.076 -17.219 7.219 1 98.81 181 ALA B CA 1
ATOM 3453 C C . ALA B 1 181 ? 0.424 -15.867 7.504 1 98.81 181 ALA B C 1
ATOM 3455 O O . ALA B 1 181 ? -0.625 -15.797 8.148 1 98.81 181 ALA B O 1
ATOM 3456 N N . LYS B 1 182 ? 1.065 -14.797 7.109 1 98.56 182 LYS B N 1
ATOM 3457 C CA . LYS B 1 182 ? 0.39 -13.508 7.027 1 98.56 182 LYS B CA 1
ATOM 3458 C C . LYS B 1 182 ? -0.507 -13.438 5.797 1 98.56 182 LYS B C 1
ATOM 3460 O O . LYS B 1 182 ? -0.022 -13.227 4.68 1 98.56 182 LYS B O 1
ATOM 3465 N N . VAL B 1 183 ? -1.791 -13.57 5.969 1 98.81 183 VAL B N 1
ATOM 3466 C CA . VAL B 1 183 ? -2.715 -13.75 4.852 1 98.81 183 VAL B CA 1
ATOM 3467 C C . VAL B 1 183 ? -3.771 -12.648 4.871 1 98.81 183 VAL B C 1
ATOM 3469 O O . VAL B 1 183 ? -4.262 -12.273 5.941 1 98.81 183 VAL B O 1
ATOM 3472 N N . TYR B 1 184 ? -4.098 -12.125 3.721 1 98.88 184 TYR B N 1
ATOM 3473 C CA . TYR B 1 184 ? -5.242 -11.227 3.551 1 98.88 184 TYR B CA 1
ATOM 3474 C C . TYR B 1 184 ? -6.125 -11.688 2.396 1 98.88 184 TYR B C 1
ATOM 3476 O O . TYR B 1 184 ? -5.676 -12.43 1.518 1 98.88 184 TYR B O 1
ATOM 3484 N N . ALA B 1 185 ? -7.387 -11.328 2.455 1 98.94 185 ALA B N 1
ATOM 3485 C CA . ALA B 1 185 ? -8.336 -11.562 1.372 1 98.94 185 ALA B CA 1
ATOM 3486 C C . ALA B 1 185 ? -8.359 -10.391 0.395 1 98.94 185 ALA B C 1
ATOM 3488 O O . ALA B 1 185 ? -8.367 -9.234 0.81 1 98.94 185 ALA B O 1
ATOM 3489 N N . LYS B 1 186 ? -8.32 -10.695 -0.822 1 98.81 186 LYS B N 1
ATOM 3490 C CA . LYS B 1 186 ? -8.461 -9.688 -1.865 1 98.81 186 LYS B CA 1
ATOM 3491 C C . LYS B 1 186 ? -9.781 -9.836 -2.607 1 98.81 186 LYS B C 1
ATOM 3493 O O . LYS B 1 186 ? -10.062 -10.891 -3.172 1 98.81 186 LYS B O 1
ATOM 3498 N N . LEU B 1 187 ? -10.539 -8.836 -2.6 1 98.75 187 LEU B N 1
ATOM 3499 C CA . LEU B 1 187 ? -11.844 -8.812 -3.248 1 98.75 187 LEU B CA 1
ATOM 3500 C C . LEU B 1 187 ? -11.852 -7.828 -4.418 1 98.75 187 LEU B C 1
ATOM 3502 O O . LEU B 1 187 ? -11.75 -6.617 -4.219 1 98.75 187 LEU B O 1
ATOM 3506 N N . VAL B 1 188 ? -11.922 -8.328 -5.598 1 98.38 188 VAL B N 1
ATOM 3507 C CA . VAL B 1 188 ? -12.102 -7.461 -6.758 1 98.38 188 VAL B CA 1
ATOM 3508 C C . VAL B 1 188 ? -13.578 -7.082 -6.895 1 98.38 188 VAL B C 1
ATOM 3510 O O . VAL B 1 188 ? -14.453 -7.949 -6.883 1 98.38 188 VAL B O 1
ATOM 3513 N N . VAL B 1 189 ? -13.844 -5.793 -7.012 1 98.56 189 VAL B N 1
ATOM 3514 C CA . VAL B 1 189 ? -15.219 -5.328 -7.078 1 98.56 189 VAL B CA 1
ATOM 3515 C C . VAL B 1 189 ? -15.469 -4.633 -8.414 1 98.56 189 VAL B C 1
ATOM 3517 O O . VAL B 1 189 ? -14.531 -4.137 -9.047 1 98.56 189 VAL B O 1
ATOM 3520 N N . THR B 1 190 ? -16.703 -4.648 -8.797 1 98.06 190 THR B N 1
ATOM 3521 C CA . THR B 1 190 ? -17.203 -4.012 -10.016 1 98.06 190 THR B CA 1
ATOM 3522 C C . THR B 1 190 ? -18.469 -3.201 -9.719 1 98.06 190 THR B C 1
ATOM 3524 O O . THR B 1 190 ? -18.953 -3.195 -8.586 1 98.06 190 THR B O 1
ATOM 3527 N N . LYS B 1 191 ? -18.953 -2.512 -10.758 1 97.69 191 LYS B N 1
ATOM 3528 C CA . LYS B 1 191 ? -20.203 -1.769 -10.625 1 97.69 191 LYS B CA 1
ATOM 3529 C C . LYS B 1 191 ? -21.359 -2.697 -10.273 1 97.69 191 LYS B C 1
ATOM 3531 O O . LYS B 1 191 ? -22.375 -2.256 -9.719 1 97.69 191 LYS B O 1
ATOM 3536 N N . ASP B 1 192 ? -21.219 -4.027 -10.539 1 98.06 192 ASP B N 1
ATOM 3537 C CA . ASP B 1 192 ? -22.297 -4.992 -10.352 1 98.06 192 ASP B CA 1
ATOM 3538 C C . ASP B 1 192 ? -22.188 -5.691 -9 1 98.06 192 ASP B C 1
ATOM 3540 O O . ASP B 1 192 ? -23.047 -6.484 -8.633 1 98.06 192 ASP B O 1
ATOM 3544 N N . THR B 1 193 ? -21.109 -5.438 -8.258 1 98.62 193 THR B N 1
ATOM 3545 C CA . THR B 1 193 ? -20.969 -6.012 -6.926 1 98.62 193 THR B CA 1
ATOM 3546 C C . THR B 1 193 ? -22.078 -5.5 -6.004 1 98.62 193 THR B C 1
ATOM 3548 O O . THR B 1 193 ? -22.391 -4.309 -6.008 1 98.62 193 THR B O 1
ATOM 3551 N N . LYS B 1 194 ? -22.641 -6.418 -5.238 1 98.69 194 LYS B N 1
ATOM 3552 C CA . LYS B 1 194 ? -23.734 -6.055 -4.348 1 98.69 194 LYS B CA 1
ATOM 3553 C C . LYS B 1 194 ? -23.234 -5.785 -2.934 1 98.69 194 LYS B C 1
ATOM 3555 O O . LYS B 1 194 ? -22.359 -6.504 -2.43 1 98.69 194 LYS B O 1
ATOM 3560 N N . LEU B 1 195 ? -23.797 -4.797 -2.371 1 98.44 195 LEU B N 1
ATOM 3561 C CA . LEU B 1 195 ? -23.422 -4.418 -1.009 1 98.44 195 LEU B CA 1
ATOM 3562 C C . LEU B 1 195 ? -23.641 -5.582 -0.047 1 98.44 195 LEU B C 1
ATOM 3564 O O . LEU B 1 195 ? -22.812 -5.812 0.84 1 98.44 195 LEU B O 1
ATOM 3568 N N . GLU B 1 196 ? -24.719 -6.293 -0.208 1 98.56 196 GLU B N 1
ATOM 3569 C CA . GLU B 1 196 ? -25.016 -7.426 0.662 1 98.56 196 GLU B CA 1
ATOM 3570 C C . GLU B 1 196 ? -23.922 -8.492 0.567 1 98.56 196 GLU B C 1
ATOM 3572 O O . GLU B 1 196 ? -23.641 -9.188 1.546 1 98.56 196 GLU B O 1
ATOM 3577 N N . ASN B 1 197 ? -23.344 -8.656 -0.606 1 98.81 197 ASN B N 1
ATOM 3578 C CA . ASN B 1 197 ? -22.25 -9.586 -0.768 1 98.81 197 ASN B CA 1
ATOM 3579 C C . ASN B 1 197 ? -21.016 -9.141 0.017 1 98.81 197 ASN B C 1
ATOM 3581 O O . ASN B 1 197 ? -20.359 -9.961 0.663 1 98.81 197 ASN B O 1
ATOM 3585 N N . ILE B 1 198 ? -20.766 -7.859 -0.01 1 98.81 198 ILE B N 1
ATOM 3586 C CA . ILE B 1 198 ? -19.641 -7.312 0.746 1 98.81 198 ILE B CA 1
ATOM 3587 C C . ILE B 1 198 ? -19.812 -7.637 2.229 1 98.81 198 ILE B C 1
ATOM 3589 O O . ILE B 1 198 ? -18.875 -8.102 2.881 1 98.81 198 ILE B O 1
ATOM 3593 N N . GLU B 1 199 ? -20.953 -7.391 2.705 1 98.81 199 GLU B N 1
ATOM 3594 C CA . GLU B 1 199 ? -21.266 -7.668 4.105 1 98.81 199 GLU B CA 1
ATOM 3595 C C . GLU B 1 199 ? -21.078 -9.148 4.426 1 98.81 199 GLU B C 1
ATOM 3597 O O . GLU B 1 199 ? -20.547 -9.508 5.477 1 98.81 199 GLU B O 1
ATOM 3602 N N . TRP B 1 200 ? -21.531 -9.953 3.504 1 98.88 200 TRP B N 1
ATOM 3603 C CA . TRP B 1 200 ? -21.406 -11.391 3.689 1 98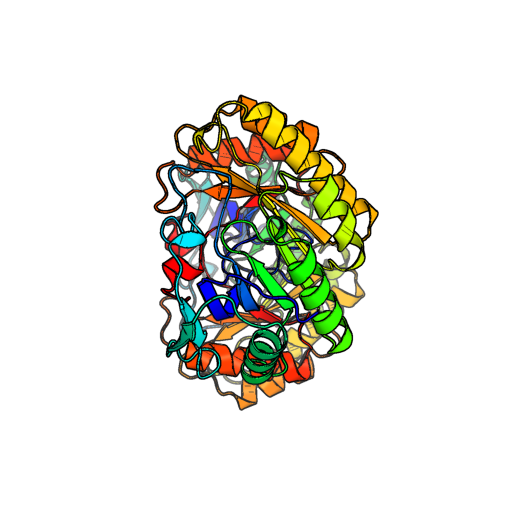.88 200 TRP B CA 1
ATOM 3604 C C . TRP B 1 200 ? -19.938 -11.812 3.736 1 98.88 200 TRP B C 1
ATOM 3606 O O . TRP B 1 200 ? -19.531 -12.531 4.648 1 98.88 200 TRP B O 1
ATOM 3616 N N . TYR B 1 201 ? -19.125 -11.367 2.764 1 98.88 201 TYR B N 1
ATOM 3617 C CA . TYR B 1 201 ? -17.703 -11.68 2.756 1 98.88 201 TYR B CA 1
ATOM 3618 C C . TYR B 1 201 ? -17.047 -11.25 4.059 1 98.88 201 TYR B C 1
ATOM 3620 O O . TYR B 1 201 ? -16.297 -12.023 4.66 1 98.88 201 TYR B O 1
ATOM 3628 N N . ALA B 1 202 ? -17.328 -10.031 4.465 1 98.88 202 ALA B N 1
ATOM 3629 C CA . ALA B 1 202 ? -16.734 -9.484 5.684 1 98.88 202 ALA B CA 1
ATOM 3630 C C . ALA B 1 202 ? -17.094 -10.336 6.898 1 98.88 202 ALA B C 1
ATOM 3632 O O . ALA B 1 202 ? -16.25 -10.602 7.75 1 98.88 202 ALA B O 1
ATOM 3633 N N . SER B 1 203 ? -18.328 -10.773 6.949 1 98.81 203 SER B N 1
ATOM 3634 C CA . SER B 1 203 ? -18.766 -11.586 8.078 1 98.81 203 SER B CA 1
ATOM 3635 C C . SER B 1 203 ? -18.031 -12.922 8.117 1 98.81 203 SER B C 1
ATOM 3637 O O . SER B 1 203 ? -17.719 -13.43 9.203 1 98.81 203 SER B O 1
ATOM 3639 N N . LEU B 1 204 ? -17.734 -13.477 6.996 1 98.81 204 LEU B N 1
ATOM 3640 C CA . LEU B 1 204 ? -17 -14.742 6.918 1 98.81 204 LEU B CA 1
ATOM 3641 C C . LEU B 1 204 ? -15.555 -14.562 7.34 1 98.81 204 LEU B C 1
ATOM 3643 O O . LEU B 1 204 ? -14.938 -15.492 7.867 1 98.81 204 LEU B O 1
ATOM 3647 N N . LEU B 1 205 ? -15.023 -13.391 7.16 1 98.75 205 LEU B N 1
ATOM 3648 C CA . LEU B 1 205 ? -13.602 -13.133 7.375 1 98.75 205 LEU B CA 1
ATOM 3649 C C . LEU B 1 205 ? -13.352 -12.617 8.789 1 98.75 205 LEU B C 1
ATOM 3651 O O . LEU B 1 205 ? -12.203 -12.547 9.234 1 98.75 205 LEU B O 1
ATOM 3655 N N . GLU B 1 206 ? -14.414 -12.219 9.445 1 98 206 GLU B N 1
ATOM 3656 C CA . GLU B 1 206 ? -14.289 -11.625 10.773 1 98 206 GLU B CA 1
ATOM 3657 C C . GLU B 1 206 ? -13.461 -12.516 11.695 1 98 206 GLU B C 1
ATOM 3659 O O . GLU B 1 206 ? -13.75 -13.711 11.844 1 98 206 GLU B O 1
ATOM 3664 N N . GLY B 1 207 ? -12.375 -11.93 12.227 1 96 207 GLY B N 1
ATOM 3665 C CA . GLY B 1 207 ? -11.523 -12.664 13.148 1 96 207 GLY B CA 1
ATOM 3666 C C . GLY B 1 207 ? -10.516 -13.555 12.445 1 96 207 GLY B C 1
ATOM 3667 O O . GLY B 1 207 ? -9.711 -14.227 13.102 1 96 207 GLY B O 1
ATOM 3668 N N . SER B 1 208 ? -10.492 -13.555 11.117 1 96.81 208 SER B N 1
ATOM 3669 C CA . SER B 1 208 ? -9.625 -14.461 10.375 1 96.81 208 SER B CA 1
ATOM 3670 C C . SER B 1 208 ? -8.578 -13.695 9.57 1 96.81 208 SER B C 1
ATOM 3672 O O . SER B 1 208 ? -7.379 -13.945 9.703 1 96.81 208 SER B O 1
ATOM 3674 N N . ALA B 1 209 ? -8.938 -12.805 8.82 1 98.31 209 ALA B N 1
ATOM 3675 C CA . ALA B 1 209 ? -7.996 -12.102 7.949 1 98.31 209 ALA B CA 1
ATOM 3676 C C . ALA B 1 209 ? -8.539 -10.734 7.551 1 98.31 209 ALA B C 1
ATOM 3678 O O . ALA B 1 209 ? -9.758 -10.539 7.477 1 98.31 209 ALA B O 1
ATOM 3679 N N . PRO B 1 210 ? -7.637 -9.797 7.297 1 98.62 210 PRO B N 1
ATOM 3680 C CA . PRO B 1 210 ? -8.094 -8.531 6.723 1 98.62 210 PRO B CA 1
ATOM 3681 C C . PRO B 1 210 ? -8.578 -8.68 5.281 1 98.62 210 PRO B C 1
ATOM 3683 O O . PRO B 1 210 ? -8.344 -9.711 4.652 1 98.62 210 PRO B O 1
ATOM 3686 N N . LEU B 1 211 ? -9.305 -7.656 4.859 1 98.81 211 LEU B N 1
ATOM 3687 C CA . LEU B 1 211 ? -9.875 -7.605 3.521 1 98.81 211 LEU B CA 1
ATOM 3688 C C . LEU B 1 211 ? -9.391 -6.371 2.766 1 98.81 211 LEU B C 1
ATOM 3690 O O . LEU B 1 211 ? -9.492 -5.254 3.27 1 98.81 211 LEU B O 1
ATOM 3694 N N . VAL B 1 212 ? -8.781 -6.586 1.609 1 98.81 212 VAL B N 1
ATOM 3695 C CA . VAL B 1 212 ? -8.508 -5.457 0.728 1 98.81 212 VAL B CA 1
ATOM 3696 C C . VAL B 1 212 ? -9.5 -5.441 -0.428 1 98.81 212 VAL B C 1
ATOM 3698 O O . VAL B 1 212 ? -9.789 -6.484 -1.021 1 98.81 212 VAL B O 1
ATOM 3701 N N . ILE B 1 213 ? -10.094 -4.32 -0.663 1 98.88 213 ILE B N 1
ATOM 3702 C CA . ILE B 1 213 ? -11.062 -4.117 -1.729 1 98.88 213 ILE B CA 1
ATOM 3703 C C . ILE B 1 213 ? -10.391 -3.463 -2.93 1 98.88 213 ILE B C 1
ATOM 3705 O O . ILE B 1 213 ? -9.797 -2.389 -2.807 1 98.88 213 ILE B O 1
ATOM 3709 N N . GLN B 1 214 ? -10.484 -4.109 -4.062 1 98.5 214 GLN B N 1
ATOM 3710 C CA . GLN B 1 214 ? -9.789 -3.67 -5.266 1 98.5 214 GLN B CA 1
ATOM 3711 C C . GLN B 1 214 ? -10.758 -3.514 -6.434 1 98.5 214 GLN B C 1
ATOM 3713 O O . GLN B 1 214 ? -11.344 -4.492 -6.898 1 98.5 214 GLN B O 1
ATOM 3718 N N . PRO B 1 215 ? -10.922 -2.305 -6.965 1 98 215 PRO B N 1
ATOM 3719 C CA . PRO B 1 215 ? -11.711 -2.186 -8.195 1 98 215 PRO B CA 1
ATOM 3720 C C . PRO B 1 215 ? -11.062 -2.9 -9.383 1 98 215 PRO B C 1
ATOM 3722 O O . PRO B 1 215 ? -9.836 -2.885 -9.523 1 98 215 PRO B O 1
ATOM 3725 N N . LYS B 1 216 ? -11.867 -3.555 -10.109 1 96.31 216 LYS B N 1
ATOM 3726 C CA . LYS B 1 216 ? -11.367 -4.121 -11.359 1 96.31 216 LYS B CA 1
ATOM 3727 C C . LYS B 1 216 ? -10.805 -3.037 -12.266 1 96.31 216 LYS B C 1
ATOM 3729 O O . LYS B 1 216 ? -11.266 -1.895 -12.242 1 96.31 216 LYS B O 1
ATOM 3734 N N . GLU B 1 217 ? -9.789 -3.361 -13.062 1 93.75 217 GLU B N 1
ATOM 3735 C CA . GLU B 1 217 ? -9.258 -2.438 -14.062 1 93.75 217 GLU B CA 1
ATOM 3736 C C . GLU B 1 217 ? -9.711 -2.824 -15.461 1 93.75 217 GLU B C 1
ATOM 3738 O O . GLU B 1 217 ? -9.68 -4 -15.828 1 93.75 217 GLU B O 1
ATOM 3743 N N . PRO B 1 218 ? -10.039 -1.999 -16.328 1 95 218 PRO B N 1
ATOM 3744 C CA . PRO B 1 218 ? -10.297 -0.592 -16 1 95 218 PRO B CA 1
ATOM 3745 C C . PRO B 1 218 ? -11.445 -0.411 -15.016 1 95 218 PRO B C 1
ATOM 3747 O O . PRO B 1 218 ? -12.422 -1.171 -15.047 1 95 218 PRO B O 1
ATOM 3750 N N . ILE B 1 219 ? -11.375 0.573 -14.188 1 96.94 219 ILE B N 1
ATOM 3751 C CA . ILE B 1 219 ? -12.344 0.812 -13.117 1 96.94 219 ILE B CA 1
ATOM 3752 C C . ILE B 1 219 ? -13.688 1.2 -13.727 1 96.94 219 ILE B C 1
ATOM 3754 O O . ILE B 1 219 ? -13.758 2.066 -14.602 1 96.94 219 ILE B O 1
ATOM 3758 N N . ASP B 1 220 ? -14.727 0.602 -13.312 1 97.19 220 ASP B N 1
ATOM 3759 C CA . ASP B 1 220 ? -16.047 0.862 -13.891 1 97.19 220 ASP B CA 1
ATOM 3760 C C . ASP B 1 220 ? -17.031 1.312 -12.82 1 97.19 220 ASP B C 1
ATOM 3762 O O . ASP B 1 220 ? -18.234 1.36 -13.07 1 97.19 220 ASP B O 1
ATOM 3766 N N . LEU B 1 221 ? -16.594 1.511 -11.617 1 97 221 LEU B N 1
ATOM 3767 C CA . LEU B 1 221 ? -17.469 2 -10.547 1 97 221 LEU B CA 1
ATOM 3768 C C . LEU B 1 221 ? -17.016 3.375 -10.07 1 97 221 LEU B C 1
ATOM 3770 O O . LEU B 1 221 ? -15.875 3.783 -10.32 1 97 221 LEU B O 1
ATOM 3774 N N . THR B 1 222 ? -17.906 4.094 -9.406 1 95 222 THR B N 1
ATOM 3775 C CA . THR B 1 222 ? -17.594 5.422 -8.883 1 95 222 THR B CA 1
ATOM 3776 C C . THR B 1 222 ? -16.859 5.324 -7.555 1 95 222 THR B C 1
ATOM 3778 O O . THR B 1 222 ? -16.906 4.293 -6.879 1 95 222 THR B O 1
ATOM 3781 N N . GLN B 1 223 ? -16.172 6.336 -7.203 1 94.19 223 GLN B N 1
ATOM 3782 C CA . GLN B 1 223 ? -15.523 6.398 -5.898 1 94.19 223 GLN B CA 1
ATOM 3783 C C . GLN B 1 223 ? -16.547 6.297 -4.766 1 94.19 223 GLN B C 1
ATOM 3785 O O . GLN B 1 223 ? -16.25 5.719 -3.717 1 94.19 223 GLN B O 1
ATOM 3790 N N . LYS B 1 224 ? -17.688 6.918 -4.949 1 94.19 224 LYS B N 1
ATOM 3791 C CA . LYS B 1 224 ? -18.734 6.848 -3.949 1 94.19 224 LYS B CA 1
ATOM 3792 C C . LYS B 1 224 ? -19.141 5.398 -3.674 1 94.19 224 LYS B C 1
ATOM 3794 O O . LYS B 1 224 ? -19.25 4.992 -2.516 1 94.19 224 LYS B O 1
ATOM 3799 N N . GLN B 1 225 ? -19.344 4.637 -4.742 1 97 225 GLN B N 1
ATOM 3800 C CA . GLN B 1 225 ? -19.688 3.229 -4.594 1 97 225 GLN B CA 1
ATOM 3801 C C . GLN B 1 225 ? -18.562 2.461 -3.904 1 97 225 GLN B C 1
ATOM 3803 O O . GLN B 1 225 ? -18.812 1.623 -3.035 1 97 225 GLN B O 1
ATOM 3808 N N . LEU B 1 226 ? -17.391 2.738 -4.262 1 97.81 226 LEU B N 1
ATOM 3809 C CA . LEU B 1 226 ? -16.234 2.098 -3.646 1 97.81 226 LEU B CA 1
ATOM 3810 C C . LEU B 1 226 ? -16.188 2.361 -2.145 1 97.81 226 LEU B C 1
ATOM 3812 O O . LEU B 1 226 ? -15.938 1.449 -1.355 1 97.81 226 LEU B O 1
ATOM 3816 N N . MET B 1 227 ? -16.484 3.598 -1.759 1 96.88 227 MET B N 1
ATOM 3817 C CA . MET B 1 227 ? -16.453 3.967 -0.346 1 96.88 227 MET B CA 1
ATOM 3818 C C . MET B 1 227 ? -17.594 3.305 0.416 1 96.88 227 MET B C 1
ATOM 3820 O O . MET B 1 227 ? -17.469 3 1.602 1 96.88 227 MET B O 1
ATOM 3824 N N . GLU B 1 228 ? -18.703 3.061 -0.281 1 97.56 228 GLU B N 1
ATOM 3825 C CA . GLU B 1 228 ? -19.797 2.314 0.337 1 97.56 228 GLU B CA 1
ATOM 3826 C C . GLU B 1 228 ? -19.375 0.881 0.651 1 97.56 228 GLU B C 1
ATOM 3828 O O . GLU B 1 228 ? -19.688 0.359 1.724 1 97.56 228 GLU B O 1
ATOM 3833 N N . PHE B 1 229 ? -18.719 0.243 -0.31 1 98.75 229 PHE B N 1
ATOM 3834 C CA . PHE B 1 229 ? -18.203 -1.104 -0.088 1 98.75 229 PHE B CA 1
ATOM 3835 C C . PHE B 1 229 ? -17.219 -1.121 1.076 1 98.75 229 PHE B C 1
ATOM 3837 O O . PHE B 1 229 ? -17.297 -1.982 1.954 1 98.75 229 PHE B O 1
ATOM 3844 N N . TYR B 1 230 ? -16.328 -0.135 1.091 1 98.62 230 TYR B N 1
ATOM 3845 C CA . TYR B 1 230 ? -15.328 -0.012 2.146 1 98.62 230 TYR B CA 1
ATOM 3846 C C . TYR B 1 230 ? -15.984 0.104 3.514 1 98.62 230 TYR B C 1
ATOM 3848 O O . TYR B 1 230 ? -15.625 -0.615 4.449 1 98.62 230 TYR B O 1
ATOM 3856 N N . LYS B 1 231 ? -16.922 0.983 3.604 1 98 231 LYS B N 1
ATOM 3857 C CA . LYS B 1 231 ? -17.609 1.237 4.863 1 98 231 LYS B CA 1
ATOM 3858 C C . LYS B 1 231 ? -18.328 -0.018 5.363 1 98 231 LYS B C 1
ATOM 3860 O O . LYS B 1 231 ? -18.234 -0.356 6.547 1 98 231 LYS B O 1
ATOM 3865 N N . ALA B 1 232 ? -19.016 -0.706 4.461 1 98.44 232 ALA B N 1
ATOM 3866 C CA . ALA B 1 232 ? -19.734 -1.924 4.824 1 98.44 232 ALA B CA 1
ATOM 3867 C C . ALA B 1 232 ? -18.781 -2.969 5.406 1 98.44 232 ALA B C 1
ATOM 3869 O O . ALA B 1 232 ? -19.078 -3.588 6.43 1 98.44 232 ALA B O 1
ATOM 3870 N N . ALA B 1 233 ? -17.641 -3.143 4.789 1 98.75 233 ALA B N 1
ATOM 3871 C CA . ALA B 1 233 ? -16.656 -4.113 5.258 1 98.75 233 ALA B CA 1
ATOM 3872 C C . ALA B 1 233 ? -16.047 -3.682 6.59 1 98.75 233 ALA B C 1
ATOM 3874 O O . ALA B 1 233 ? -15.914 -4.492 7.508 1 98.75 233 ALA B O 1
ATOM 3875 N N . ALA B 1 234 ? -15.758 -2.406 6.699 1 98.25 234 ALA B N 1
ATOM 3876 C CA . ALA B 1 234 ? -15.07 -1.882 7.879 1 98.25 234 ALA B CA 1
ATOM 3877 C C . ALA B 1 234 ? -15.977 -1.958 9.109 1 98.25 234 ALA B C 1
ATOM 3879 O O . ALA B 1 234 ? -15.492 -2.166 10.227 1 98.25 234 ALA B O 1
ATOM 3880 N N . LYS B 1 235 ? -17.234 -1.789 8.922 1 97.25 235 LYS B N 1
ATOM 3881 C CA . LYS B 1 235 ? -18.172 -1.887 10.039 1 97.25 235 LYS B CA 1
ATOM 3882 C C . LYS B 1 235 ? -18.125 -3.273 10.672 1 97.25 235 LYS B C 1
ATOM 3884 O O . LYS B 1 235 ? -18.359 -3.418 11.875 1 97.25 235 LYS B O 1
ATOM 3889 N N . ILE B 1 236 ? -17.797 -4.242 9.891 1 98.5 236 ILE B N 1
ATOM 3890 C CA . ILE B 1 236 ? -17.828 -5.625 10.359 1 98.5 236 ILE B CA 1
ATOM 3891 C C . ILE B 1 236 ? -16.422 -6.051 10.789 1 98.5 236 ILE B C 1
ATOM 3893 O O . ILE B 1 236 ? -16.234 -6.59 11.883 1 98.5 236 ILE B O 1
ATOM 3897 N N . LEU B 1 237 ? -15.43 -5.742 10 1 98.38 237 LEU B N 1
ATOM 3898 C CA . LEU B 1 237 ? -14.078 -6.25 10.219 1 98.38 237 LEU B CA 1
ATOM 3899 C C . LEU B 1 237 ? -13.289 -5.324 11.133 1 98.38 237 LEU B C 1
ATOM 3901 O O . LEU B 1 237 ? -12.25 -5.711 11.664 1 98.38 237 LEU B O 1
ATOM 3905 N N . GLY B 1 238 ? -13.797 -4.094 11.297 1 96.81 238 GLY B N 1
ATOM 3906 C CA . GLY B 1 238 ? -13.039 -3.084 12.023 1 96.81 238 GLY B CA 1
ATOM 3907 C C . GLY B 1 238 ? -12.133 -2.256 11.133 1 96.81 238 GLY B C 1
ATOM 3908 O O . GLY B 1 238 ? -11.688 -2.729 10.086 1 96.81 238 GLY B O 1
ATOM 3909 N N . ARG B 1 239 ? -11.727 -1.099 11.586 1 94.75 239 ARG B N 1
ATOM 3910 C CA . ARG B 1 239 ? -11.031 -0.084 10.805 1 94.75 239 ARG B CA 1
ATOM 3911 C C . ARG B 1 239 ? -9.609 -0.539 10.461 1 94.75 239 ARG B C 1
ATOM 3913 O O . ARG B 1 239 ? -9.031 -0.09 9.469 1 94.75 239 ARG B O 1
ATOM 3920 N N . GLU B 1 240 ? -9.094 -1.433 11.203 1 94 240 GLU B N 1
ATOM 3921 C CA . GLU B 1 240 ? -7.707 -1.843 11.008 1 94 240 GLU B CA 1
ATOM 3922 C C . GLU B 1 240 ? -7.605 -2.992 10.008 1 94 240 GLU B C 1
ATOM 3924 O O . GLU B 1 240 ? -6.512 -3.322 9.539 1 94 240 GLU B O 1
ATOM 3929 N N . ASN B 1 241 ? -8.727 -3.607 9.641 1 97.12 241 ASN B N 1
ATOM 3930 C CA . ASN B 1 241 ? -8.672 -4.855 8.883 1 97.12 241 ASN B CA 1
ATOM 3931 C C . ASN B 1 241 ? -9.266 -4.695 7.488 1 97.12 241 ASN B C 1
ATOM 3933 O O . ASN B 1 241 ? -9.625 -5.68 6.84 1 97.12 241 ASN B O 1
ATOM 3937 N N . VAL B 1 242 ? -9.43 -3.434 7.062 1 98.25 242 VAL B N 1
ATOM 3938 C CA . VAL B 1 242 ? -9.914 -3.166 5.715 1 98.25 242 VAL B CA 1
ATOM 3939 C C . VAL B 1 242 ? -9.031 -2.125 5.039 1 98.25 242 VAL B C 1
ATOM 3941 O O . VAL B 1 242 ? -8.562 -1.183 5.688 1 98.25 242 VAL B O 1
ATOM 3944 N N . GLY B 1 243 ? -8.758 -2.303 3.838 1 98.06 243 GLY B N 1
ATOM 3945 C CA . GLY B 1 243 ? -8.023 -1.344 3.025 1 98.06 243 GLY B CA 1
ATOM 3946 C C . GLY B 1 243 ? -8.383 -1.412 1.554 1 98.06 243 GLY B C 1
ATOM 3947 O O . GLY B 1 243 ? -9.047 -2.35 1.115 1 98.06 243 GLY B O 1
ATOM 3948 N N . LEU B 1 244 ? -7.98 -0.411 0.842 1 98.5 244 LEU B N 1
ATOM 3949 C CA . LEU B 1 244 ? -8.133 -0.417 -0.608 1 98.5 244 LEU B CA 1
ATOM 3950 C C . LEU B 1 244 ? -6.875 -0.94 -1.288 1 98.5 244 LEU B C 1
ATOM 3952 O O . LEU B 1 244 ? -5.773 -0.789 -0.759 1 98.5 244 LEU B O 1
ATOM 3956 N N . SER B 1 245 ? -7.055 -1.572 -2.322 1 98.19 245 SER B N 1
ATOM 3957 C CA . SER B 1 245 ? -5.996 -1.98 -3.24 1 98.19 245 SER B CA 1
ATOM 3958 C C . SER B 1 245 ? -6.281 -1.503 -4.66 1 98.19 245 SER B C 1
ATOM 3960 O O . SER B 1 245 ? -7.438 -1.445 -5.082 1 98.19 245 SER B O 1
ATOM 3962 N N . PHE B 1 246 ? -5.277 -1.165 -5.359 1 97.75 246 PHE B N 1
ATOM 3963 C CA . PHE B 1 246 ? -5.324 -0.796 -6.77 1 97.75 246 PHE B CA 1
ATOM 3964 C C . PHE B 1 246 ? -4.246 -1.534 -7.559 1 97.75 246 PHE B C 1
ATOM 3966 O O . PHE B 1 246 ? -3.332 -2.117 -6.973 1 97.75 246 PHE B O 1
ATOM 3973 N N . GLN B 1 247 ? -4.441 -1.57 -8.836 1 96.81 247 GLN B N 1
ATOM 3974 C CA . GLN B 1 247 ? -3.402 -2.154 -9.68 1 96.81 247 GLN B CA 1
ATOM 3975 C C . GLN B 1 247 ? -2.438 -1.084 -10.188 1 96.81 247 GLN B C 1
ATOM 3977 O O . GLN B 1 247 ? -2.436 -0.755 -11.375 1 96.81 247 GLN B O 1
ATOM 3982 N N . VAL B 1 248 ? -1.545 -0.714 -9.312 1 97.44 248 VAL B N 1
ATOM 3983 C CA . VAL B 1 248 ? -0.7 0.454 -9.539 1 97.44 248 VAL B CA 1
ATOM 3984 C C . VAL B 1 248 ? 0.302 0.162 -10.656 1 97.44 248 VAL B C 1
ATOM 3986 O O . VAL B 1 248 ? 0.659 1.056 -11.422 1 97.44 248 VAL B O 1
ATOM 3989 N N . HIS B 1 249 ? 0.726 -1.095 -10.75 1 95.75 249 HIS B N 1
ATOM 3990 C CA . HIS B 1 249 ? 1.656 -1.484 -11.805 1 95.75 249 HIS B CA 1
ATOM 3991 C C . HIS B 1 249 ? 1.077 -1.199 -13.188 1 95.75 249 HIS B C 1
ATOM 3993 O O . HIS B 1 249 ? 1.819 -0.915 -14.125 1 95.75 249 HIS B O 1
ATOM 3999 N N . LYS B 1 250 ? -0.239 -1.229 -13.328 1 94.56 250 LYS B N 1
ATOM 4000 C CA . LYS B 1 250 ? -0.874 -0.923 -14.609 1 94.56 250 LYS B CA 1
ATOM 4001 C C . LYS B 1 250 ? -0.795 0.569 -14.914 1 94.56 250 LYS B C 1
ATOM 4003 O O . LYS B 1 250 ? -0.56 0.96 -16.062 1 94.56 250 LYS B O 1
ATOM 4008 N N . TYR B 1 251 ? -0.941 1.416 -13.852 1 93.81 251 TYR B N 1
ATOM 4009 C CA . TYR B 1 251 ? -0.858 2.861 -14.031 1 93.81 251 TYR B CA 1
ATOM 4010 C C . TYR B 1 251 ? 0.545 3.277 -14.453 1 93.81 251 TYR B C 1
ATOM 4012 O O . TYR B 1 251 ? 0.718 4.27 -15.164 1 93.81 251 TYR B O 1
ATOM 4020 N N . LEU B 1 252 ? 1.532 2.473 -14.016 1 94.75 252 LEU B N 1
ATOM 4021 C CA . LEU B 1 252 ? 2.924 2.832 -14.266 1 94.75 252 LEU B CA 1
ATOM 4022 C C . LEU B 1 252 ? 3.504 2.012 -15.406 1 94.75 252 LEU B C 1
ATOM 4024 O O . LEU B 1 252 ? 4.695 2.107 -15.711 1 94.75 252 LEU B O 1
ATOM 4028 N N . ASN B 1 253 ? 2.674 1.156 -16.047 1 91.69 253 ASN B N 1
ATOM 4029 C CA . ASN B 1 253 ? 3.061 0.301 -17.156 1 91.69 253 ASN B CA 1
ATOM 4030 C C . ASN B 1 253 ? 4.258 -0.575 -16.797 1 91.69 253 ASN B C 1
ATOM 4032 O O . ASN B 1 253 ? 5.223 -0.654 -17.562 1 91.69 253 ASN B O 1
ATOM 4036 N N . VAL B 1 254 ? 4.184 -1.071 -15.633 1 90.44 254 VAL B N 1
ATOM 4037 C CA . VAL B 1 254 ? 5.215 -1.991 -15.164 1 90.44 254 VAL B CA 1
ATOM 4038 C C . VAL B 1 254 ? 4.707 -3.428 -15.258 1 90.44 254 VAL B C 1
ATOM 4040 O O . VAL B 1 254 ? 3.516 -3.684 -15.07 1 90.44 254 VAL B O 1
ATOM 4043 N N . LEU B 1 255 ? 5.645 -4.32 -15.531 1 78.44 255 LEU B N 1
ATOM 4044 C CA . LEU B 1 255 ? 5.328 -5.734 -15.695 1 78.44 255 LEU B CA 1
ATOM 4045 C C . LEU B 1 255 ? 4.797 -6.328 -14.398 1 78.44 255 LEU B C 1
ATOM 4047 O O . LEU B 1 255 ? 5.176 -5.887 -13.312 1 78.44 255 LEU B O 1
#

Organism: Thermococcus barophilus (strain DSM 11836 / MP) (NCBI:txid391623)

Sequence (510 aa):
MSYRLILAEIFNSWQGEGGSVEGSAFGRRQIFVRFAGCDLRCVWCDSRQFIDASKVLQWRYEIEPFSGEFKYKPNPATLDEVVDVILSLDTGDVHSISYTGGEPTLQIKPLKALMEKSSELGFKNFLETHGGFPERIAEIAHLVDYASVDIKDESARATGAWRDLVMMEVESIKILRKAGAKVYAKLVVTKDTKLENIEWYASLLEGSAPLVIQPKEPIDLTQKQLMEFYKAAAKILGRENVGLSFQVHKYLNVLMSYRLILAEIFNSWQGEGGSVEGSAFGRRQIFVRFAGCDLRCVWCDSRQFIDASKVLQWRYEIEPFSGEFKYKPNPATLDEVVDVILSLDTGDVHSISYTGGEPTLQIKPLKALMEKSSELGFKNFLETHGGFPERIAEIAHLVDYASVDIKDESARATGAWRDLVMMEVESIKILRKAGAKVYAKLVVTKDTKLENIEWYASLLEGSAPLVIQPKEPIDLTQKQLMEFYKAAAKILGRENVGLSFQVHKYLNVL

Solvent-accessible surface area (backbone atoms only — not comparable to full-atom values): 25348 Å² total; per-residue (Å²): 132,86,43,57,40,54,36,45,36,36,41,34,44,47,34,38,41,51,20,28,43,73,43,31,50,14,34,22,37,24,38,40,42,25,26,31,15,36,93,61,55,42,76,78,52,91,57,65,85,32,31,52,43,89,77,40,59,47,23,33,34,46,74,44,60,66,62,88,40,71,46,77,43,60,45,63,35,44,54,65,59,52,52,50,52,51,60,65,39,56,80,85,39,56,48,26,40,33,40,22,40,59,29,38,67,79,44,44,68,39,46,43,54,49,49,52,51,39,44,73,72,70,44,42,33,28,42,39,35,56,30,66,47,37,74,55,44,61,74,40,21,80,63,34,49,24,27,44,32,32,42,65,42,75,72,34,51,40,49,95,60,34,70,62,43,40,54,28,17,52,50,22,51,46,48,28,39,74,51,65,18,32,40,24,35,36,32,59,41,54,67,74,51,51,65,69,54,42,42,49,53,26,61,72,29,48,96,65,40,34,39,24,45,21,61,41,83,81,69,72,55,55,70,67,58,51,49,51,49,50,46,49,28,15,73,62,46,31,43,82,31,40,26,31,22,51,63,49,27,65,81,67,73,46,113,131,86,42,57,40,56,37,45,34,38,41,34,43,50,35,38,41,49,21,28,43,71,44,30,48,14,34,23,38,24,38,38,41,25,26,31,16,37,94,60,55,42,77,77,52,93,56,64,85,31,29,51,42,89,76,40,57,47,23,33,35,47,74,43,60,65,63,88,40,69,46,76,45,62,46,63,35,44,54,65,57,52,50,51,53,53,60,66,39,56,80,85,40,56,49,27,40,34,39,23,39,59,30,40,65,80,44,44,69,39,47,44,53,49,47,51,51,39,43,73,73,70,44,42,33,27,42,40,35,56,31,67,47,38,74,56,45,60,73,41,18,79,63,33,49,23,26,43,32,33,43,64,39,75,72,34,51,38,50,94,60,34,68,61,42,39,54,28,17,51,49,22,50,48,48,28,40,73,50,65,18,33,41,26,34,37,33,59,41,53,66,74,51,50,66,68,55,42,41,50,55,25,61,72,28,48,98,64,42,36,42,24,45,22,62,41,83,80,68,70,55,54,69,66,57,52,50,50,49,50,44,48,27,16,73,62,45,32,44,82,29,39,26,30,23,49,64,50,29,66,79,68,72,47,116

Secondary structure (DSSP, 8-state):
---EE-EEEEEEEEB---TTSTT--BT-EEEEEEE---S---TT-TTGGGS-GGG--EEEEESSTT---EEEEESSEEHHHHHHHHHHH--S---EEEEESS-GGGGHHHHHHHHHHHHHTTPPEEEEE----HHHHHHHGGG-SEEEEEE--GGG---TTHHHHHHHHHHHHHHHHHTT-EEEEEEEE-TT--HHHHHHHHHHHTTT--EEEEE-SS--S-HHHHHHHHHHHHHHH-GGGEEE---HHHHTT--/---EE-EEEEEEEEB---TTSTT--BT-EEEEEEE---S---TT-TTGGGS-GGG--EEEEESSTT---EEEEESSEEHHHHHHHHHHH--S---EEEEESS-GGGGHHHHHHHHHHHHHTTPPEEEEE----HHHHHHHGGG-SEEEEEE--GGG---TTHHHHHHHHHHHHHHHHHTT-EEEEEEEE-TT--HHHHHHHHHHHTTT--EEEEE-SS--S-HHHHHHHHHHHHHHH-GGGEEE---HHHHTT--

pLDDT: mean 97.22, std 3.98, range [49.31, 98.94]